Protein AF-A0A1R1CIX4-F1 (afdb_monomer_lite)

Radius of gyration: 42.04 Å; chains: 1; bounding box: 108×51×115 Å

Foldseek 3Di:
DPLVVVLVVLLPPDLVVVQVVCCVPQVDSCQRVHDRSSLSSLVVNLVVLPPLALVVQPPVVCVVDPDPDPVVVLSNVLNVQWDDWDCPDPDNLEIETEGHDQFLVSLVVVVVSQVVSLVSLVSSQVVQCVRQVVPPVRVVSGRSHRHYHYPSPPPVSCVPHQFHNDFAAQPDQLVVLVVPQCVLQVLALLLLLLLVVQVQQQQAQLQVLCVVPDPDDDDDAWEKEWEWDDDPPFIKTKIWTLGQWDDPCCRRQQVSYFQRDCCVDPVNCVSQPDPNFGNTFHDDDRSSSNSSNCSFHFKKWKWADGPPDQWIWIWMDGNPDPGTIIGIDRPDHHTMMMMHTGDPVNVVQLLCCLLDPLQDDDLDDRSVGFFAAPPNPYHYDYDPVSDDDPPVVLRPRWPQVPWAWFDDPQFHTKTWDFDGPDCNRAPFAWEAESRGTQRVAADDPDQVAAFFAGQPGDIHMYTRHRPPPFQADPSSNAHPDPRHGPCSVSVLLLLLLLVLLCVLPDADDPPAPLVSVPDPPDSRHPPFDDDDPPDDDTDDPDDLRFWKDFPFATQRDGPVLVVLLVDQKAKEFEFCDSDRDDVVVRVLDGIYGYHDDAPVPDLVVVQQVLPQPSNPLWWDWPKKKKKAFPVVVVCLLVCVRDDDPVSNVQWDWDDDQVRITIIMGHDDDDDSDDSVSSVDPPPPGTRMMMMIGTDPDDHDDDDDPCVVVVVVSVVSSVVLCCQFQNSNSHRGNDSVVNCVRGVRSCVVSVSSD

pLDDT: mean 77.02, std 15.99, range [27.84, 97.38]

Sequence (753 aa):
MDIIGFISRSHGMDLRSTFSYLLEKHHDCRTPYNIKVIYLMVVIRISDYLHITPDRAPARILQISSFSSPVSILEWKLHQTIKDMNQNHEDPETLFVNARPSNSVEFLKLKSLFNNIQNEFDLSWAILGEVYGRYKELNKLKISIRRVRSNLENKSYIDSLAYLPKKAIFDSDSEVIKLLVSPLYGGQPSYGVRELIQNSVDACRELEYLYKTGAEIGEYKSEIKIGVYQAESDYFFQIEDNGIGMSAEVIVHYFFIAGASYRNNMDWKMKFTVDGDTQITRSGRFGVGILAAFLLGDQLEVTTKSINSERGYSFTASLDDVQIEVRNTIDRSVGTTIRIKLNEKSLLELKNQVESDYQSNRSEPAWFAWYVLNKPDIQYNFPDDWGRDGFNKYHTAADINDWKVIKVQRFGEVLWKYEDSISKQFYNPTLLCNGIIIPNGYRCRYPFYWSYPSMNQMPSVAVYDYKGAMPLELKRDKLDGNGELPFEKELSQSLILDMLAKLITRKTNSSKLVSDTTHFKHPLLMANKIVDEDGQRVDNLIGEGSLVLSKAGYCLPYTRNIKKLKTNKFVQIWTKTSQELSFNIWSYLEYVMICNHPLSHSNELLKSALYELSFIHDFRINSKRIYLPKQLGVALLNGEIKMSKDIWNKLKMEKEFGNMISITMNNPPSATIDDSFFESDDGLKVDTLIEIYIASKKFRKHNKHDKEKIEKLNKYVEEVLDKCFADGGFIPYDLKERREKFPQAFKYLSEYM

Secondary structure (DSSP, 8-state):
--HHHHHHHGGGS-TTHHHHHHHHHHS-SS-GGG--HHHHHHHHHHHHHH--STTTS-HHHHTT---S-HHHHHHHHHHHHEEEEE--SSSTTEEEEEE--SSHHHHHHHHHHHHHHHHHHHHHHHHHHHHHTTSTTTTT---S--EEEEGGG-HHHHHH-SB--S----SS-HHHHHHHHHHHHTT-HHHHHHHHHHHHHHHHHHHHHHHHHSTT------EEEEEEEEETTEEEEEEEE-SS---HHHIIIIISSTT--GGGSHHHHHHHEETTEESS-----SS-TTGGGGGT-SEEEEEEE-TT-SSEEEEEEETT-SS---EEE-S--SEEEEEEEPPHHHHHHHHHHHHS-TTS--SS--TT-SB-SSSSEEEEE--GGG--TTGGGT------TTSEEE--TTSS-EEEESS-HHHHHS-SS-EEETTEEETT--B-S---TTTS---SSPPEEEE--SS--S-B-TTSSSBSTT-B-TTHHHHHHHHHHHHHHHHHH----TT-TTGGGS----TTS--PPPP-TT---------TTPPEEETTEEE---HHHHHHTT-SEEEEEEESS-----HHHHHH-SSEEEE-S-GGG-HHHHHHHHSSPGGGTTS-EEEEEEEEEHHHHHHHHTT-S---HHHHTTEEEEEEETTEEEEEES---S-SS-THHHH--S---EEEEEEEEEPS--PPPPPTTTHHHHHHHHHHHHHHHHHHHTT--SB-SSHHHHHHH-HHHHHHSTTT-

Structure (mmCIF, N/CA/C/O backbone):
data_AF-A0A1R1CIX4-F1
#
_entry.id   AF-A0A1R1CIX4-F1
#
loop_
_atom_site.group_PDB
_atom_site.id
_atom_site.type_symbol
_atom_site.label_atom_id
_atom_site.label_alt_id
_atom_site.label_comp_id
_atom_site.label_asym_id
_atom_site.label_entity_id
_atom_site.label_seq_id
_atom_site.pdbx_PDB_ins_code
_atom_site.Cartn_x
_atom_site.Cartn_y
_atom_site.Cartn_z
_atom_site.occupancy
_atom_site.B_iso_or_equiv
_atom_site.auth_seq_id
_atom_site.auth_comp_id
_atom_site.auth_asym_id
_atom_site.auth_atom_id
_atom_site.pdbx_PDB_model_num
ATOM 1 N N . MET A 1 1 ? -58.784 -4.291 28.649 1.00 56.69 1 MET A N 1
ATOM 2 C CA . MET A 1 1 ? -57.820 -4.254 29.769 1.00 56.69 1 MET A CA 1
ATOM 3 C C . MET A 1 1 ? -58.380 -3.438 30.912 1.00 56.69 1 MET A C 1
ATOM 5 O O . MET A 1 1 ? -58.878 -2.340 30.669 1.00 56.69 1 MET A O 1
ATOM 9 N N . ASP A 1 2 ? -58.326 -4.008 32.110 1.00 81.50 2 ASP A N 1
ATOM 10 C CA . ASP A 1 2 ? -58.487 -3.285 33.369 1.00 81.50 2 ASP A CA 1
ATOM 11 C C . ASP A 1 2 ? -57.413 -2.181 33.477 1.00 81.50 2 ASP A C 1
ATOM 13 O O . ASP A 1 2 ? -56.331 -2.324 32.893 1.00 81.50 2 ASP A O 1
ATOM 17 N N . ILE A 1 3 ? -57.703 -1.066 34.152 1.00 84.62 3 ILE A N 1
ATOM 18 C CA . ILE A 1 3 ? -56.833 0.128 34.159 1.00 84.62 3 ILE A CA 1
ATOM 19 C C . ILE A 1 3 ? -55.459 -0.175 34.770 1.00 84.62 3 ILE A C 1
ATOM 21 O O . ILE A 1 3 ? -54.444 0.325 34.292 1.00 84.62 3 ILE A O 1
ATOM 25 N N . ILE A 1 4 ? -55.423 -1.083 35.749 1.00 86.06 4 ILE A N 1
ATOM 26 C CA . ILE A 1 4 ? -54.201 -1.599 36.378 1.00 86.06 4 ILE A CA 1
ATOM 27 C C . ILE A 1 4 ? -53.338 -2.327 35.344 1.00 86.06 4 ILE A C 1
ATOM 29 O O . ILE A 1 4 ? -52.165 -2.008 35.181 1.00 86.06 4 ILE A O 1
ATOM 33 N N . GLY A 1 5 ? -53.929 -3.251 34.579 1.00 87.81 5 GLY A N 1
ATOM 34 C CA . GLY A 1 5 ? -53.209 -3.978 33.531 1.00 87.81 5 GLY A CA 1
ATOM 35 C C . GLY A 1 5 ? -52.699 -3.060 32.417 1.00 87.81 5 GLY A C 1
ATOM 36 O O . GLY A 1 5 ? -51.647 -3.318 31.836 1.00 87.81 5 GLY A O 1
ATOM 37 N N . PHE A 1 6 ? -53.410 -1.962 32.140 1.00 88.31 6 PHE A N 1
ATOM 38 C CA . PHE A 1 6 ? -52.958 -0.951 31.186 1.00 88.31 6 PHE A CA 1
ATOM 39 C C . PHE A 1 6 ? -51.761 -0.142 31.712 1.00 88.31 6 PHE A C 1
ATOM 41 O O . PHE A 1 6 ? -50.797 0.044 30.973 1.00 88.31 6 PHE A O 1
ATOM 48 N N . ILE A 1 7 ? -51.782 0.264 32.988 1.00 88.69 7 ILE A N 1
ATOM 49 C CA . ILE A 1 7 ? -50.641 0.911 33.659 1.00 88.69 7 ILE A CA 1
ATOM 50 C C . ILE A 1 7 ? -49.414 -0.008 33.659 1.00 88.69 7 ILE A C 1
ATOM 52 O O . ILE A 1 7 ? -48.320 0.434 33.338 1.00 88.69 7 ILE A O 1
ATOM 56 N N . SER A 1 8 ? -49.571 -1.298 33.962 1.00 87.12 8 SER A N 1
ATOM 57 C CA . SER A 1 8 ? -48.442 -2.237 33.919 1.00 87.12 8 SER A CA 1
ATOM 58 C C . SER A 1 8 ? -47.886 -2.409 32.501 1.00 87.12 8 SER A C 1
ATOM 60 O O . SER A 1 8 ? -46.674 -2.466 32.310 1.00 87.12 8 SER A O 1
ATOM 62 N N . ARG A 1 9 ? -48.757 -2.458 31.484 1.00 88.06 9 ARG A N 1
ATOM 63 C CA . ARG A 1 9 ? -48.345 -2.617 30.080 1.00 88.06 9 ARG A CA 1
ATOM 64 C C . ARG A 1 9 ? -47.652 -1.376 29.512 1.00 88.06 9 ARG A C 1
ATOM 66 O O . ARG A 1 9 ? -46.821 -1.521 28.614 1.00 88.06 9 ARG A O 1
ATOM 73 N N . SER A 1 10 ? -47.952 -0.180 30.023 1.00 86.88 10 SER A N 1
ATOM 74 C CA . SER A 1 10 ? -47.379 1.072 29.509 1.00 86.88 10 SER A CA 1
ATOM 75 C C . SER A 1 10 ? -45.856 1.136 29.629 1.00 86.88 10 SER A C 1
ATOM 77 O O . SER A 1 10 ? -45.230 1.942 28.949 1.00 86.88 10 SER A O 1
ATOM 79 N N . HIS A 1 11 ? -45.250 0.284 30.462 1.00 80.06 11 HIS A N 1
ATOM 80 C CA . HIS A 1 11 ? -43.803 0.159 30.593 1.00 80.06 11 HIS A CA 1
ATOM 81 C C . HIS A 1 11 ? -43.101 0.017 29.230 1.00 80.06 11 HIS A C 1
ATOM 83 O O . HIS A 1 11 ? -42.143 0.732 28.946 1.00 80.06 11 HIS A O 1
ATOM 89 N N . GLY A 1 12 ? -43.642 -0.825 28.342 1.00 81.25 12 GLY A N 1
ATOM 90 C CA . GLY A 1 12 ? -43.100 -1.072 27.000 1.00 81.25 12 GLY A CA 1
ATOM 91 C C . GLY A 1 12 ? -43.750 -0.262 25.872 1.00 81.25 12 GLY A C 1
ATOM 92 O O . GLY A 1 12 ? -43.573 -0.617 24.710 1.00 81.25 12 GLY A O 1
ATOM 93 N N . MET A 1 13 ? -44.547 0.766 26.178 1.00 87.12 13 MET A N 1
ATOM 94 C CA . MET A 1 13 ? -45.283 1.554 25.181 1.00 87.12 13 MET A CA 1
ATOM 95 C C . MET A 1 13 ? -44.793 3.000 25.145 1.00 87.12 13 MET A C 1
ATOM 97 O O . MET A 1 13 ? -44.328 3.522 26.154 1.00 87.12 13 MET A O 1
ATOM 101 N N . ASP A 1 14 ? -44.960 3.673 24.007 1.00 87.81 14 ASP A N 1
ATOM 102 C CA . ASP A 1 14 ? -44.857 5.131 23.975 1.00 87.81 14 ASP A CA 1
ATOM 103 C C . ASP A 1 14 ? -45.954 5.744 24.862 1.00 87.81 14 ASP A C 1
ATOM 105 O O . ASP A 1 14 ? -47.148 5.488 24.674 1.00 87.81 14 ASP A O 1
ATOM 109 N N . LEU A 1 15 ? -45.543 6.556 25.839 1.00 88.88 15 LEU A N 1
ATOM 110 C CA . LEU A 1 15 ? -46.451 7.140 26.822 1.00 88.88 15 LEU A CA 1
ATOM 111 C C . LEU A 1 15 ? -47.484 8.064 26.165 1.00 88.88 15 LEU A C 1
ATOM 113 O O . LEU A 1 15 ? -48.642 8.055 26.579 1.00 88.88 15 LEU A O 1
ATOM 117 N N . ARG A 1 16 ? -47.123 8.816 25.117 1.00 89.56 16 ARG A N 1
ATOM 118 C CA . ARG A 1 16 ? -48.073 9.715 24.430 1.00 89.56 16 ARG A CA 1
ATOM 119 C C . ARG A 1 16 ? -49.171 8.935 23.717 1.00 89.56 16 ARG A C 1
ATOM 121 O O . ARG A 1 16 ? -50.339 9.308 23.788 1.00 89.56 16 ARG A O 1
ATOM 128 N N . SER A 1 17 ? -48.818 7.803 23.120 1.00 88.19 17 SER A N 1
ATOM 129 C CA . SER A 1 17 ? -49.770 6.887 22.488 1.00 88.19 17 SER A CA 1
ATOM 130 C C . SER A 1 17 ? -50.817 6.341 23.469 1.00 88.19 17 SER A C 1
ATOM 132 O O . SER A 1 17 ? -51.919 5.978 23.058 1.00 88.19 17 SER A O 1
ATOM 134 N N . THR A 1 18 ? -50.528 6.324 24.778 1.00 88.38 18 THR A N 1
ATOM 135 C CA . THR A 1 18 ? -51.512 5.899 25.789 1.00 88.38 18 THR A CA 1
ATOM 136 C C . THR A 1 18 ? -52.655 6.898 25.979 1.00 88.38 18 THR A C 1
ATOM 138 O O . THR A 1 18 ? -53.733 6.509 26.433 1.00 88.38 18 THR A O 1
ATOM 141 N N . PHE A 1 19 ? -52.469 8.167 25.597 1.00 89.75 19 PHE A N 1
ATOM 142 C CA . PHE A 1 19 ? -53.438 9.229 25.875 1.00 89.75 19 PHE A CA 1
ATOM 143 C C . PHE A 1 19 ? -54.727 9.036 25.086 1.00 89.75 19 PHE A C 1
ATOM 145 O O . PHE A 1 19 ? -55.805 9.186 25.654 1.00 89.75 19 PHE A O 1
ATOM 152 N N . SER A 1 20 ? -54.624 8.658 23.809 1.00 86.38 20 SER A N 1
ATOM 153 C CA . SER A 1 20 ? -55.781 8.414 22.943 1.00 86.38 20 SER A CA 1
ATOM 154 C C . SER A 1 20 ? -56.680 7.324 23.518 1.00 86.38 20 SER A C 1
ATOM 156 O O . SER A 1 20 ? -57.885 7.514 23.617 1.00 86.38 20 SER A O 1
ATOM 158 N N . TYR A 1 21 ? -56.086 6.227 24.001 1.00 87.56 21 TYR A N 1
ATOM 159 C CA . TYR A 1 21 ? -56.834 5.141 24.636 1.00 87.56 21 TYR A CA 1
ATOM 160 C C . TYR A 1 21 ? -57.518 5.591 25.935 1.00 87.56 21 TYR A C 1
ATOM 162 O O . TYR A 1 21 ? -58.672 5.237 26.180 1.00 87.56 21 TYR A O 1
ATOM 170 N N . LEU A 1 22 ? -56.833 6.382 26.771 1.00 87.62 22 LEU A N 1
ATOM 171 C CA . LEU A 1 22 ? -57.428 6.909 28.003 1.00 87.62 22 LEU A CA 1
ATOM 172 C C . LEU A 1 22 ? -58.585 7.877 27.705 1.00 87.62 22 LEU A C 1
ATOM 174 O O . LEU A 1 22 ? -59.627 7.796 28.352 1.00 87.62 22 LEU A O 1
ATOM 178 N N . LEU A 1 23 ? -58.432 8.743 26.701 1.00 87.25 23 LEU A N 1
ATOM 179 C CA . LEU A 1 23 ? -59.477 9.671 26.262 1.00 87.25 23 LEU A CA 1
ATOM 180 C C . LEU A 1 23 ? -60.681 8.945 25.653 1.00 87.25 23 LEU A C 1
ATOM 182 O O . LEU A 1 23 ? -61.816 9.281 25.976 1.00 87.25 23 LEU A O 1
ATOM 186 N N . GLU A 1 24 ? -60.456 7.945 24.805 1.00 87.38 24 GLU A N 1
ATOM 187 C CA . GLU A 1 24 ? -61.529 7.201 24.141 1.00 87.38 24 GLU A CA 1
ATOM 188 C C . GLU A 1 24 ? -62.330 6.358 25.138 1.00 87.38 24 GLU A C 1
ATOM 190 O O . GLU A 1 24 ? -63.559 6.359 25.117 1.00 87.38 24 GLU A O 1
ATOM 195 N N . LYS A 1 25 ? -61.639 5.663 26.046 1.00 86.50 25 LYS A N 1
ATOM 196 C CA . LYS A 1 25 ? -62.272 4.698 26.949 1.00 86.50 25 LYS A CA 1
ATOM 197 C C . LYS A 1 25 ? -62.800 5.306 28.246 1.00 86.50 25 LYS A C 1
ATOM 199 O O . LYS A 1 25 ? -63.752 4.781 28.821 1.00 86.50 25 LYS A O 1
ATOM 204 N N . HIS A 1 26 ? -62.149 6.352 28.749 1.00 84.56 26 HIS A N 1
ATOM 205 C CA . HIS A 1 26 ? -62.444 6.926 30.064 1.00 84.56 26 HIS A CA 1
ATOM 206 C C . HIS A 1 26 ? -62.798 8.415 30.016 1.00 84.56 26 HIS A C 1
ATOM 208 O O . HIS A 1 26 ? -63.074 8.987 31.067 1.00 84.56 26 HIS A O 1
ATOM 214 N N . HIS A 1 27 ? -62.789 9.045 28.832 1.00 84.12 27 HIS A N 1
ATOM 215 C CA . HIS A 1 27 ? -63.059 10.477 28.620 1.00 84.12 27 HIS A CA 1
ATOM 216 C C . HIS A 1 27 ? -62.149 11.438 29.411 1.00 84.12 27 HIS A C 1
ATOM 218 O O . HIS A 1 27 ? -62.344 12.651 29.377 1.00 84.12 27 HIS A O 1
ATOM 224 N N . ASP A 1 28 ? -61.123 10.913 30.086 1.00 83.69 28 ASP A N 1
ATOM 225 C CA . ASP A 1 28 ? -60.126 11.654 30.850 1.00 83.69 28 ASP A CA 1
ATOM 226 C C . ASP A 1 28 ? -58.786 10.907 30.803 1.00 83.69 28 ASP A C 1
ATOM 228 O O . ASP A 1 28 ? -58.688 9.736 31.174 1.00 83.69 28 ASP A O 1
ATOM 232 N N . CYS A 1 29 ? -57.734 11.595 30.364 1.00 83.19 29 CYS A N 1
ATOM 233 C CA . CYS A 1 29 ? -56.367 11.078 30.389 1.00 83.19 29 CYS A CA 1
ATOM 234 C C . CYS A 1 29 ? -55.587 11.462 31.651 1.00 83.19 29 CYS A C 1
ATOM 236 O O . CYS A 1 29 ? -54.579 10.826 31.954 1.00 83.19 29 CYS A O 1
ATOM 238 N N . ARG A 1 30 ? -56.029 12.479 32.402 1.00 83.50 30 ARG A N 1
ATOM 239 C CA . ARG A 1 30 ? -55.304 13.017 33.563 1.00 83.50 30 ARG A CA 1
ATOM 240 C C . ARG A 1 30 ? -55.614 12.234 34.829 1.00 83.50 30 ARG A C 1
ATOM 242 O O . ARG A 1 30 ? -54.684 11.858 35.553 1.00 83.50 30 ARG A O 1
ATOM 249 N N . THR A 1 31 ? -56.903 12.025 35.092 1.00 86.00 31 THR A N 1
ATOM 250 C CA . THR A 1 31 ? -57.419 11.467 36.348 1.00 86.00 31 THR A CA 1
ATOM 251 C C . THR A 1 31 ? -58.607 10.508 36.166 1.00 86.00 31 THR A C 1
ATOM 253 O O . THR A 1 31 ? -59.590 10.612 36.909 1.00 86.00 31 THR A O 1
ATOM 256 N N . PRO A 1 32 ? -58.558 9.535 35.235 1.00 85.81 32 PRO A N 1
ATOM 257 C CA . PRO A 1 32 ? -59.641 8.563 35.105 1.00 85.81 32 PRO A CA 1
ATOM 258 C C . PRO A 1 32 ? -59.848 7.825 36.439 1.00 85.81 32 PRO A C 1
ATOM 260 O O . PRO A 1 32 ? -58.892 7.374 37.074 1.00 85.81 32 PRO A O 1
ATOM 263 N N . TYR A 1 33 ? -61.100 7.763 36.902 1.00 85.50 33 TYR A N 1
ATOM 264 C CA . TYR A 1 33 ? -61.480 7.252 38.231 1.00 85.50 33 TYR A CA 1
ATOM 265 C C . TYR A 1 33 ? -60.744 7.911 39.417 1.00 85.50 33 TYR A C 1
ATOM 267 O O . TYR A 1 33 ? -60.560 7.288 40.460 1.00 85.50 33 TYR A O 1
ATOM 275 N N . ASN A 1 34 ? -60.313 9.171 39.277 1.00 85.69 34 ASN A N 1
ATOM 276 C CA . ASN A 1 34 ? -59.524 9.916 40.271 1.00 85.69 34 ASN A CA 1
ATOM 277 C C . ASN A 1 34 ? -58.104 9.343 40.527 1.00 85.69 34 ASN A C 1
ATOM 279 O O . ASN A 1 34 ? -57.426 9.681 41.511 1.00 85.69 34 ASN A O 1
ATOM 283 N N . ILE A 1 35 ? -57.625 8.490 39.613 1.00 88.12 35 ILE A N 1
ATOM 284 C CA . ILE A 1 35 ? -56.298 7.866 39.642 1.00 88.12 35 ILE A CA 1
ATOM 285 C C . ILE A 1 35 ? -55.350 8.657 38.739 1.00 88.12 35 ILE A C 1
ATOM 287 O O . ILE A 1 35 ? -55.671 8.970 37.598 1.00 88.12 35 ILE A O 1
ATOM 291 N N . LYS A 1 36 ? -54.139 8.945 39.223 1.00 91.06 36 LYS A N 1
ATOM 292 C CA . LYS A 1 36 ? -53.105 9.691 38.490 1.00 91.06 36 LYS A CA 1
ATOM 293 C C . LYS A 1 36 ? -52.345 8.734 37.572 1.00 91.06 36 LYS A C 1
ATOM 295 O O . LYS A 1 36 ? -51.185 8.412 37.809 1.00 91.06 36 LYS A O 1
ATOM 300 N N . VAL A 1 37 ? -53.055 8.210 36.576 1.00 90.56 37 VAL A N 1
ATOM 301 C CA . VAL A 1 37 ? -52.616 7.083 35.742 1.00 90.56 37 VAL A CA 1
ATOM 302 C C . VAL A 1 37 ? -51.270 7.356 35.081 1.00 90.56 37 VAL A C 1
ATOM 304 O O . VAL A 1 37 ? -50.351 6.567 35.258 1.00 90.56 37 VAL A O 1
ATOM 307 N N . ILE A 1 38 ? -51.118 8.497 34.404 1.00 91.31 38 ILE A N 1
ATOM 308 C CA . ILE A 1 38 ? -49.874 8.846 33.699 1.00 91.31 38 ILE A CA 1
ATOM 309 C C . ILE A 1 38 ? -48.703 8.987 34.681 1.00 91.31 38 ILE A C 1
ATOM 311 O O . ILE A 1 38 ? -47.601 8.530 34.393 1.00 91.31 38 ILE A O 1
ATOM 315 N N . TYR A 1 39 ? -48.939 9.547 35.870 1.00 92.19 39 TYR A N 1
ATOM 316 C CA . TYR A 1 39 ? -47.912 9.610 36.911 1.00 92.19 39 TYR A CA 1
ATOM 317 C C . TYR A 1 39 ? -47.463 8.213 37.364 1.00 92.19 39 TYR A C 1
ATOM 319 O O . TYR A 1 39 ? -46.267 7.957 37.451 1.00 92.19 39 TYR A O 1
ATOM 327 N N . LEU A 1 40 ? -48.399 7.284 37.588 1.00 91.69 40 LEU A N 1
ATOM 328 C CA . LEU A 1 40 ? -48.070 5.898 37.950 1.00 91.69 40 LEU A CA 1
ATOM 329 C C . LEU A 1 40 ? -47.303 5.171 36.837 1.00 91.69 40 LEU A C 1
ATOM 331 O O . LEU A 1 40 ? -46.358 4.442 37.128 1.00 91.69 40 LEU A O 1
ATOM 335 N N . MET A 1 41 ? -47.669 5.404 35.573 1.00 92.31 41 MET A N 1
ATOM 336 C CA . MET A 1 41 ? -46.951 4.860 34.414 1.00 92.31 41 MET A CA 1
ATOM 337 C C . MET A 1 41 ? -45.493 5.340 34.375 1.00 92.31 41 MET A C 1
ATOM 339 O O . MET A 1 41 ? -44.591 4.536 34.145 1.00 92.31 41 MET A O 1
ATOM 343 N N . VAL A 1 42 ? -45.258 6.630 34.644 1.00 92.38 42 VAL A N 1
ATOM 344 C CA . VAL A 1 42 ? -43.911 7.218 34.729 1.00 92.38 42 VAL A CA 1
ATOM 345 C C . VAL A 1 42 ? -43.121 6.644 35.905 1.00 92.38 42 VAL A C 1
ATOM 347 O O . VAL A 1 42 ? -41.962 6.278 35.730 1.00 92.38 42 VAL A O 1
ATOM 350 N N . VAL A 1 43 ? -43.736 6.517 37.087 1.00 91.06 43 VAL A N 1
ATOM 351 C CA . VAL A 1 43 ? -43.072 5.949 38.273 1.00 91.06 43 VAL A CA 1
ATOM 352 C C . VAL A 1 43 ? -42.572 4.535 37.988 1.00 91.06 43 VAL A C 1
ATOM 354 O O . VAL A 1 43 ? -41.401 4.263 38.221 1.00 91.06 43 VAL A O 1
ATOM 357 N N . ILE A 1 44 ? -43.413 3.660 37.427 1.00 90.00 44 ILE A N 1
ATOM 358 C CA . ILE A 1 44 ? -43.025 2.272 37.123 1.00 90.00 44 ILE A CA 1
ATOM 359 C C . ILE A 1 44 ? -41.868 2.226 36.117 1.00 90.00 44 ILE A C 1
ATOM 361 O O . ILE A 1 44 ? -40.910 1.487 36.332 1.00 90.00 44 ILE A O 1
ATOM 365 N N . ARG A 1 45 ? -41.929 3.034 35.049 1.00 90.06 45 ARG A N 1
ATOM 366 C CA . ARG A 1 45 ? -40.862 3.116 34.036 1.00 90.06 45 ARG A CA 1
ATOM 367 C C . ARG A 1 45 ? -39.539 3.570 34.634 1.00 90.06 45 ARG A C 1
ATOM 369 O O . ARG A 1 45 ? -38.527 2.898 34.471 1.00 90.06 45 ARG A O 1
ATOM 376 N N . ILE A 1 46 ? -39.543 4.687 35.358 1.00 90.19 46 ILE A N 1
ATOM 377 C CA . ILE A 1 46 ? -38.325 5.224 35.970 1.00 90.19 46 ILE A CA 1
ATOM 378 C C . ILE A 1 46 ? -37.766 4.248 37.007 1.00 90.19 46 ILE A C 1
ATOM 380 O O . ILE A 1 46 ? -36.554 4.062 37.063 1.00 90.19 46 ILE A O 1
ATOM 384 N N . SER A 1 47 ? -38.619 3.601 37.804 1.00 88.50 47 SER A N 1
ATOM 385 C CA . SER A 1 47 ? -38.176 2.594 38.769 1.00 88.50 47 SER A CA 1
ATOM 386 C C . SER A 1 47 ? -37.445 1.428 38.100 1.00 88.50 47 SER A C 1
ATOM 388 O O . SER A 1 47 ? -36.399 1.027 38.603 1.00 88.50 47 SER A O 1
ATOM 390 N N . ASP A 1 48 ? -37.930 0.925 36.961 1.00 87.00 48 ASP A N 1
ATOM 391 C CA . ASP A 1 48 ? -37.232 -0.135 36.222 1.00 87.00 48 ASP A CA 1
ATOM 392 C C . ASP A 1 48 ? -35.895 0.349 35.643 1.00 87.00 48 ASP A C 1
ATOM 394 O O . ASP A 1 48 ? -34.879 -0.328 35.788 1.00 87.00 48 ASP A O 1
ATOM 398 N N . TYR A 1 49 ? -35.863 1.549 35.056 1.00 88.12 49 TYR A N 1
ATOM 399 C CA . TYR A 1 49 ? -34.636 2.141 34.512 1.00 88.12 49 TYR A CA 1
ATOM 400 C C . TYR A 1 49 ? -33.579 2.452 35.574 1.00 88.12 49 TYR A C 1
ATOM 402 O O . TYR A 1 49 ? -32.389 2.417 35.271 1.00 88.12 49 TYR A O 1
ATOM 410 N N . LEU A 1 50 ? -33.990 2.786 36.799 1.00 87.62 50 LEU A N 1
ATOM 411 C CA . LEU A 1 50 ? -33.081 3.121 37.898 1.00 87.62 50 LEU A CA 1
ATOM 412 C C . LEU A 1 50 ? -32.610 1.910 38.689 1.00 87.62 50 LEU A C 1
ATOM 414 O O . LEU A 1 50 ? -31.629 2.015 39.428 1.00 87.62 50 LEU A O 1
ATOM 418 N N . HIS A 1 51 ? -33.258 0.759 38.528 1.00 88.00 51 HIS A N 1
ATOM 419 C CA . HIS A 1 51 ? -32.799 -0.476 39.141 1.00 88.00 51 HIS A CA 1
ATOM 420 C C . HIS A 1 51 ? -31.616 -1.032 38.344 1.00 88.00 51 HIS A C 1
ATOM 422 O O . HIS A 1 51 ? -31.744 -1.983 37.590 1.00 88.00 51 HIS A O 1
ATOM 428 N N . ILE A 1 52 ? -30.456 -0.389 38.431 1.00 88.69 52 ILE A N 1
ATOM 429 C CA . ILE A 1 52 ? -29.252 -0.764 37.665 1.00 88.69 52 ILE A CA 1
ATOM 430 C C . ILE A 1 52 ? -28.136 -1.312 38.553 1.00 88.69 52 ILE A C 1
ATOM 432 O O . ILE A 1 52 ? -27.124 -1.795 38.050 1.00 88.69 52 ILE A O 1
ATOM 436 N N . THR A 1 53 ? -28.330 -1.276 39.864 1.00 87.12 53 THR A N 1
ATOM 437 C CA . THR A 1 53 ? -27.378 -1.700 40.886 1.00 87.12 53 THR A CA 1
ATOM 438 C C . THR A 1 53 ? -27.240 -3.229 40.989 1.00 87.12 53 THR A C 1
ATOM 440 O O . THR A 1 53 ? -28.113 -3.976 40.531 1.00 87.12 53 THR A O 1
ATOM 443 N N . PRO A 1 54 ? -26.149 -3.732 41.606 1.00 86.00 54 PRO A N 1
ATOM 444 C CA . PRO A 1 54 ? -25.876 -5.167 41.737 1.00 86.00 54 PRO A CA 1
ATOM 445 C C . PRO A 1 54 ? -26.977 -6.012 42.403 1.00 86.00 54 PRO A C 1
ATOM 447 O O . PRO A 1 54 ? -26.993 -7.228 42.216 1.00 86.00 54 PRO A O 1
ATOM 450 N N . ASP A 1 55 ? -27.880 -5.412 43.183 1.00 86.56 55 ASP A N 1
ATOM 451 C CA . ASP A 1 55 ? -29.008 -6.094 43.833 1.00 86.56 55 ASP A CA 1
ATOM 452 C C . ASP A 1 55 ? -30.097 -6.541 42.848 1.00 86.56 55 ASP A C 1
ATOM 454 O O . ASP A 1 55 ? -30.760 -7.542 43.120 1.00 86.56 55 ASP A O 1
ATOM 458 N N . ARG A 1 56 ? -30.228 -5.893 41.676 1.00 85.25 56 ARG A N 1
ATOM 459 C CA . ARG A 1 56 ? -31.089 -6.395 40.586 1.00 85.25 56 ARG A CA 1
ATOM 460 C C . ARG A 1 56 ? -30.627 -7.752 40.081 1.00 85.25 56 ARG A C 1
ATOM 462 O O . ARG A 1 56 ? -31.435 -8.572 39.652 1.00 85.25 56 ARG A O 1
ATOM 469 N N . ALA A 1 57 ? -29.318 -7.973 40.110 1.00 83.50 57 ALA A N 1
ATOM 470 C CA . ALA A 1 57 ? -28.689 -9.113 39.477 1.00 83.50 57 ALA A CA 1
ATOM 471 C C . ALA A 1 57 ? -27.623 -9.725 40.413 1.00 83.50 57 ALA A C 1
ATOM 473 O O . ALA A 1 57 ? -26.428 -9.625 40.133 1.00 83.50 57 ALA A O 1
ATOM 474 N N . PRO A 1 58 ? -28.007 -10.390 41.524 1.00 83.25 58 PRO A N 1
ATOM 475 C CA . PRO A 1 58 ? -27.058 -10.845 42.541 1.00 83.25 58 PRO A CA 1
ATOM 476 C C . PRO A 1 58 ? -26.013 -11.837 42.008 1.00 83.25 58 PRO A C 1
ATOM 478 O O . PRO A 1 58 ? -26.356 -12.876 41.443 1.00 83.25 58 PRO A O 1
ATOM 481 N N . ALA A 1 59 ? -24.728 -11.573 42.266 1.00 80.50 59 ALA A N 1
ATOM 482 C CA . ALA A 1 59 ? -23.621 -12.397 41.764 1.00 80.50 59 ALA A CA 1
ATOM 483 C C . ALA A 1 59 ? -23.661 -13.866 42.235 1.00 80.50 59 ALA A C 1
ATOM 485 O O . ALA A 1 59 ? -23.206 -14.755 41.520 1.00 80.50 59 ALA A O 1
ATOM 486 N N . ARG A 1 60 ? -24.231 -14.146 43.417 1.00 81.06 60 ARG A N 1
ATOM 487 C CA . ARG A 1 60 ? -24.343 -15.519 43.952 1.00 81.06 60 ARG A CA 1
ATOM 488 C C . ARG A 1 60 ? -25.267 -16.409 43.121 1.00 81.06 60 ARG A C 1
ATOM 490 O O . ARG A 1 60 ? -25.051 -17.612 43.077 1.00 81.06 60 ARG A O 1
ATOM 497 N N . ILE A 1 61 ? -26.266 -15.835 42.446 1.00 80.06 61 ILE A N 1
ATOM 498 C CA . ILE A 1 61 ? -27.200 -16.603 41.611 1.00 80.06 61 ILE A CA 1
ATOM 499 C C . ILE A 1 61 ? -26.460 -17.195 40.405 1.00 80.06 61 ILE A C 1
ATOM 501 O O . ILE A 1 61 ? -26.620 -18.374 40.112 1.00 80.06 61 ILE A O 1
ATOM 505 N N . LEU A 1 62 ? -25.551 -16.435 39.784 1.00 74.19 62 LEU A N 1
ATOM 506 C CA . LEU A 1 62 ? -24.714 -16.905 38.670 1.00 74.19 62 LEU A CA 1
ATOM 507 C C . LEU A 1 62 ? -23.758 -18.052 39.035 1.00 74.19 62 LEU A C 1
ATOM 509 O O . LEU A 1 62 ? -23.299 -18.764 38.148 1.00 74.19 62 LEU A O 1
ATOM 513 N N . GLN A 1 63 ? -23.444 -18.240 40.321 1.00 73.62 63 GLN A N 1
ATOM 514 C CA . GLN A 1 63 ? -22.626 -19.371 40.777 1.00 73.62 63 GLN A CA 1
ATOM 515 C C . GLN A 1 63 ? -23.422 -20.683 40.837 1.00 73.62 63 GLN A C 1
ATOM 517 O O . GLN A 1 63 ? -22.826 -21.755 40.849 1.00 73.62 63 GLN A O 1
ATOM 522 N N . ILE A 1 64 ? -24.755 -20.596 40.891 1.00 77.88 64 ILE A N 1
ATOM 523 C CA . ILE A 1 64 ? -25.666 -21.734 41.086 1.00 77.88 64 ILE A CA 1
ATOM 524 C C . ILE A 1 64 ? -26.452 -22.031 39.799 1.00 77.88 64 ILE A C 1
ATOM 526 O O . ILE A 1 64 ? -26.766 -23.185 39.518 1.00 77.88 64 ILE A O 1
ATOM 530 N N . SER A 1 65 ? -26.750 -21.007 38.997 1.00 72.44 65 SER A N 1
ATOM 531 C CA . SER A 1 65 ? -27.478 -21.113 37.731 1.00 72.44 65 SER A CA 1
ATOM 532 C C . SER A 1 65 ? -26.683 -20.497 36.582 1.00 72.44 65 SER A C 1
ATOM 534 O O . SER A 1 65 ? -26.221 -19.361 36.693 1.00 72.44 65 SER A O 1
ATOM 536 N N . SER A 1 66 ? -26.577 -21.213 35.461 1.00 71.88 66 SER A N 1
ATOM 537 C CA . SER A 1 66 ? -25.974 -20.708 34.228 1.00 71.88 66 SER A CA 1
ATOM 538 C C . SER A 1 66 ? -27.043 -20.212 33.251 1.00 71.88 66 SER A C 1
ATOM 540 O O . SER A 1 66 ? -28.111 -20.805 33.106 1.00 71.88 66 SER A O 1
ATOM 542 N N . PHE A 1 67 ? -26.747 -19.110 32.561 1.00 76.81 67 PHE A N 1
ATOM 543 C CA . PHE A 1 67 ? -27.552 -18.633 31.436 1.00 76.81 67 PHE A CA 1
ATOM 544 C C . PHE A 1 67 ? -26.963 -19.158 30.136 1.00 76.81 67 PHE A C 1
ATOM 546 O O . PHE A 1 67 ? -25.753 -19.107 29.940 1.00 76.81 67 PHE A O 1
ATOM 553 N N . SER A 1 68 ? -27.817 -19.604 29.217 1.00 78.00 68 SER A N 1
ATOM 554 C CA . SER A 1 68 ? -27.381 -19.980 27.866 1.00 78.00 68 SER A CA 1
ATOM 555 C C . SER A 1 68 ? -27.160 -18.760 26.965 1.00 78.00 68 SER A C 1
ATOM 557 O O . SER A 1 68 ? -26.417 -18.845 25.996 1.00 78.00 68 SER A O 1
ATOM 559 N N . SER A 1 69 ? -27.808 -17.626 27.266 1.00 85.88 69 SER A N 1
ATOM 560 C CA . SER A 1 69 ? -27.763 -16.414 26.439 1.00 85.88 69 SER A CA 1
ATOM 561 C C . SER A 1 69 ? -26.547 -15.535 26.773 1.00 85.88 69 SER A C 1
ATOM 563 O O . SER A 1 69 ? -26.472 -15.013 27.892 1.00 85.88 69 SER A O 1
ATOM 565 N N . PRO A 1 70 ? -25.642 -15.270 25.809 1.00 80.7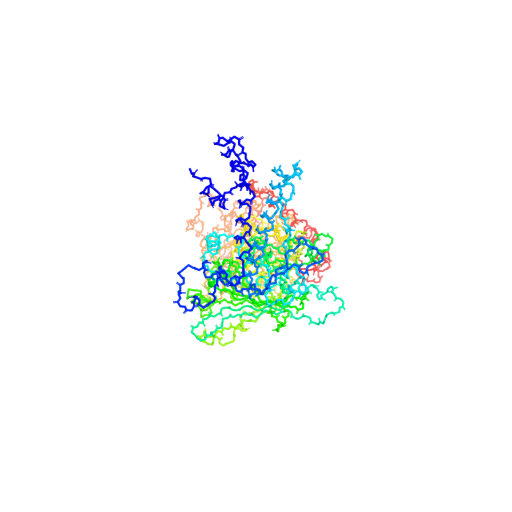5 70 PRO A N 1
ATOM 566 C CA . PRO A 1 70 ? -24.518 -14.350 25.998 1.00 80.75 70 PRO A CA 1
ATOM 567 C C . PRO A 1 70 ? -24.960 -12.924 26.345 1.00 80.75 70 PRO A C 1
ATOM 569 O O . PRO A 1 70 ? -24.312 -12.243 27.140 1.00 80.75 70 PRO A O 1
ATOM 572 N N . VAL A 1 71 ? -26.098 -12.483 25.794 1.00 83.62 71 VAL A N 1
ATOM 573 C CA . VAL A 1 71 ? -26.668 -11.155 26.063 1.00 83.62 71 VAL A CA 1
ATOM 574 C C . VAL A 1 71 ? -27.062 -11.036 27.532 1.00 83.62 71 VAL A C 1
ATOM 576 O O . VAL A 1 71 ? -26.706 -10.056 28.178 1.00 83.62 71 VAL A O 1
ATOM 579 N N . SER A 1 72 ? -27.730 -12.055 28.079 1.00 85.75 72 SER A N 1
ATOM 580 C CA . SER A 1 72 ? -28.151 -12.067 29.484 1.00 85.75 72 SER A CA 1
ATOM 581 C C . SER A 1 72 ? -26.959 -12.086 30.439 1.00 85.75 72 SER A C 1
ATOM 583 O O . SER A 1 72 ? -26.976 -11.371 31.435 1.00 85.75 72 SER A O 1
ATOM 585 N N . ILE A 1 73 ? -25.902 -12.843 30.119 1.00 83.62 73 ILE A N 1
ATOM 586 C CA . ILE A 1 73 ? -24.655 -12.844 30.902 1.00 83.62 73 ILE A CA 1
ATOM 587 C C . ILE A 1 73 ? -24.032 -11.445 30.918 1.00 83.62 73 ILE A C 1
ATOM 589 O O . ILE A 1 73 ? -23.591 -10.975 31.967 1.00 83.62 73 ILE A O 1
ATOM 593 N N . LEU A 1 74 ? -23.991 -10.780 29.762 1.00 83.81 74 LEU A N 1
ATOM 594 C CA . LEU A 1 74 ? -23.428 -9.441 29.644 1.00 83.81 74 LEU A CA 1
ATOM 595 C C . LEU A 1 74 ? -24.249 -8.410 30.428 1.00 83.81 74 LEU A C 1
ATOM 597 O O . LEU A 1 74 ? -23.658 -7.659 31.195 1.00 83.81 74 LEU A O 1
ATOM 601 N N . GLU A 1 75 ? -25.580 -8.405 30.305 1.00 85.44 75 GLU A N 1
ATOM 602 C CA . GLU A 1 75 ? -26.454 -7.529 31.110 1.00 85.44 75 GLU A CA 1
ATOM 603 C C . GLU A 1 75 ? -26.237 -7.731 32.616 1.00 85.44 75 GLU A C 1
ATOM 605 O O . GLU A 1 75 ? -26.078 -6.775 33.373 1.00 85.44 75 GLU A O 1
ATOM 610 N N . TRP A 1 76 ? -26.113 -8.983 33.056 1.00 88.00 76 TRP A N 1
ATOM 611 C CA . TRP A 1 76 ? -25.837 -9.294 34.458 1.00 88.00 76 TRP A CA 1
ATOM 612 C C . TRP A 1 76 ? -24.491 -8.738 34.929 1.00 88.00 76 TRP A C 1
ATOM 614 O O . TRP A 1 76 ? -24.391 -8.177 36.022 1.00 88.00 76 TRP A O 1
ATOM 624 N N . LYS A 1 77 ? -23.448 -8.876 34.099 1.00 85.50 77 LYS A N 1
ATOM 625 C CA . LYS A 1 77 ? -22.118 -8.320 34.377 1.00 85.50 77 LYS A CA 1
ATOM 626 C C . LYS A 1 77 ? -22.152 -6.798 34.465 1.00 85.50 77 LYS A C 1
ATOM 628 O O . LYS A 1 77 ? -21.536 -6.256 35.378 1.00 85.50 77 LYS A O 1
ATOM 633 N N . LEU A 1 78 ? -22.900 -6.115 33.592 1.00 88.38 78 LEU A N 1
ATOM 634 C CA . LEU A 1 78 ? -23.039 -4.653 33.620 1.00 88.38 78 LEU A CA 1
ATOM 635 C C . LEU A 1 78 ? -23.546 -4.158 34.974 1.00 88.38 78 LEU A C 1
ATOM 637 O O . LEU A 1 78 ? -22.945 -3.245 35.536 1.00 88.38 78 LEU A O 1
ATOM 641 N N . HIS A 1 79 ? -24.563 -4.799 35.553 1.00 89.06 79 HIS A N 1
ATOM 642 C CA . HIS A 1 79 ? -25.052 -4.434 36.887 1.00 89.06 79 HIS A CA 1
ATOM 643 C C . HIS A 1 79 ? -23.959 -4.521 37.967 1.00 89.06 79 HIS A C 1
ATOM 645 O O . HIS A 1 79 ? -23.905 -3.681 38.860 1.00 89.06 79 HIS A O 1
ATOM 651 N N . GLN A 1 80 ? -23.030 -5.478 37.859 1.00 88.25 80 GLN A N 1
ATOM 652 C CA . GLN A 1 80 ? -21.898 -5.630 38.789 1.00 88.25 80 GLN A CA 1
ATOM 653 C C . GLN A 1 80 ? -20.793 -4.569 38.604 1.00 88.25 80 GLN A C 1
ATOM 655 O O . GLN A 1 80 ? -19.954 -4.366 39.496 1.00 88.25 80 GLN A O 1
ATOM 660 N N . THR A 1 81 ? -20.763 -3.886 37.454 1.00 91.19 81 THR A N 1
ATOM 661 C CA . THR A 1 81 ? -19.799 -2.802 37.192 1.00 91.19 81 THR A CA 1
ATOM 662 C C . THR A 1 81 ? -20.149 -1.514 37.938 1.00 91.19 81 THR A C 1
ATOM 664 O O . THR A 1 81 ? -19.245 -0.729 38.244 1.00 91.19 81 THR A O 1
ATOM 667 N N . ILE A 1 82 ? -21.429 -1.312 38.272 1.00 92.44 82 ILE A N 1
ATOM 668 C CA . ILE A 1 82 ? -21.912 -0.157 39.033 1.00 92.44 82 ILE A CA 1
ATOM 669 C C . ILE A 1 82 ? -21.508 -0.325 40.499 1.00 92.44 82 ILE A C 1
ATOM 671 O O . ILE A 1 82 ? -21.756 -1.364 41.111 1.00 92.44 82 ILE A O 1
ATOM 675 N N . LYS A 1 83 ? -20.832 0.684 41.055 1.00 91.00 83 LYS A N 1
ATOM 676 C CA . LYS A 1 83 ? -20.311 0.663 42.430 1.00 91.00 83 LYS A CA 1
ATOM 677 C C . LYS A 1 83 ? -21.234 1.368 43.401 1.00 91.00 83 LYS A C 1
ATOM 679 O O . LYS A 1 83 ? -21.532 0.810 44.452 1.00 91.00 83 LYS A O 1
ATOM 684 N N . ASP A 1 84 ? -21.698 2.552 43.033 1.00 89.50 84 ASP A N 1
ATOM 685 C CA . ASP A 1 84 ? -22.620 3.327 43.848 1.00 89.50 84 ASP A CA 1
ATOM 686 C C . ASP A 1 84 ? -23.419 4.322 43.004 1.00 89.50 84 ASP A C 1
ATOM 688 O O . ASP A 1 84 ? -23.043 4.686 41.885 1.00 89.50 84 ASP A O 1
ATOM 692 N N . MET A 1 85 ? -24.553 4.731 43.567 1.00 91.06 85 MET A N 1
ATOM 693 C CA . MET A 1 85 ? -25.435 5.759 43.035 1.00 91.06 85 MET A CA 1
ATOM 694 C C . MET A 1 85 ? -25.760 6.733 44.160 1.00 91.06 85 MET A C 1
ATOM 696 O O . MET A 1 85 ? -26.137 6.311 45.254 1.00 91.06 85 MET A O 1
ATOM 700 N N . ASN A 1 86 ? -25.608 8.028 43.908 1.00 89.31 86 ASN A N 1
ATOM 701 C CA . ASN A 1 86 ? -25.848 9.060 44.911 1.00 89.31 86 ASN A C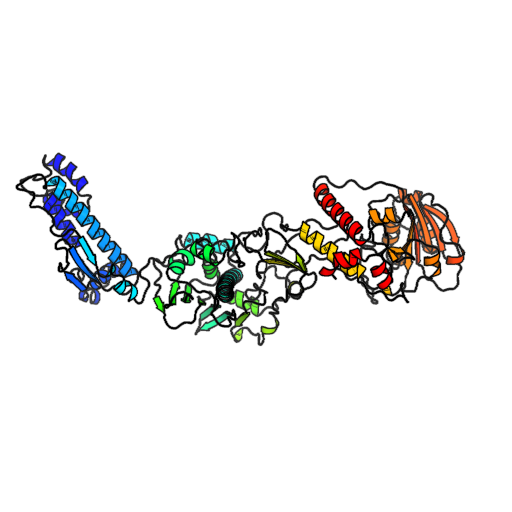A 1
ATOM 702 C C . ASN A 1 86 ? -26.365 10.361 44.268 1.00 89.31 86 ASN A C 1
ATOM 704 O O . ASN A 1 86 ? -26.293 10.542 43.055 1.00 89.31 86 ASN A O 1
ATOM 708 N N . GLN A 1 87 ? -26.916 11.259 45.086 1.00 86.00 87 GLN A N 1
ATOM 709 C CA . GLN A 1 87 ? -27.385 12.593 44.672 1.00 86.00 87 GLN A CA 1
ATOM 710 C C . GLN A 1 87 ? -26.478 13.704 45.226 1.00 86.00 87 GLN A C 1
ATOM 712 O O . GLN A 1 87 ? -26.890 14.852 45.349 1.00 86.00 87 GLN A O 1
ATOM 717 N N . ASN A 1 88 ? -25.230 13.371 45.576 1.00 77.88 88 ASN A N 1
ATOM 718 C CA . ASN A 1 88 ? -24.270 14.313 46.155 1.00 77.88 88 ASN A CA 1
ATOM 719 C C . ASN A 1 88 ? -23.554 15.104 45.047 1.00 77.88 88 ASN A C 1
ATOM 721 O O . ASN A 1 88 ? -22.326 15.163 45.003 1.00 77.88 88 ASN A O 1
ATOM 725 N N . HIS A 1 89 ? -24.327 15.661 44.119 1.00 84.12 89 HIS A N 1
ATOM 726 C CA . HIS A 1 89 ? -23.845 16.502 43.030 1.00 84.12 89 HIS A CA 1
ATOM 727 C C . HIS A 1 89 ? -24.184 17.972 43.327 1.00 84.12 89 HIS A C 1
ATOM 729 O O . HIS A 1 89 ? -25.116 18.250 44.077 1.00 84.12 89 HIS A O 1
ATOM 735 N N . GLU A 1 90 ? -23.452 18.924 42.735 1.00 85.38 90 GLU A N 1
ATOM 736 C CA . GLU A 1 90 ? -23.743 20.366 42.893 1.00 85.38 90 GLU A CA 1
ATOM 737 C C . GLU A 1 90 ? -25.167 20.729 42.441 1.00 85.38 90 GLU A C 1
ATOM 739 O O . GLU A 1 90 ? -25.781 21.664 42.951 1.00 85.38 90 GLU A O 1
ATOM 744 N N . ASP A 1 91 ? -25.695 19.955 41.494 1.00 87.88 91 ASP A N 1
ATOM 745 C CA . ASP A 1 91 ? -27.078 20.030 41.039 1.00 87.88 91 ASP A CA 1
ATOM 746 C C . ASP A 1 91 ? -27.951 19.014 41.805 1.00 87.88 91 ASP A C 1
ATOM 748 O O . ASP A 1 91 ? -27.765 17.807 41.618 1.00 87.88 91 ASP A O 1
ATOM 752 N N . PRO A 1 92 ? -28.930 19.466 42.615 1.00 86.69 92 PRO A N 1
ATOM 753 C CA . PRO A 1 92 ? -29.813 18.585 43.378 1.00 86.69 92 PRO A CA 1
ATOM 754 C C . PRO A 1 92 ? -30.786 17.776 42.504 1.00 86.69 92 PRO A C 1
ATOM 756 O O . PRO A 1 92 ? -31.383 16.819 42.993 1.00 86.69 92 PRO A O 1
ATOM 759 N N . GLU A 1 93 ? -30.965 18.128 41.223 1.00 91.12 93 GLU A N 1
ATOM 760 C CA . GLU A 1 93 ? -31.764 17.345 40.267 1.00 91.12 93 GLU A CA 1
ATOM 761 C C . GLU A 1 93 ? -30.924 16.266 39.540 1.00 91.12 93 GLU A C 1
ATOM 763 O O . GLU A 1 93 ? -31.423 15.606 38.618 1.00 91.12 93 GLU A O 1
ATOM 768 N N . THR A 1 94 ? -29.658 16.061 39.932 1.00 93.31 94 THR A N 1
ATOM 769 C CA . THR A 1 94 ? -28.740 15.093 39.316 1.00 93.31 94 THR A CA 1
ATOM 770 C C . THR A 1 94 ? -28.587 13.812 40.139 1.00 93.31 94 THR A C 1
ATOM 772 O O . THR A 1 94 ? -28.282 13.825 41.330 1.00 93.31 94 THR A O 1
ATOM 775 N N . LEU A 1 95 ? -28.706 12.677 39.454 1.00 93.69 95 LEU A N 1
ATOM 776 C CA . LEU A 1 95 ? -28.296 11.364 39.930 1.00 93.69 95 LEU A CA 1
ATOM 777 C C . LEU A 1 95 ? -26.906 11.036 39.385 1.00 93.69 95 LEU A C 1
ATOM 779 O O . LEU A 1 95 ? -26.719 10.888 38.175 1.00 93.69 95 LEU A O 1
ATOM 783 N N . PHE A 1 96 ? -25.935 10.906 40.279 1.00 93.69 96 PHE A N 1
ATOM 784 C CA . PHE A 1 96 ? -24.581 10.513 39.928 1.00 93.69 96 PHE A CA 1
ATOM 785 C C . PHE A 1 96 ? -24.411 8.996 40.057 1.00 93.69 96 PHE A C 1
ATOM 787 O O . PHE A 1 96 ? -24.732 8.410 41.093 1.00 93.69 96 PHE A O 1
ATOM 794 N N . VAL A 1 97 ? -23.893 8.362 39.004 1.00 94.31 97 VAL A N 1
ATOM 795 C CA . VAL A 1 97 ? -23.644 6.918 38.928 1.00 94.31 97 VAL A CA 1
ATOM 796 C C . VAL A 1 97 ? -22.151 6.666 38.761 1.00 94.31 97 VAL A C 1
ATOM 798 O O . VAL A 1 97 ? -21.550 7.028 37.745 1.00 94.31 97 VAL A O 1
ATOM 801 N N . ASN A 1 98 ? -21.552 6.005 39.746 1.00 93.38 98 ASN A N 1
ATOM 802 C CA . ASN A 1 98 ? -20.156 5.602 39.706 1.00 93.38 98 ASN A CA 1
ATOM 803 C C . ASN A 1 98 ? -20.041 4.160 39.199 1.00 93.38 98 ASN A C 1
ATOM 805 O O . ASN A 1 98 ? -20.558 3.223 39.817 1.00 93.38 98 ASN A O 1
ATOM 809 N N . ALA A 1 99 ? -19.344 3.967 38.085 1.00 94.25 99 ALA A N 1
ATOM 810 C CA . ALA A 1 99 ? -19.148 2.664 37.465 1.00 94.25 99 ALA A CA 1
ATOM 811 C C . ALA A 1 99 ? -17.674 2.408 37.142 1.00 94.25 99 ALA A C 1
ATOM 813 O O . ALA A 1 99 ? -16.903 3.323 36.855 1.00 94.25 99 ALA A O 1
ATOM 814 N N . ARG A 1 100 ? -17.270 1.135 37.182 1.00 93.81 100 ARG A N 1
ATOM 815 C CA . ARG A 1 100 ? -15.907 0.695 36.850 1.00 93.81 100 ARG A CA 1
ATOM 816 C C . ARG A 1 100 ? -15.939 -0.411 35.792 1.00 93.81 100 ARG A C 1
ATOM 818 O O . ARG A 1 100 ? -15.782 -1.578 36.152 1.00 93.81 100 ARG A O 1
ATOM 825 N N . PRO A 1 101 ? -16.177 -0.063 34.515 1.00 94.19 101 PRO A N 1
ATOM 826 C CA . PRO A 1 101 ? -16.123 -1.021 33.417 1.00 94.19 101 PRO A CA 1
ATOM 827 C C . PRO A 1 101 ? -14.704 -1.565 33.229 1.00 94.19 101 PRO A C 1
ATOM 829 O O . PRO A 1 101 ? -13.725 -0.813 33.230 1.00 94.19 101 PRO A O 1
ATOM 832 N N . SER A 1 102 ? -14.602 -2.877 33.044 1.00 91.38 102 SER A N 1
ATOM 833 C CA . SER A 1 102 ? -13.329 -3.589 32.894 1.00 91.38 102 SER A CA 1
ATOM 834 C C . SER A 1 102 ? -12.800 -3.607 31.458 1.00 91.38 102 SER A C 1
ATOM 836 O O . SER A 1 102 ? -11.604 -3.798 31.256 1.00 91.38 102 SER A O 1
ATOM 838 N N . ASN A 1 103 ? -13.683 -3.386 30.483 1.00 92.38 103 ASN A N 1
ATOM 839 C CA . ASN A 1 103 ? -13.402 -3.452 29.053 1.00 92.38 103 ASN A CA 1
ATOM 840 C C . ASN A 1 103 ? -14.230 -2.421 28.265 1.00 92.38 103 ASN A C 1
ATOM 842 O O . ASN A 1 103 ? -15.182 -1.822 28.778 1.00 92.38 103 ASN A O 1
ATOM 846 N N . SER A 1 104 ? -13.882 -2.236 26.989 1.00 93.12 104 SER A N 1
ATOM 847 C CA . SER A 1 104 ? -14.556 -1.266 26.110 1.00 93.12 104 SER A CA 1
ATOM 848 C C . SER A 1 104 ? -16.035 -1.592 25.846 1.00 93.12 104 SER A C 1
ATOM 850 O O . SER A 1 104 ? -16.848 -0.674 25.737 1.00 93.12 104 SER A O 1
ATOM 852 N N . VAL A 1 105 ? -16.414 -2.877 25.805 1.00 91.56 105 VAL A N 1
ATOM 853 C CA . VAL A 1 105 ? -17.805 -3.318 25.589 1.00 91.56 105 VAL A CA 1
ATOM 854 C C . VAL A 1 105 ? -18.700 -2.865 26.741 1.00 91.56 105 VAL A C 1
ATOM 856 O O . VAL A 1 105 ? -19.746 -2.253 26.513 1.00 91.56 105 VAL A O 1
ATOM 859 N N . GLU A 1 106 ? -18.272 -3.117 27.980 1.00 92.50 106 GLU A N 1
ATOM 860 C CA . GLU A 1 106 ? -18.966 -2.675 29.191 1.00 92.50 106 GLU A CA 1
ATOM 861 C C . GLU A 1 106 ? -19.087 -1.150 29.234 1.00 92.50 106 GLU A C 1
ATOM 863 O O . GLU A 1 106 ? -20.175 -0.627 29.477 1.00 92.50 106 GLU A O 1
ATOM 868 N N . PHE A 1 107 ? -18.001 -0.430 28.929 1.00 94.50 107 PHE A N 1
ATOM 869 C CA . PHE A 1 107 ? -17.997 1.034 28.909 1.00 94.50 107 PHE A CA 1
ATOM 870 C C . PHE A 1 107 ? -19.043 1.600 27.937 1.00 94.50 107 PHE A C 1
ATOM 872 O O . PHE A 1 107 ? -19.849 2.458 28.308 1.00 94.50 107 PHE A O 1
ATOM 879 N N . LEU A 1 108 ? -19.052 1.119 26.688 1.00 93.50 108 LEU A N 1
ATOM 880 C CA . LEU A 1 108 ? -19.966 1.607 25.651 1.00 93.50 108 LEU A CA 1
ATOM 881 C C . LEU A 1 108 ? -21.425 1.275 25.978 1.00 93.50 108 LEU A C 1
ATOM 883 O O . LEU A 1 108 ? -22.303 2.121 25.790 1.00 93.50 108 LEU A O 1
ATOM 887 N N . LYS A 1 109 ? -21.683 0.079 26.518 1.00 92.44 109 LYS A N 1
ATOM 888 C CA . LYS A 1 109 ? -23.022 -0.316 26.961 1.00 92.44 109 LYS A CA 1
ATOM 889 C C . LYS A 1 109 ? -23.532 0.531 28.123 1.00 92.44 109 LYS A C 1
ATOM 891 O O . LYS A 1 109 ? -24.670 0.985 28.061 1.00 92.44 109 LYS A O 1
ATOM 896 N N . LEU A 1 110 ? -22.708 0.800 29.138 1.00 94.00 110 LEU A N 1
ATOM 897 C CA . LEU A 1 110 ? -23.084 1.691 30.244 1.00 94.00 110 LEU A CA 1
ATOM 898 C C . LEU A 1 110 ? -23.391 3.102 29.746 1.00 94.00 110 LEU A C 1
ATOM 900 O O . LEU A 1 110 ? -24.398 3.685 30.133 1.00 94.00 110 LEU A O 1
ATOM 904 N N . LYS A 1 111 ? -22.571 3.634 28.833 1.00 94.00 111 LYS A N 1
ATOM 905 C CA . LYS A 1 111 ? -22.828 4.943 28.223 1.00 94.00 111 LYS A CA 1
ATOM 906 C C . LYS A 1 111 ? -24.163 4.963 27.472 1.00 94.00 111 LYS A C 1
ATOM 908 O O . LYS A 1 111 ? -24.923 5.920 27.600 1.00 94.00 111 LYS A O 1
ATOM 913 N N . SER A 1 112 ? -24.480 3.897 26.733 1.00 93.44 112 SER A N 1
ATOM 914 C CA . SER A 1 112 ? -25.788 3.748 26.086 1.00 93.44 112 SER A CA 1
ATOM 915 C C . SER A 1 112 ? -26.930 3.651 27.101 1.00 93.44 112 SER A C 1
ATOM 917 O O . SER A 1 112 ? -27.970 4.270 26.893 1.00 93.44 112 SER A O 1
ATOM 919 N N . LEU A 1 113 ? -26.749 2.904 28.193 1.00 93.25 113 LEU A N 1
ATOM 920 C CA . LEU A 1 113 ? -27.732 2.777 29.268 1.00 93.25 113 LEU A CA 1
ATOM 921 C C . LEU A 1 113 ? -28.016 4.136 29.916 1.00 93.25 113 LEU A C 1
ATOM 923 O O . LEU A 1 113 ? -29.175 4.517 30.040 1.00 93.25 113 LEU A O 1
ATOM 927 N N . PHE A 1 114 ? -26.980 4.900 30.264 1.00 94.50 114 PHE A N 1
ATOM 928 C CA . PHE A 1 114 ? -27.136 6.225 30.867 1.00 94.50 114 PHE A CA 1
ATOM 929 C C . PHE A 1 114 ? -27.807 7.215 29.911 1.00 94.50 114 PHE A C 1
ATOM 931 O O . PHE A 1 114 ? -28.692 7.954 30.333 1.00 94.50 114 PHE A O 1
ATOM 938 N N . ASN A 1 115 ? -27.483 7.175 28.616 1.00 95.00 115 ASN A N 1
ATOM 939 C CA . ASN A 1 115 ? -28.200 7.962 27.610 1.00 95.00 115 ASN A CA 1
ATOM 940 C C . ASN A 1 115 ? -29.685 7.574 27.522 1.00 95.00 115 ASN A C 1
ATOM 942 O O . ASN A 1 115 ? -30.541 8.450 27.428 1.00 95.00 115 ASN A O 1
ATOM 946 N N . ASN A 1 116 ? -30.007 6.279 27.591 1.00 93.06 116 ASN A N 1
ATOM 947 C CA . ASN A 1 116 ? -31.395 5.813 27.587 1.00 93.06 116 ASN A CA 1
ATOM 948 C C . ASN A 1 116 ? -32.156 6.284 28.836 1.00 93.06 116 ASN A C 1
ATOM 950 O O . ASN A 1 116 ? -33.285 6.752 28.712 1.00 93.06 116 ASN A O 1
ATOM 954 N N . ILE A 1 117 ? -31.526 6.230 30.015 1.00 93.81 117 ILE A N 1
ATOM 955 C CA . ILE A 1 117 ? -32.092 6.765 31.264 1.00 93.81 117 ILE A CA 1
ATOM 956 C C . ILE A 1 117 ? -32.327 8.277 31.142 1.00 93.81 117 ILE A C 1
ATOM 958 O O . ILE A 1 117 ? -33.396 8.760 31.509 1.00 93.81 117 ILE A O 1
ATOM 962 N N . GLN A 1 118 ? -31.365 9.026 30.588 1.00 95.75 118 GLN A N 1
ATOM 963 C CA . GLN A 1 118 ? -31.510 10.468 30.371 1.00 95.75 118 GLN A CA 1
ATOM 964 C C . GLN A 1 118 ? -32.688 10.786 29.441 1.00 95.75 118 GLN A C 1
ATOM 966 O O . GLN A 1 118 ? -33.509 11.640 29.774 1.00 95.75 118 GLN A O 1
ATOM 971 N N . ASN A 1 119 ? -32.803 10.077 28.315 1.00 93.62 119 ASN A N 1
ATOM 972 C CA . ASN A 1 119 ? -33.913 10.245 27.376 1.00 93.62 119 ASN A CA 1
ATOM 973 C C . ASN A 1 119 ? -35.265 9.973 28.046 1.00 93.62 119 ASN A C 1
ATOM 975 O O . ASN A 1 119 ? -36.232 10.700 27.814 1.00 93.62 119 ASN A O 1
ATOM 979 N N . GLU A 1 120 ? -35.334 8.948 28.897 1.00 93.06 120 GLU A N 1
ATOM 980 C CA . GLU A 1 120 ? -36.561 8.611 29.613 1.00 93.06 120 GLU A CA 1
ATOM 981 C C . GLU A 1 120 ? -36.919 9.657 30.680 1.00 93.06 120 GLU A C 1
ATOM 983 O O . GLU A 1 120 ? -38.098 9.992 30.832 1.00 93.06 120 GLU A O 1
ATOM 988 N N . PHE A 1 121 ? -35.930 10.237 31.372 1.00 94.25 121 PHE A N 1
ATOM 989 C CA . PHE A 1 121 ? -36.152 11.384 32.258 1.00 94.25 121 PHE A CA 1
ATOM 990 C C . PHE A 1 121 ? -36.700 12.594 31.504 1.00 94.25 121 PHE A C 1
ATOM 992 O O . PHE A 1 121 ? -37.678 13.193 31.956 1.00 94.25 121 PHE A O 1
ATOM 999 N N . ASP A 1 122 ? -36.117 12.934 30.354 1.00 94.00 122 ASP A N 1
ATOM 1000 C CA . ASP A 1 122 ? -36.544 14.080 29.548 1.00 94.00 122 ASP A CA 1
ATOM 1001 C C . ASP A 1 122 ? -37.978 13.888 29.022 1.00 94.00 122 ASP A C 1
ATOM 1003 O O . ASP A 1 122 ? -38.813 14.795 29.130 1.00 94.00 122 ASP A O 1
ATOM 1007 N N . LEU A 1 123 ? -38.301 12.682 28.534 1.00 92.62 123 LEU A N 1
ATOM 1008 C CA . LEU A 1 123 ? -39.645 12.315 28.080 1.00 92.62 123 LEU A CA 1
ATOM 1009 C C . LEU A 1 123 ? -40.665 12.379 29.222 1.00 92.62 123 LEU A C 1
ATOM 1011 O O . LEU A 1 123 ? -41.708 13.027 29.096 1.00 92.62 123 LEU A O 1
ATOM 1015 N N . SER A 1 124 ? -40.354 11.726 30.343 1.00 92.69 124 SER A N 1
ATOM 1016 C CA . SER A 1 124 ? -41.210 11.681 31.530 1.00 92.69 124 SER A CA 1
ATOM 1017 C C . SER A 1 124 ? -41.469 13.076 32.085 1.00 92.69 124 SER A C 1
ATOM 1019 O O . SER A 1 124 ? -42.605 13.423 32.410 1.00 92.69 124 SER A O 1
ATOM 1021 N N . TRP A 1 125 ? -40.431 13.908 32.151 1.00 93.12 125 TRP A N 1
ATOM 1022 C CA . TRP A 1 125 ? -40.550 15.284 32.600 1.00 93.12 125 TRP A CA 1
ATOM 1023 C C . TRP A 1 125 ? -41.470 16.110 31.695 1.00 93.12 125 TRP A C 1
ATOM 1025 O O . TRP A 1 125 ? -42.378 16.778 32.199 1.00 93.12 125 TRP A O 1
ATOM 1035 N N . ALA A 1 126 ? -41.269 16.039 30.375 1.00 93.44 126 ALA A N 1
ATOM 1036 C CA . ALA A 1 126 ? -42.086 16.767 29.408 1.00 93.44 126 ALA A CA 1
ATOM 1037 C C . ALA A 1 126 ? -43.564 16.355 29.495 1.00 93.44 126 ALA A C 1
ATOM 1039 O O . ALA A 1 126 ? -44.450 17.211 29.522 1.00 93.44 126 ALA A O 1
ATOM 1040 N N . ILE A 1 127 ? -43.828 15.050 29.606 1.00 93.00 127 ILE A N 1
ATOM 1041 C CA . ILE A 1 127 ? -45.180 14.495 29.717 1.00 93.00 127 ILE A CA 1
ATOM 1042 C C . ILE A 1 127 ? -45.862 14.934 31.013 1.00 93.00 127 ILE A C 1
ATOM 1044 O O . ILE A 1 127 ? -46.989 15.425 30.972 1.00 93.00 127 ILE A O 1
ATOM 1048 N N . LEU A 1 128 ? -45.195 14.812 32.163 1.00 92.81 128 LEU A N 1
ATOM 1049 C CA . LEU A 1 128 ? -45.776 15.244 33.437 1.00 92.81 128 LEU A CA 1
ATOM 1050 C C . LEU A 1 128 ? -46.039 16.755 33.457 1.00 92.81 128 LEU A C 1
ATOM 1052 O O . LEU A 1 128 ? -47.074 17.195 33.963 1.00 92.81 128 LEU A O 1
ATOM 1056 N N . GLY A 1 129 ? -45.146 17.551 32.862 1.00 90.88 129 GLY A N 1
ATOM 1057 C CA . GLY A 1 129 ? -45.333 18.992 32.705 1.00 90.88 129 GLY A CA 1
ATOM 1058 C C . GLY A 1 129 ? -46.544 19.348 31.839 1.00 90.88 129 GLY A C 1
ATOM 1059 O O . GLY A 1 129 ? -47.326 20.225 32.208 1.00 90.88 129 GLY A O 1
ATOM 1060 N N . GLU A 1 130 ? -46.739 18.645 30.724 1.00 90.75 130 GLU A N 1
ATOM 1061 C CA . GLU A 1 130 ? -47.880 18.834 29.820 1.00 90.75 130 GLU A CA 1
ATOM 1062 C C . GLU A 1 130 ? -49.212 18.446 30.477 1.00 90.75 130 GLU A C 1
ATOM 1064 O O . GLU A 1 130 ? -50.188 19.197 30.412 1.00 90.75 130 GLU A O 1
ATOM 1069 N N . VAL A 1 131 ? -49.238 17.288 31.139 1.00 90.56 131 VAL A N 1
ATOM 1070 C CA . VAL A 1 131 ? -50.453 16.676 31.691 1.00 90.56 131 VAL A CA 1
ATOM 1071 C C . VAL A 1 131 ? -50.869 17.342 33.004 1.00 90.56 131 VAL A C 1
ATOM 1073 O O . VAL A 1 131 ? -52.050 17.633 33.200 1.00 90.56 131 VAL A O 1
ATOM 1076 N N . TYR A 1 132 ? -49.920 17.600 33.906 1.00 92.06 132 TYR A N 1
ATOM 1077 C CA . TYR A 1 132 ? -50.204 18.043 35.275 1.00 92.06 132 TYR A CA 1
ATOM 1078 C C . TYR A 1 132 ? -49.717 19.464 35.584 1.00 92.06 132 TYR A C 1
ATOM 1080 O O . TYR A 1 132 ? -50.259 20.111 36.481 1.00 92.06 132 TYR A O 1
ATOM 1088 N N . GLY A 1 133 ? -48.745 19.997 34.836 1.00 88.25 133 GLY A N 1
ATOM 1089 C CA . GLY A 1 133 ? -48.056 21.250 35.176 1.00 88.25 133 GLY A CA 1
ATOM 1090 C C . GLY A 1 133 ? -48.934 22.507 35.180 1.00 88.25 133 GLY A C 1
ATOM 1091 O O . GLY A 1 133 ? -48.658 23.439 35.933 1.00 88.25 133 GLY A O 1
ATOM 1092 N N . ARG A 1 134 ? -50.022 22.533 34.397 1.00 86.88 134 ARG A N 1
ATOM 1093 C CA . ARG A 1 134 ? -50.958 23.676 34.329 1.00 86.88 134 ARG A CA 1
ATOM 1094 C C . ARG A 1 134 ? -51.937 23.747 35.508 1.00 86.88 134 ARG A C 1
ATOM 1096 O O . ARG A 1 134 ? -52.617 24.756 35.671 1.00 86.88 134 ARG A O 1
ATOM 1103 N N . TYR A 1 135 ? -52.020 22.698 36.326 1.00 86.69 135 TYR A N 1
ATOM 1104 C CA . TYR A 1 135 ? -53.016 22.572 37.389 1.00 86.69 135 TYR A CA 1
ATOM 1105 C C . TYR A 1 135 ? -52.368 22.758 38.761 1.00 86.69 135 TYR A C 1
ATOM 1107 O O . TYR A 1 135 ? -51.503 21.983 39.160 1.00 86.69 135 TYR A O 1
ATOM 1115 N N . LYS A 1 136 ? -52.811 23.769 39.517 1.00 84.44 136 LYS A N 1
ATOM 1116 C CA . LYS A 1 136 ? -52.190 24.175 40.794 1.00 84.44 136 LYS A CA 1
ATOM 1117 C C . LYS A 1 136 ? -52.146 23.058 41.848 1.00 84.44 136 LYS A C 1
ATOM 1119 O O . LYS A 1 136 ? -51.224 23.028 42.654 1.00 84.44 136 LYS A O 1
ATOM 1124 N N . GLU A 1 137 ? -53.113 22.143 41.828 1.00 85.56 137 GLU A N 1
ATOM 1125 C CA . GLU A 1 137 ? -53.184 21.003 42.754 1.00 85.56 137 GLU A CA 1
ATOM 1126 C C . GLU A 1 137 ? -52.330 19.804 42.309 1.00 85.56 137 GLU A C 1
ATOM 1128 O O . GLU A 1 137 ? -51.881 19.023 43.146 1.00 85.56 137 GLU A O 1
ATOM 1133 N N . LEU A 1 138 ? -52.070 19.669 41.003 1.00 86.06 138 LEU A N 1
ATOM 1134 C CA . LEU A 1 138 ? -51.376 18.519 40.410 1.00 86.06 138 LEU A CA 1
ATOM 1135 C C . LEU A 1 138 ? -49.937 18.838 39.982 1.00 86.06 138 LEU A C 1
ATOM 1137 O O . LEU A 1 138 ? -49.171 17.918 39.718 1.00 86.06 138 LEU A O 1
ATOM 1141 N N . ASN A 1 139 ? -49.523 20.108 39.980 1.00 85.81 139 ASN A N 1
ATOM 1142 C CA . ASN A 1 139 ? -48.173 20.538 39.590 1.00 85.81 139 ASN A CA 1
ATOM 1143 C C . ASN A 1 139 ? -47.041 19.961 40.467 1.00 85.81 139 ASN A C 1
ATOM 1145 O O . ASN A 1 139 ? -45.868 20.038 40.098 1.00 85.81 139 ASN A O 1
ATOM 1149 N N . LYS A 1 140 ? -47.384 19.376 41.623 1.00 86.88 140 LYS A N 1
ATOM 1150 C CA . LYS A 1 140 ? -46.462 18.649 42.502 1.00 86.88 140 LYS A CA 1
ATOM 1151 C C . LYS A 1 140 ? -46.090 17.266 41.956 1.00 86.88 140 LYS A C 1
ATOM 1153 O O . LYS A 1 140 ? -45.088 16.712 42.394 1.00 86.88 140 LYS A O 1
ATOM 1158 N N . LEU A 1 141 ? -46.863 16.718 41.012 1.00 88.88 141 LEU A N 1
ATOM 1159 C CA . LEU A 1 141 ? -46.623 15.427 40.356 1.00 88.88 141 LEU A CA 1
ATOM 1160 C C . LEU A 1 141 ? -45.531 15.563 39.289 1.00 88.88 141 LEU A C 1
ATOM 1162 O O . LEU A 1 141 ? -45.791 15.530 38.088 1.00 88.88 141 LEU A O 1
ATOM 1166 N N . LYS A 1 142 ? -44.299 15.752 39.751 1.00 88.69 142 LYS A N 1
ATOM 1167 C CA . LYS A 1 142 ? -43.100 15.897 38.926 1.00 88.69 142 LYS A CA 1
ATOM 1168 C C . LYS A 1 142 ? -42.011 14.948 39.409 1.00 88.69 142 LYS A C 1
ATOM 1170 O O . LYS A 1 142 ? -41.997 14.559 40.574 1.00 88.69 142 LYS A O 1
ATOM 1175 N N . ILE A 1 143 ? -41.079 14.622 38.523 1.00 90.38 143 ILE A N 1
ATOM 1176 C CA . ILE A 1 143 ? -39.837 13.949 38.910 1.00 90.38 143 ILE A CA 1
ATOM 1177 C C . ILE A 1 143 ? -38.894 14.959 39.576 1.00 90.38 143 ILE A C 1
ATOM 1179 O O . ILE A 1 143 ? -38.826 16.116 39.155 1.00 90.38 143 ILE A O 1
ATOM 1183 N N . SER A 1 144 ? -38.215 14.538 40.644 1.00 87.62 144 SER A N 1
ATOM 1184 C CA . SER A 1 144 ? -37.212 15.348 41.351 1.00 87.62 144 SER A CA 1
ATOM 1185 C C . SER A 1 144 ? -35.833 15.264 40.701 1.00 87.62 144 SER A C 1
ATOM 1187 O O . SER A 1 144 ? -35.100 16.243 40.692 1.00 87.62 144 SER A O 1
ATOM 1189 N N . ILE A 1 145 ? -35.505 14.106 40.131 1.00 90.06 145 ILE A N 1
ATOM 1190 C CA . ILE A 1 145 ? -34.275 13.857 39.382 1.00 90.06 145 ILE A CA 1
ATOM 1191 C C . ILE A 1 145 ? -34.575 14.042 37.899 1.00 90.06 145 ILE A C 1
ATOM 1193 O O . ILE A 1 145 ? -35.573 13.522 37.400 1.00 90.06 145 ILE A O 1
ATOM 1197 N N . ARG A 1 146 ? -33.709 14.765 37.195 1.00 91.38 146 ARG A N 1
ATOM 1198 C CA . ARG A 1 146 ? -33.829 15.042 35.753 1.00 91.38 146 ARG A CA 1
ATOM 1199 C C . ARG A 1 146 ? -32.562 14.758 34.970 1.00 91.38 146 ARG A C 1
ATOM 1201 O O . ARG A 1 146 ? -32.600 14.704 33.742 1.00 91.38 146 ARG A O 1
ATOM 1208 N N . ARG A 1 147 ? -31.436 14.618 35.662 1.00 93.94 147 ARG A N 1
ATOM 1209 C CA . ARG A 1 147 ? -30.136 14.396 35.044 1.00 93.94 147 ARG A CA 1
ATOM 1210 C C . ARG A 1 147 ? -29.509 13.129 35.584 1.00 93.94 147 ARG A C 1
ATOM 1212 O O . ARG A 1 147 ? -29.566 12.872 36.783 1.00 93.94 147 ARG A O 1
ATOM 1219 N N . VAL A 1 148 ? -28.878 12.370 34.699 1.00 94.75 148 VAL A N 1
ATOM 1220 C CA . VAL A 1 148 ? -27.935 11.316 35.072 1.00 94.75 148 VAL A CA 1
ATOM 1221 C C . VAL A 1 148 ? -26.529 11.742 34.654 1.00 94.75 148 VAL A C 1
ATOM 1223 O O . VAL A 1 148 ? -26.315 12.239 33.546 1.00 94.75 148 VAL A O 1
ATOM 1226 N N . ARG A 1 149 ? -25.577 11.610 35.577 1.00 94.12 149 ARG A N 1
ATOM 1227 C CA . ARG A 1 149 ? -24.152 11.915 35.379 1.00 94.12 149 ARG A CA 1
ATOM 1228 C C . ARG A 1 149 ? -23.308 10.746 35.846 1.00 94.12 149 ARG A C 1
ATOM 1230 O O . ARG A 1 149 ? -23.751 9.950 36.672 1.00 94.12 149 ARG A O 1
ATOM 1237 N N . SER A 1 150 ? -22.089 10.635 35.328 1.00 94.25 150 SER A N 1
ATOM 1238 C CA . SER A 1 150 ? -21.207 9.525 35.681 1.00 94.25 150 SER A CA 1
ATOM 1239 C C . SER A 1 150 ? -19.730 9.897 35.629 1.00 94.25 150 SER A C 1
ATOM 1241 O O . SER A 1 150 ? -19.311 10.763 34.862 1.00 94.25 150 SER A O 1
ATOM 1243 N N . ASN A 1 151 ? -18.908 9.165 36.384 1.00 93.19 151 ASN A N 1
ATOM 1244 C CA . ASN A 1 151 ? -17.452 9.204 36.247 1.00 93.19 151 ASN A CA 1
ATOM 1245 C C . ASN A 1 151 ? -16.981 8.820 34.830 1.00 93.19 151 ASN A C 1
ATOM 1247 O O . ASN A 1 151 ? -15.884 9.209 34.441 1.00 93.19 151 ASN A O 1
ATOM 1251 N N . LEU A 1 152 ? -17.809 8.123 34.039 1.00 93.19 152 LEU A N 1
ATOM 1252 C CA . LEU A 1 152 ? -17.524 7.801 32.634 1.00 93.19 152 LEU A CA 1
ATOM 1253 C C . LEU A 1 152 ? -17.483 9.033 31.707 1.00 93.19 152 LEU A C 1
ATOM 1255 O O . LEU A 1 152 ? -17.065 8.909 30.559 1.00 93.19 152 LEU A O 1
ATOM 1259 N N . GLU A 1 153 ? -17.912 10.207 32.178 1.00 91.06 153 GLU A N 1
ATOM 1260 C CA . GLU A 1 153 ? -17.814 11.489 31.460 1.00 91.06 153 GLU A CA 1
ATOM 1261 C C . GLU A 1 153 ? -16.542 12.272 31.838 1.00 91.06 153 GLU A C 1
ATOM 1263 O O . GLU A 1 153 ? -16.179 13.243 31.174 1.00 91.06 153 GLU A O 1
ATOM 1268 N N . ASN A 1 154 ? -15.844 11.855 32.901 1.00 91.56 154 ASN A N 1
ATOM 1269 C CA . ASN A 1 154 ? -14.665 12.541 33.409 1.00 91.56 154 ASN A CA 1
ATOM 1270 C C . ASN A 1 154 ? -13.426 12.201 32.566 1.00 91.56 154 ASN A C 1
ATOM 1272 O O . ASN A 1 154 ? -13.029 11.040 32.459 1.00 91.56 154 ASN A O 1
ATOM 1276 N N . LYS A 1 155 ? -12.773 13.232 32.016 1.00 90.62 155 LYS A N 1
ATOM 1277 C CA . LYS A 1 155 ? -11.592 13.069 31.159 1.00 90.62 155 LYS A CA 1
ATOM 1278 C C . LYS A 1 155 ? -10.422 12.391 31.879 1.00 90.62 155 LYS A C 1
ATOM 1280 O O . LYS A 1 155 ? -9.859 11.452 31.338 1.00 90.62 155 LYS A O 1
ATOM 1285 N N . SER A 1 156 ? -10.109 12.787 33.112 1.00 91.44 156 SER A N 1
ATOM 1286 C CA . SER A 1 156 ? -9.027 12.171 33.894 1.00 91.44 156 SER A CA 1
ATOM 1287 C C . SER A 1 156 ? -9.287 10.689 34.180 1.00 91.44 156 SER A C 1
ATOM 1289 O O . SER A 1 156 ? -8.355 9.889 34.185 1.00 91.44 156 SER A O 1
ATOM 1291 N N . TYR A 1 157 ? -10.553 10.306 34.389 1.00 91.81 157 TYR A N 1
ATOM 1292 C CA . TYR A 1 157 ? -10.933 8.900 34.532 1.00 91.81 157 TYR A CA 1
ATOM 1293 C C . TYR A 1 157 ? -10.754 8.137 33.215 1.00 91.81 157 TYR A C 1
ATOM 1295 O O . TYR A 1 157 ? -10.099 7.097 33.208 1.00 91.81 157 TYR A O 1
ATOM 1303 N N . ILE A 1 158 ? -11.270 8.677 32.106 1.00 90.81 158 ILE A N 1
ATOM 1304 C CA . ILE A 1 158 ? -11.116 8.106 30.758 1.00 90.81 158 ILE A CA 1
ATOM 1305 C C . ILE A 1 158 ? -9.636 7.900 30.415 1.00 90.81 158 ILE A C 1
ATOM 1307 O O . ILE A 1 158 ? -9.246 6.816 29.985 1.00 90.81 158 ILE A O 1
ATOM 1311 N N . ASP A 1 159 ? -8.806 8.908 30.677 1.00 87.75 159 ASP A N 1
ATOM 1312 C CA . ASP A 1 159 ? -7.371 8.878 30.408 1.00 87.75 159 ASP A CA 1
ATOM 1313 C C . ASP A 1 159 ? -6.625 7.893 31.330 1.00 87.75 159 ASP A C 1
ATOM 1315 O O . ASP A 1 159 ? -5.489 7.530 31.034 1.00 87.75 159 ASP A O 1
ATOM 1319 N N . SER A 1 160 ? -7.226 7.423 32.429 1.00 90.31 160 SER A N 1
ATOM 1320 C CA . SER A 1 160 ? -6.633 6.418 33.327 1.00 90.31 160 SER A CA 1
ATOM 1321 C C . SER A 1 160 ? -6.956 4.966 32.951 1.00 90.31 160 SER A C 1
ATOM 1323 O O . SER A 1 160 ? -6.347 4.044 33.497 1.00 90.31 160 SER A O 1
ATOM 1325 N N . LEU A 1 161 ? -7.901 4.737 32.032 1.00 92.56 161 LEU A N 1
ATOM 1326 C CA . LEU A 1 161 ? -8.308 3.389 31.633 1.00 92.56 161 LEU A CA 1
ATOM 1327 C C . LEU A 1 161 ? -7.167 2.651 30.920 1.00 92.56 161 LEU A C 1
ATOM 1329 O O . LEU A 1 161 ? -6.391 3.237 30.170 1.00 92.56 161 LEU A O 1
ATOM 1333 N N . ALA A 1 162 ? -7.093 1.334 31.117 1.00 92.44 162 ALA A N 1
ATOM 1334 C CA . ALA A 1 162 ? -6.117 0.469 30.446 1.00 92.44 162 ALA A CA 1
ATOM 1335 C C . ALA A 1 162 ? -6.487 0.147 28.983 1.00 92.44 162 ALA A C 1
ATOM 1337 O O . ALA A 1 162 ? -5.730 -0.524 28.284 1.00 92.44 162 ALA A O 1
ATOM 1338 N N . TYR A 1 163 ? -7.648 0.608 28.523 1.00 93.50 163 TYR A N 1
ATOM 1339 C CA . TYR A 1 163 ? -8.184 0.389 27.185 1.00 93.50 163 TYR A CA 1
ATOM 1340 C C . TYR A 1 163 ? -8.739 1.691 26.615 1.00 93.50 163 TYR A C 1
ATOM 1342 O O . TYR A 1 163 ? -9.033 2.634 27.350 1.00 93.50 163 TYR A O 1
ATOM 1350 N N . LEU A 1 164 ? -8.915 1.728 25.299 1.00 92.50 164 LEU A N 1
ATOM 1351 C CA . LEU A 1 164 ? -9.522 2.837 24.585 1.00 92.50 164 LEU A CA 1
ATOM 1352 C C . LEU A 1 164 ? -11.057 2.735 24.675 1.00 92.50 164 LEU A C 1
ATOM 1354 O O . LEU A 1 164 ? -11.640 1.800 24.121 1.00 92.50 164 LEU A O 1
ATOM 1358 N N . PRO A 1 165 ? -11.757 3.687 25.319 1.00 92.31 165 PRO A N 1
ATOM 1359 C CA . PRO A 1 165 ? -13.211 3.637 25.485 1.00 92.31 165 PRO A CA 1
ATOM 1360 C C . PRO A 1 165 ? -13.945 4.203 24.258 1.00 92.31 165 PRO A C 1
ATOM 1362 O O . PRO A 1 165 ? -14.816 5.071 24.362 1.00 92.31 165 PRO A O 1
ATOM 1365 N N . LYS A 1 166 ? -13.563 3.743 23.064 1.00 91.56 166 LYS A N 1
ATOM 1366 C CA . LYS A 1 166 ? -14.171 4.130 21.785 1.00 91.56 166 LYS A CA 1
ATOM 1367 C C . LYS A 1 166 ? -14.669 2.885 21.054 1.00 91.56 166 LYS A C 1
ATOM 1369 O O . LYS A 1 166 ? -14.141 1.788 21.229 1.00 91.56 166 LYS A O 1
ATOM 1374 N N . LYS A 1 167 ? -15.701 3.064 20.229 1.00 90.38 167 LYS A N 1
ATOM 1375 C CA . LYS A 1 167 ? -16.178 2.013 19.327 1.00 90.38 167 LYS A CA 1
ATOM 1376 C C . LYS A 1 167 ? -15.074 1.714 18.310 1.00 90.38 167 LYS A C 1
ATOM 1378 O O . LYS A 1 167 ? -14.589 2.643 17.672 1.00 90.38 167 LYS A O 1
ATOM 1383 N N . ALA A 1 168 ? -14.682 0.454 18.193 1.00 89.94 168 ALA A N 1
ATOM 1384 C CA . ALA A 1 168 ? -13.643 -0.007 17.282 1.00 89.94 168 ALA A CA 1
ATOM 1385 C C . ALA A 1 168 ? -14.166 -1.274 16.607 1.00 89.94 168 ALA A C 1
ATOM 1387 O O . ALA A 1 168 ? -14.199 -2.340 17.215 1.00 89.94 168 ALA A O 1
ATOM 1388 N N . ILE A 1 169 ? -14.663 -1.115 15.385 1.00 87.00 169 ILE A N 1
ATOM 1389 C CA . ILE A 1 169 ? -15.255 -2.183 14.580 1.00 87.00 169 ILE A CA 1
ATOM 1390 C C . ILE A 1 169 ? -14.835 -1.993 13.132 1.00 87.00 169 ILE A C 1
ATOM 1392 O O . ILE A 1 169 ? -14.624 -0.853 12.710 1.00 87.00 169 ILE A O 1
ATOM 1396 N N . PHE A 1 170 ? -14.778 -3.079 12.367 1.00 83.25 170 PHE A N 1
ATOM 1397 C CA . PHE A 1 170 ? -14.735 -2.962 10.916 1.00 83.25 170 PHE A CA 1
ATOM 1398 C C . PHE A 1 170 ? -16.080 -2.406 10.427 1.00 83.25 170 PHE A C 1
ATOM 1400 O O . PHE A 1 170 ? -17.127 -3.000 10.672 1.00 83.25 170 PHE A O 1
ATOM 1407 N N . ASP A 1 171 ? -16.070 -1.232 9.790 1.00 70.50 171 ASP A N 1
ATOM 1408 C CA . ASP A 1 171 ? -17.282 -0.447 9.462 1.00 70.50 171 ASP A CA 1
ATOM 1409 C C . ASP A 1 171 ? -18.058 -0.970 8.231 1.00 70.50 171 ASP A C 1
ATOM 1411 O O . ASP A 1 171 ? -18.688 -0.224 7.485 1.00 70.50 171 ASP A O 1
ATOM 1415 N N . SER A 1 172 ? -17.993 -2.273 7.975 1.00 62.50 172 SER A N 1
ATOM 1416 C CA . SER A 1 172 ? -18.695 -2.928 6.872 1.00 62.50 172 SER A CA 1
ATOM 1417 C C . SER A 1 172 ? -18.949 -4.392 7.203 1.00 62.50 172 SER A C 1
ATOM 1419 O O . SER A 1 172 ? -18.159 -5.005 7.918 1.00 62.50 172 SER A O 1
ATOM 1421 N N . ASP A 1 173 ? -20.033 -4.944 6.660 1.00 65.56 173 ASP A N 1
ATOM 1422 C CA . ASP A 1 173 ? -20.396 -6.354 6.817 1.00 65.56 173 ASP A CA 1
ATOM 1423 C C . ASP A 1 173 ? -19.208 -7.266 6.458 1.00 65.56 173 ASP A C 1
ATOM 1425 O O . ASP A 1 173 ? -18.574 -7.095 5.407 1.00 65.56 173 ASP A O 1
ATOM 1429 N N . SER A 1 174 ? -18.883 -8.213 7.343 1.00 65.75 174 SER A N 1
ATOM 1430 C CA . SER A 1 174 ? -17.734 -9.100 7.177 1.00 65.75 174 SER A CA 1
ATOM 1431 C C . SER A 1 174 ? -17.857 -9.956 5.915 1.00 65.75 174 SER A C 1
ATOM 1433 O O . SER A 1 174 ? -16.843 -10.223 5.262 1.00 65.75 174 SER A O 1
ATOM 1435 N N . GLU A 1 175 ? -19.080 -10.303 5.495 1.00 64.62 175 GLU A N 1
ATOM 1436 C CA . GLU A 1 175 ? -19.325 -10.999 4.230 1.00 64.62 175 GLU A CA 1
ATOM 1437 C C . GLU A 1 175 ? -19.003 -10.106 3.029 1.00 64.62 175 GLU A C 1
ATOM 1439 O O . GLU A 1 175 ? -18.357 -10.552 2.080 1.00 64.62 175 GLU A O 1
ATOM 1444 N N . VAL A 1 176 ? -19.356 -8.819 3.086 1.00 64.12 176 VAL A N 1
ATOM 1445 C CA . VAL A 1 176 ? -19.048 -7.854 2.019 1.00 64.12 176 VAL A CA 1
ATOM 1446 C C . VAL A 1 176 ? -17.540 -7.644 1.900 1.00 64.12 176 VAL A C 1
ATOM 1448 O O . VAL A 1 176 ? -17.009 -7.646 0.789 1.00 64.12 176 VAL A O 1
ATOM 1451 N N . ILE A 1 177 ? -16.819 -7.537 3.020 1.00 67.12 177 ILE A N 1
ATOM 1452 C CA . ILE A 1 177 ? -15.350 -7.457 3.011 1.00 67.12 177 ILE A CA 1
ATOM 1453 C C . ILE A 1 177 ? -14.745 -8.709 2.360 1.00 67.12 177 ILE A C 1
ATOM 1455 O O . ILE A 1 177 ? -13.911 -8.588 1.458 1.00 67.12 177 ILE A O 1
ATOM 1459 N N . LYS A 1 178 ? -15.175 -9.906 2.784 1.00 65.81 178 LYS A N 1
ATOM 1460 C CA . LYS A 1 178 ? -14.684 -11.191 2.252 1.00 65.81 178 LYS A CA 1
ATOM 1461 C C . LYS A 1 178 ? -14.955 -11.310 0.741 1.00 65.81 178 LYS A C 1
ATOM 1463 O O . LYS A 1 178 ? -14.073 -11.748 -0.004 1.00 65.81 178 LYS A O 1
ATOM 1468 N N . LEU A 1 179 ? -16.119 -10.843 0.277 1.00 61.47 179 LEU A N 1
ATOM 1469 C CA . LEU A 1 179 ? -16.527 -10.815 -1.135 1.00 61.47 179 LEU A CA 1
ATOM 1470 C C . LEU A 1 179 ? -15.807 -9.754 -1.978 1.00 61.47 179 LEU A C 1
ATOM 1472 O O . LEU A 1 179 ? -15.729 -9.902 -3.196 1.00 61.47 179 LEU A O 1
ATOM 1476 N N . LEU A 1 180 ? -15.267 -8.699 -1.370 1.00 64.81 180 LEU A N 1
ATOM 1477 C CA . LEU A 1 180 ? -14.480 -7.695 -2.084 1.00 64.81 180 LEU A CA 1
ATOM 1478 C C . LEU A 1 180 ? -13.005 -8.099 -2.144 1.00 64.81 180 LEU A C 1
ATOM 1480 O O . LEU A 1 180 ? -12.411 -8.104 -3.216 1.00 64.81 180 LEU A O 1
ATOM 1484 N N . VAL A 1 181 ? -12.398 -8.487 -1.025 1.00 66.81 181 VAL A N 1
ATOM 1485 C CA . VAL A 1 181 ? -10.940 -8.674 -0.939 1.00 66.81 181 VAL A CA 1
ATOM 1486 C C . VAL A 1 181 ? -10.468 -9.945 -1.646 1.00 66.81 181 VAL A C 1
ATOM 1488 O O . VAL A 1 181 ? -9.511 -9.893 -2.422 1.00 66.81 181 VAL A O 1
ATOM 1491 N N . SER A 1 182 ? -11.131 -11.083 -1.414 1.00 65.00 182 SER A N 1
ATOM 1492 C CA . SER A 1 182 ? -10.678 -12.366 -1.967 1.00 65.00 182 SER A CA 1
ATOM 1493 C C . SER A 1 182 ? -10.757 -12.403 -3.504 1.00 65.00 182 SER A C 1
ATOM 1495 O O . SER A 1 182 ? -9.743 -12.713 -4.137 1.00 65.00 182 SER A O 1
ATOM 1497 N N . PRO A 1 183 ? -11.857 -11.976 -4.161 1.00 63.00 183 PRO A N 1
ATOM 1498 C CA . PRO A 1 183 ? -11.915 -11.911 -5.626 1.00 63.00 183 PRO A CA 1
ATOM 1499 C C . PRO A 1 183 ? -10.988 -10.850 -6.236 1.00 63.00 183 PRO A C 1
ATOM 1501 O O . PRO A 1 183 ? -10.419 -11.069 -7.314 1.00 63.00 183 PRO A O 1
ATOM 1504 N N . LEU A 1 184 ? -10.781 -9.718 -5.547 1.00 63.50 184 LEU A N 1
ATOM 1505 C CA . LEU A 1 184 ? -9.838 -8.694 -5.999 1.00 63.50 184 LEU A CA 1
ATOM 1506 C C . LEU A 1 184 ? -8.414 -9.241 -6.066 1.00 63.50 184 LEU A C 1
ATOM 1508 O O . LEU A 1 184 ? -7.740 -9.004 -7.055 1.00 63.50 184 LEU A O 1
ATOM 1512 N N . TYR A 1 185 ? -7.968 -10.051 -5.113 1.00 68.12 185 TYR A N 1
ATOM 1513 C CA . TYR A 1 185 ? -6.602 -10.591 -5.134 1.00 68.12 185 TYR A CA 1
ATOM 1514 C C . TYR A 1 185 ? -6.508 -12.050 -5.590 1.00 68.12 185 TYR A C 1
ATOM 1516 O O . TYR A 1 185 ? -5.458 -12.668 -5.469 1.00 68.12 185 TYR A O 1
ATOM 1524 N N . GLY A 1 186 ? -7.601 -12.624 -6.107 1.00 68.50 186 GLY A N 1
ATOM 1525 C CA . GLY A 1 186 ? -7.640 -14.031 -6.521 1.00 68.50 186 GLY A CA 1
ATOM 1526 C C . GLY A 1 186 ? -7.363 -15.016 -5.378 1.00 68.50 186 GLY A C 1
ATOM 1527 O O . GLY A 1 186 ? -6.947 -16.143 -5.630 1.00 68.50 186 GLY A O 1
ATOM 1528 N N . GLY A 1 187 ? -7.552 -14.592 -4.124 1.00 74.25 187 GLY A N 1
ATOM 1529 C CA . GLY A 1 187 ? -7.239 -15.385 -2.937 1.00 74.25 187 GLY A CA 1
ATOM 1530 C C . GLY A 1 187 ? -5.748 -15.697 -2.753 1.00 74.25 187 GLY A C 1
ATOM 1531 O O . GLY A 1 187 ? -5.446 -16.713 -2.120 1.00 74.25 187 GLY A O 1
ATOM 1532 N N . GLN A 1 188 ? -4.850 -14.883 -3.327 1.00 84.75 188 GLN A N 1
ATOM 1533 C CA . GLN A 1 188 ? -3.400 -15.049 -3.219 1.00 84.75 188 GLN A CA 1
ATOM 1534 C C . GLN A 1 188 ? -2.807 -14.295 -2.007 1.00 84.75 188 GLN A C 1
ATOM 1536 O O . GLN A 1 188 ? -2.857 -13.061 -1.965 1.00 84.75 188 GLN A O 1
ATOM 1541 N N . PRO A 1 189 ? -2.172 -14.993 -1.050 1.00 89.19 189 PRO A N 1
ATOM 1542 C CA . PRO A 1 189 ? -1.536 -14.402 0.129 1.00 89.19 189 PRO A CA 1
ATOM 1543 C C . PRO A 1 189 ? -0.387 -13.430 -0.184 1.00 89.19 189 PRO A C 1
ATOM 1545 O O . PRO A 1 189 ? -0.155 -12.492 0.581 1.00 89.19 189 PRO A O 1
ATOM 1548 N N . SER A 1 190 ? 0.312 -13.602 -1.315 1.00 88.75 190 SER A N 1
ATOM 1549 C CA . SER A 1 190 ? 1.424 -12.731 -1.744 1.00 88.75 190 SER A CA 1
ATOM 1550 C C . SER A 1 190 ? 1.008 -11.256 -1.856 1.00 88.75 190 SER A C 1
ATOM 1552 O O . SER A 1 190 ? 1.772 -10.365 -1.480 1.00 88.75 190 SER A O 1
ATOM 1554 N N . TYR A 1 191 ? -0.222 -10.991 -2.305 1.00 87.81 191 TYR A N 1
ATOM 1555 C CA . TYR A 1 191 ? -0.790 -9.648 -2.388 1.00 87.81 191 TYR A CA 1
ATOM 1556 C C . TYR A 1 191 ? -1.089 -9.063 -1.006 1.00 87.81 191 TYR A C 1
ATOM 1558 O O . TYR A 1 191 ? -0.880 -7.869 -0.803 1.00 87.81 191 TYR A O 1
ATOM 1566 N N . GLY A 1 192 ? -1.506 -9.887 -0.038 1.00 90.31 192 GLY A N 1
ATOM 1567 C CA . GLY A 1 192 ? -1.654 -9.464 1.358 1.00 90.31 192 GLY A CA 1
ATOM 1568 C C . GLY A 1 192 ? -0.332 -8.958 1.936 1.00 90.31 192 GLY A C 1
ATOM 1569 O O . GLY A 1 192 ? -0.277 -7.874 2.515 1.00 90.31 192 GLY A O 1
ATOM 1570 N N . VAL A 1 193 ? 0.763 -9.681 1.673 1.00 92.75 193 VAL A N 1
ATOM 1571 C CA . VAL A 1 193 ? 2.118 -9.251 2.054 1.00 92.75 193 VAL A CA 1
ATOM 1572 C C . VAL A 1 193 ? 2.506 -7.935 1.376 1.00 92.75 193 VAL A C 1
ATOM 1574 O O . VAL A 1 193 ? 3.011 -7.029 2.039 1.00 92.75 193 VAL A O 1
ATOM 1577 N N . ARG A 1 194 ? 2.224 -7.782 0.076 1.00 91.56 194 ARG A N 1
ATOM 1578 C CA . ARG A 1 194 ? 2.484 -6.535 -0.661 1.00 91.56 194 ARG A CA 1
ATOM 1579 C C . ARG A 1 194 ? 1.798 -5.328 -0.018 1.00 91.56 194 ARG A C 1
ATOM 1581 O O . ARG A 1 194 ? 2.433 -4.285 0.122 1.00 91.56 194 ARG A O 1
ATOM 1588 N N . GLU A 1 195 ? 0.524 -5.447 0.360 1.00 91.50 195 GLU A N 1
ATOM 1589 C CA . GLU A 1 195 ? -0.222 -4.354 1.002 1.00 91.50 195 GLU A CA 1
ATOM 1590 C C . GLU A 1 195 ? 0.382 -3.951 2.349 1.00 91.50 195 GLU A C 1
ATOM 1592 O O . GLU A 1 195 ? 0.498 -2.762 2.655 1.00 91.50 195 GLU A O 1
ATOM 1597 N N . LEU A 1 196 ? 0.811 -4.935 3.140 1.00 93.75 196 LEU A N 1
ATOM 1598 C CA . LEU A 1 196 ? 1.481 -4.692 4.412 1.00 93.75 196 LEU A CA 1
ATOM 1599 C C . LEU A 1 196 ? 2.834 -3.994 4.212 1.00 93.75 196 LEU A C 1
ATOM 1601 O O . LEU A 1 196 ? 3.080 -2.973 4.851 1.00 93.75 196 LEU A O 1
ATOM 1605 N N . ILE A 1 197 ? 3.655 -4.462 3.263 1.00 93.06 197 ILE A N 1
ATOM 1606 C CA . ILE A 1 197 ? 4.921 -3.806 2.895 1.00 93.06 197 ILE A CA 1
ATOM 1607 C C . ILE A 1 197 ? 4.669 -2.358 2.465 1.00 93.06 197 ILE A C 1
ATOM 1609 O O . ILE A 1 197 ? 5.366 -1.454 2.914 1.00 93.06 197 ILE A O 1
ATOM 1613 N N . GLN A 1 198 ? 3.657 -2.107 1.631 1.00 91.69 198 GLN A N 1
ATOM 1614 C CA . GLN A 1 198 ? 3.312 -0.753 1.193 1.00 91.69 198 GLN A CA 1
ATOM 1615 C C . GLN A 1 198 ? 2.939 0.164 2.361 1.00 91.69 198 GLN A C 1
ATOM 1617 O O . GLN A 1 198 ? 3.403 1.303 2.404 1.00 91.69 198 GLN A O 1
ATOM 1622 N N . ASN A 1 199 ? 2.137 -0.325 3.310 1.00 92.56 199 ASN A N 1
ATOM 1623 C CA . ASN A 1 199 ? 1.749 0.448 4.489 1.00 92.56 199 ASN A CA 1
ATOM 1624 C C . ASN A 1 199 ? 2.957 0.780 5.375 1.00 92.56 199 ASN A C 1
ATOM 1626 O O . ASN A 1 199 ? 3.093 1.930 5.796 1.00 92.56 199 ASN A O 1
ATOM 1630 N N . SER A 1 200 ? 3.844 -0.190 5.605 1.00 94.19 200 SER A N 1
ATOM 1631 C CA . SER A 1 200 ? 5.075 0.001 6.378 1.00 94.19 200 SER A CA 1
ATOM 1632 C C . SER A 1 200 ? 6.057 0.949 5.678 1.00 94.19 200 SER A C 1
ATOM 1634 O O . SER A 1 200 ? 6.582 1.866 6.306 1.00 94.19 200 SER A O 1
ATOM 1636 N N . VAL A 1 201 ? 6.245 0.819 4.358 1.00 93.62 201 VAL A N 1
ATOM 1637 C CA . VAL A 1 201 ? 7.078 1.738 3.559 1.00 93.62 201 VAL A CA 1
ATOM 1638 C C . VAL A 1 201 ? 6.535 3.165 3.616 1.00 93.62 201 VAL A C 1
ATOM 1640 O O . VAL A 1 201 ? 7.303 4.106 3.821 1.00 93.62 201 VAL A O 1
ATOM 1643 N N . ASP A 1 202 ? 5.223 3.343 3.454 1.00 92.31 202 ASP A N 1
ATOM 1644 C CA . ASP A 1 202 ? 4.596 4.663 3.524 1.00 92.31 202 ASP A CA 1
ATOM 1645 C C . ASP A 1 202 ? 4.733 5.264 4.944 1.00 92.31 202 ASP A C 1
ATOM 1647 O O . ASP A 1 202 ? 5.012 6.456 5.077 1.00 92.31 202 ASP A O 1
ATOM 1651 N N . ALA A 1 203 ? 4.627 4.453 6.008 1.00 93.38 203 ALA A N 1
ATOM 1652 C CA . ALA A 1 203 ? 4.838 4.894 7.392 1.00 93.38 203 ALA A CA 1
ATOM 1653 C C . ALA A 1 203 ? 6.291 5.322 7.674 1.00 93.38 203 ALA A C 1
ATOM 1655 O O . ALA A 1 203 ? 6.515 6.330 8.352 1.00 93.38 203 ALA A O 1
ATOM 1656 N N . CYS A 1 204 ? 7.277 4.593 7.143 1.00 94.75 204 CYS A N 1
ATOM 1657 C CA . CYS A 1 204 ? 8.692 4.959 7.223 1.00 94.75 204 CYS A CA 1
ATOM 1658 C C . CYS A 1 204 ? 8.996 6.254 6.459 1.00 94.75 204 CYS A C 1
ATOM 1660 O O . CYS A 1 204 ? 9.709 7.111 6.972 1.00 94.75 204 CYS A O 1
ATOM 1662 N N . ARG A 1 205 ? 8.435 6.434 5.255 1.00 91.81 205 ARG A N 1
ATOM 1663 C CA . ARG A 1 205 ? 8.621 7.656 4.448 1.00 91.81 205 ARG A CA 1
ATOM 1664 C C . ARG A 1 205 ? 8.042 8.896 5.120 1.00 91.81 205 ARG A C 1
ATOM 1666 O O . ARG A 1 205 ? 8.651 9.962 5.064 1.00 91.81 205 ARG A O 1
ATOM 1673 N N . GLU A 1 206 ? 6.881 8.761 5.758 1.00 91.81 206 GLU A N 1
ATOM 1674 C CA . GLU A 1 206 ? 6.274 9.840 6.543 1.00 91.81 206 GLU A CA 1
ATOM 1675 C C . GLU A 1 206 ? 7.178 10.259 7.701 1.00 91.81 206 GLU A C 1
ATOM 1677 O O . GLU A 1 206 ? 7.427 11.451 7.884 1.00 91.81 206 GLU A O 1
ATOM 1682 N N . LEU A 1 207 ? 7.723 9.294 8.446 1.00 91.56 207 LEU A N 1
ATOM 1683 C CA . LEU A 1 207 ? 8.644 9.605 9.533 1.00 91.56 207 LEU A CA 1
ATOM 1684 C C . LEU A 1 207 ? 9.958 10.204 9.011 1.00 91.56 207 LEU A C 1
ATOM 1686 O O . LEU A 1 207 ? 10.402 11.226 9.526 1.00 91.56 207 LEU A O 1
ATOM 1690 N N . GLU A 1 208 ? 10.530 9.649 7.940 1.00 90.94 208 GLU A N 1
ATOM 1691 C CA . GLU A 1 208 ? 11.752 10.169 7.314 1.00 90.94 208 GLU A CA 1
ATOM 1692 C C . GLU A 1 208 ? 11.599 11.634 6.883 1.00 90.94 208 GLU A C 1
ATOM 1694 O O . GLU A 1 208 ? 12.507 12.441 7.077 1.00 90.94 208 GLU A O 1
ATOM 1699 N N . TYR A 1 209 ? 10.442 12.006 6.331 1.00 89.31 209 TYR A N 1
ATOM 1700 C CA . TYR A 1 209 ? 10.152 13.392 5.969 1.00 89.31 209 TYR A CA 1
ATOM 1701 C C . TYR A 1 209 ? 10.086 14.320 7.190 1.00 89.31 209 TYR A C 1
ATOM 1703 O O . TYR A 1 209 ? 10.633 15.424 7.149 1.00 89.31 209 TYR A O 1
ATOM 1711 N N . LEU A 1 210 ? 9.460 13.884 8.289 1.00 88.75 210 LEU A N 1
ATOM 1712 C CA . LEU A 1 210 ? 9.419 14.667 9.530 1.00 88.75 210 LEU A CA 1
ATOM 1713 C C . LEU A 1 210 ? 10.819 14.883 10.116 1.00 88.75 210 LEU A C 1
ATOM 1715 O O . LEU A 1 210 ? 11.126 15.987 10.551 1.00 88.75 210 LEU A O 1
ATOM 1719 N N . TYR A 1 211 ? 11.688 13.873 10.059 1.00 87.31 211 TYR A N 1
ATOM 1720 C CA . TYR A 1 211 ? 13.091 14.009 10.464 1.00 87.31 211 TYR A CA 1
ATOM 1721 C C . TYR A 1 211 ? 13.883 14.963 9.560 1.00 87.31 211 TYR A C 1
ATOM 1723 O O . TYR A 1 211 ? 14.708 15.723 10.050 1.00 87.31 211 TYR A O 1
ATOM 1731 N N . LYS A 1 212 ? 13.630 14.966 8.244 1.00 84.75 212 LYS A N 1
ATOM 1732 C CA . LYS A 1 212 ? 14.303 15.885 7.305 1.00 84.75 212 LYS A CA 1
ATOM 1733 C C . LYS A 1 212 ? 13.875 17.343 7.472 1.00 84.75 212 LYS A C 1
ATOM 1735 O O . LYS A 1 212 ? 14.659 18.239 7.176 1.00 84.75 212 LYS A O 1
ATOM 1740 N N . THR A 1 213 ? 12.629 17.577 7.878 1.00 82.69 213 THR A N 1
ATOM 1741 C CA . THR A 1 213 ? 12.041 18.922 8.001 1.00 82.69 213 THR A CA 1
ATOM 1742 C C . THR A 1 213 ? 12.091 19.485 9.423 1.00 82.69 213 THR A C 1
ATOM 1744 O O . THR A 1 213 ? 12.018 20.701 9.595 1.00 82.69 213 THR A O 1
ATOM 1747 N N . GLY A 1 214 ? 12.236 18.632 10.441 1.00 74.06 214 GLY A N 1
ATOM 1748 C CA . GLY A 1 214 ? 12.376 19.014 11.844 1.00 74.06 214 GLY A CA 1
ATOM 1749 C C . GLY A 1 214 ? 13.840 19.207 12.249 1.00 74.06 214 GLY A C 1
ATOM 1750 O O . GLY A 1 214 ? 14.663 18.323 12.058 1.00 74.06 214 GLY A O 1
ATOM 1751 N N . ALA A 1 215 ? 14.169 20.355 12.844 1.00 45.16 215 ALA A N 1
ATOM 1752 C CA . ALA A 1 215 ? 15.546 20.778 13.121 1.00 45.16 215 ALA A CA 1
ATOM 1753 C C . ALA A 1 215 ? 16.267 20.055 14.289 1.00 45.16 215 ALA A C 1
ATOM 1755 O O . ALA A 1 215 ? 17.413 20.393 14.567 1.00 45.16 215 ALA A O 1
ATOM 1756 N N . GLU A 1 216 ? 15.648 19.088 14.984 1.00 50.91 216 GLU A N 1
ATOM 1757 C CA . GLU A 1 216 ? 16.187 18.543 16.251 1.00 50.91 216 GLU A CA 1
ATOM 1758 C C . GLU A 1 216 ? 15.884 17.054 16.507 1.00 50.91 216 GLU A C 1
ATOM 1760 O O . GLU A 1 216 ? 15.636 16.645 17.641 1.00 50.91 216 GLU A O 1
ATOM 1765 N N . ILE A 1 217 ? 15.897 16.198 15.484 1.00 55.25 217 ILE A N 1
ATOM 1766 C CA . ILE A 1 217 ? 15.783 14.749 15.712 1.00 55.25 217 ILE A CA 1
ATOM 1767 C C . ILE A 1 217 ? 16.960 14.056 15.026 1.00 55.25 217 ILE A C 1
ATOM 1769 O O . ILE A 1 217 ? 17.291 14.389 13.894 1.00 55.25 217 ILE A O 1
ATOM 1773 N N . GLY A 1 218 ? 17.651 13.174 15.760 1.00 64.06 218 GLY A N 1
ATOM 1774 C CA . GLY A 1 218 ? 18.905 12.531 15.342 1.00 64.06 218 GLY A CA 1
ATOM 1775 C C . GLY A 1 218 ? 18.805 11.703 14.055 1.00 64.06 218 GLY A C 1
ATOM 1776 O O . GLY A 1 218 ? 17.819 11.745 13.331 1.00 64.06 218 GLY A O 1
ATOM 1777 N N . GLU A 1 219 ? 19.828 10.913 13.745 1.00 76.88 219 GLU A N 1
ATOM 1778 C CA . GLU A 1 219 ? 19.829 10.120 12.512 1.00 76.88 219 GLU A CA 1
ATOM 1779 C C . GLU A 1 219 ? 18.712 9.051 12.526 1.00 76.88 219 GLU A C 1
ATOM 1781 O O . GLU A 1 219 ? 18.734 8.121 13.332 1.00 76.88 219 GLU A O 1
ATOM 1786 N N . TYR A 1 220 ? 17.714 9.188 11.643 1.00 88.31 220 TYR A N 1
ATOM 1787 C CA . TYR A 1 220 ? 16.675 8.175 11.424 1.00 88.31 220 TYR A CA 1
ATOM 1788 C C . TYR A 1 220 ? 17.086 7.220 10.306 1.00 88.31 220 TYR A C 1
ATOM 1790 O O . TYR A 1 220 ? 17.200 7.613 9.141 1.00 88.31 220 TYR A O 1
ATOM 1798 N N . LYS A 1 221 ? 17.254 5.944 10.656 1.00 90.81 221 LYS A N 1
ATOM 1799 C CA . LYS A 1 221 ? 17.414 4.850 9.698 1.00 90.81 221 LYS A CA 1
ATOM 1800 C C . LYS A 1 221 ? 16.089 4.105 9.578 1.00 90.81 221 LYS A C 1
ATOM 1802 O O . LYS A 1 221 ? 15.645 3.477 10.535 1.00 90.81 221 LYS A O 1
ATOM 1807 N N . SER A 1 222 ? 15.446 4.201 8.419 1.00 92.44 222 SER A N 1
ATOM 1808 C CA . SER A 1 222 ? 14.179 3.524 8.161 1.00 92.44 222 SER A CA 1
ATOM 1809 C C . SER A 1 222 ? 14.396 2.024 7.944 1.00 92.44 222 SER A C 1
ATOM 1811 O O . SER A 1 222 ? 15.172 1.623 7.076 1.00 92.44 222 SER A O 1
ATOM 1813 N N . GLU A 1 223 ? 13.721 1.202 8.748 1.00 94.00 223 GLU A N 1
ATOM 1814 C CA . GLU A 1 223 ? 13.890 -0.252 8.791 1.00 94.00 223 GLU A CA 1
ATOM 1815 C C . GLU A 1 223 ? 12.532 -0.961 8.862 1.00 94.00 223 GLU A C 1
ATOM 1817 O O . GLU A 1 223 ? 11.632 -0.550 9.602 1.00 94.00 223 GLU A O 1
ATOM 1822 N N . ILE A 1 224 ? 12.404 -2.051 8.106 1.00 95.38 224 ILE A N 1
ATOM 1823 C CA . ILE A 1 224 ? 11.256 -2.960 8.137 1.00 95.38 224 ILE A CA 1
ATOM 1824 C C . ILE A 1 224 ? 11.778 -4.381 8.335 1.00 95.38 224 ILE A C 1
ATOM 1826 O O . ILE A 1 224 ? 12.625 -4.849 7.581 1.00 95.38 224 ILE A O 1
ATOM 1830 N N . LYS A 1 225 ? 11.248 -5.098 9.320 1.00 94.94 225 LYS A N 1
ATOM 1831 C CA . LYS A 1 225 ? 11.496 -6.525 9.536 1.00 94.94 225 LYS A CA 1
ATOM 1832 C C . LYS A 1 225 ? 10.255 -7.297 9.141 1.00 94.94 225 LYS A C 1
ATOM 1834 O O . LYS A 1 225 ? 9.161 -6.980 9.590 1.00 94.94 225 LYS A O 1
ATOM 1839 N N . ILE A 1 226 ? 10.411 -8.313 8.315 1.00 94.12 226 ILE A N 1
ATOM 1840 C CA . ILE A 1 226 ? 9.311 -9.125 7.805 1.00 94.12 226 ILE A CA 1
ATOM 1841 C C . ILE A 1 226 ? 9.721 -10.589 7.866 1.00 94.12 226 ILE A C 1
ATOM 1843 O O . ILE A 1 226 ? 10.862 -10.931 7.579 1.00 94.12 226 ILE A O 1
ATOM 1847 N N . GLY A 1 227 ? 8.807 -11.475 8.233 1.00 92.50 227 GLY A N 1
ATOM 1848 C CA . GLY A 1 227 ? 9.125 -12.889 8.230 1.00 92.50 227 GLY A CA 1
ATOM 1849 C C . GLY A 1 227 ? 7.999 -13.799 8.654 1.00 92.50 227 GLY A C 1
ATOM 1850 O O . GLY A 1 227 ? 6.916 -13.352 9.033 1.00 92.50 227 GLY A O 1
ATOM 1851 N N . VAL A 1 228 ? 8.287 -15.094 8.593 1.00 93.75 228 VAL A N 1
ATOM 1852 C CA . VAL A 1 228 ? 7.432 -16.134 9.158 1.00 93.75 228 VAL A CA 1
ATOM 1853 C C . VAL A 1 228 ? 8.149 -16.747 10.351 1.00 93.75 228 VAL A C 1
ATOM 1855 O O . VAL A 1 228 ? 9.329 -17.076 10.277 1.00 93.75 228 VAL A O 1
ATOM 1858 N N . TYR A 1 229 ? 7.426 -16.872 11.456 1.00 91.75 229 TYR A N 1
ATOM 1859 C CA . TYR A 1 229 ? 7.934 -17.351 12.731 1.00 91.75 229 TYR A CA 1
ATOM 1860 C C . TYR A 1 229 ? 7.073 -18.511 13.201 1.00 91.75 229 TYR A C 1
ATOM 1862 O O . TYR A 1 229 ? 5.844 -18.427 13.177 1.00 91.75 229 TYR A O 1
ATOM 1870 N N . GLN A 1 230 ? 7.715 -19.582 13.646 1.00 90.75 230 GLN A N 1
ATOM 1871 C CA . GLN A 1 230 ? 7.021 -20.685 14.287 1.00 90.75 230 GLN A CA 1
ATOM 1872 C C . GLN A 1 230 ? 6.885 -20.396 15.784 1.00 90.75 230 GLN A C 1
ATOM 1874 O O . GLN A 1 230 ? 7.863 -20.046 16.446 1.00 90.75 230 GLN A O 1
ATOM 1879 N N . ALA A 1 231 ? 5.675 -20.546 16.315 1.00 89.19 231 ALA A N 1
ATOM 1880 C CA . ALA A 1 231 ? 5.407 -20.516 17.744 1.00 89.19 231 ALA A CA 1
ATOM 1881 C C . ALA A 1 231 ? 4.596 -21.763 18.103 1.00 89.19 231 ALA A C 1
ATOM 1883 O O . ALA A 1 231 ? 3.449 -21.918 17.689 1.00 89.19 231 ALA A O 1
ATOM 1884 N N . GLU A 1 232 ? 5.220 -22.668 18.859 1.00 87.44 232 GLU A N 1
ATOM 1885 C CA . GLU A 1 232 ? 4.664 -23.988 19.165 1.00 87.44 232 GLU A CA 1
ATOM 1886 C C . GLU A 1 232 ? 4.308 -24.771 17.881 1.00 87.44 232 GLU A C 1
ATOM 1888 O O . GLU A 1 232 ? 5.193 -25.102 17.088 1.00 87.44 232 GLU A O 1
ATOM 1893 N N . SER A 1 233 ? 3.023 -25.073 17.677 1.00 86.12 233 SER A N 1
ATOM 1894 C CA . SER A 1 233 ? 2.502 -25.781 16.497 1.00 86.12 233 SER A CA 1
ATOM 1895 C C . SER A 1 233 ? 1.981 -24.854 15.393 1.00 86.12 233 SER A C 1
ATOM 1897 O O . SER A 1 233 ? 1.654 -25.327 14.307 1.00 86.12 233 SER A O 1
ATOM 1899 N N . ASP A 1 234 ? 1.931 -23.547 15.651 1.00 91.88 234 ASP A N 1
ATOM 1900 C CA . ASP A 1 234 ? 1.377 -22.551 14.741 1.00 91.88 234 ASP A CA 1
ATOM 1901 C C . ASP A 1 234 ? 2.482 -21.736 14.052 1.00 91.88 234 ASP A C 1
ATOM 1903 O O . ASP A 1 234 ? 3.567 -21.508 14.595 1.00 91.88 234 ASP A O 1
ATOM 1907 N N . TYR A 1 235 ? 2.180 -21.240 12.852 1.00 94.12 235 TYR A N 1
ATOM 1908 C CA . TYR A 1 235 ? 3.045 -20.320 12.117 1.00 94.12 235 TYR A CA 1
ATOM 1909 C C . TYR A 1 235 ? 2.408 -18.939 12.038 1.00 94.12 235 TYR A C 1
ATOM 1911 O O . TYR A 1 235 ? 1.220 -18.789 11.744 1.00 94.12 235 TYR A O 1
ATOM 1919 N N . PHE A 1 236 ? 3.226 -17.916 12.249 1.00 95.81 236 PHE A N 1
ATOM 1920 C CA . PHE A 1 236 ? 2.810 -16.526 12.234 1.00 95.81 236 PHE A CA 1
ATOM 1921 C C . PHE A 1 236 ? 3.609 -15.751 11.199 1.00 95.81 236 PHE A C 1
ATOM 1923 O O . PHE A 1 236 ? 4.838 -15.727 11.240 1.00 95.81 236 PHE A O 1
ATOM 1930 N N . PHE A 1 237 ? 2.912 -15.068 10.300 1.00 96.81 237 PHE A N 1
ATOM 1931 C CA . PHE A 1 237 ? 3.521 -14.010 9.510 1.00 96.81 237 PHE A CA 1
ATOM 1932 C C . PHE A 1 237 ? 3.616 -12.754 10.373 1.00 96.81 237 PHE A C 1
ATOM 1934 O O . PHE A 1 237 ? 2.645 -12.377 11.028 1.00 96.81 237 PHE A O 1
ATOM 1941 N N . GLN A 1 238 ? 4.765 -12.092 10.370 1.00 97.00 238 GLN A N 1
ATOM 1942 C CA . GLN A 1 238 ? 4.977 -10.853 11.102 1.00 97.00 238 GLN A CA 1
ATOM 1943 C C . GLN A 1 238 ? 5.681 -9.826 10.223 1.00 97.00 238 GLN A C 1
ATOM 1945 O O . GLN A 1 238 ? 6.647 -10.138 9.531 1.00 97.00 238 GLN A O 1
ATOM 1950 N N . ILE A 1 239 ? 5.218 -8.584 10.308 1.00 96.81 239 ILE A N 1
ATOM 1951 C CA . ILE A 1 239 ? 5.878 -7.403 9.761 1.00 96.81 239 ILE A CA 1
ATOM 1952 C C . ILE A 1 239 ? 5.982 -6.344 10.857 1.00 96.81 239 ILE A C 1
ATOM 1954 O O . ILE A 1 239 ? 5.040 -6.122 11.617 1.00 96.81 239 ILE A O 1
ATOM 1958 N N . GLU A 1 240 ? 7.139 -5.713 10.963 1.00 97.00 240 GLU A N 1
ATOM 1959 C CA . GLU A 1 240 ? 7.452 -4.679 11.935 1.00 97.00 240 GLU A CA 1
ATOM 1960 C C . GLU A 1 240 ? 8.178 -3.535 11.239 1.00 97.00 240 GLU A C 1
ATOM 1962 O O . GLU A 1 240 ? 9.220 -3.743 10.628 1.00 97.00 240 GLU A O 1
ATOM 1967 N N . ASP A 1 241 ? 7.642 -2.326 11.354 1.00 97.38 241 ASP A N 1
ATOM 1968 C CA . ASP A 1 241 ? 8.286 -1.103 10.892 1.00 97.38 241 ASP A CA 1
ATOM 1969 C C . ASP A 1 241 ? 8.606 -0.170 12.055 1.00 97.38 241 ASP A C 1
ATOM 1971 O O . ASP A 1 241 ? 7.902 -0.139 13.070 1.00 97.38 241 ASP A O 1
ATOM 1975 N N . ASN A 1 242 ? 9.656 0.631 11.874 1.00 96.44 242 ASN A N 1
ATOM 1976 C CA . ASN A 1 242 ? 9.972 1.769 12.732 1.00 96.44 242 ASN A CA 1
ATOM 1977 C C . ASN A 1 242 ? 9.432 3.089 12.145 1.00 96.44 242 ASN A C 1
ATOM 1979 O O . ASN A 1 242 ? 10.099 4.122 12.213 1.00 96.44 242 ASN A O 1
ATOM 1983 N N . GLY A 1 243 ? 8.266 3.050 11.489 1.00 95.38 243 GLY A N 1
ATOM 1984 C CA . GLY A 1 243 ? 7.632 4.209 10.862 1.00 95.38 243 GLY A CA 1
ATOM 1985 C C . GLY A 1 243 ? 6.874 5.102 11.847 1.00 95.38 243 GLY A C 1
ATOM 1986 O O . GLY A 1 243 ? 6.993 4.977 13.060 1.00 95.38 243 GLY A O 1
ATOM 1987 N N . ILE A 1 244 ? 6.048 6.016 11.331 1.00 93.69 244 ILE A N 1
ATOM 1988 C CA . ILE A 1 244 ? 5.365 7.054 12.132 1.00 93.69 244 ILE A CA 1
ATOM 1989 C C . ILE A 1 244 ? 4.396 6.522 13.213 1.00 93.69 244 ILE A C 1
ATOM 1991 O O . ILE A 1 244 ? 4.074 7.249 14.159 1.00 93.69 244 ILE A O 1
ATOM 1995 N N . GLY A 1 245 ? 3.933 5.272 13.077 1.00 94.50 245 GLY A N 1
ATOM 1996 C CA . GLY A 1 245 ? 2.974 4.614 13.972 1.00 94.50 245 GLY A CA 1
ATOM 1997 C C . GLY A 1 245 ? 1.571 5.240 13.985 1.00 94.50 245 GLY A C 1
ATOM 1998 O O . GLY A 1 245 ? 1.297 6.229 13.305 1.00 94.50 245 GLY A O 1
ATOM 1999 N N . MET A 1 246 ? 0.655 4.665 14.771 1.00 93.94 246 MET A N 1
ATOM 2000 C CA . MET A 1 246 ? -0.757 5.080 14.813 1.00 93.94 246 MET A CA 1
ATOM 2001 C C . MET A 1 246 ? -1.174 5.621 16.187 1.00 93.94 246 MET A C 1
ATOM 2003 O O . MET A 1 246 ? -0.768 5.101 17.227 1.00 93.94 246 MET A O 1
ATOM 2007 N N . SER A 1 247 ? -1.989 6.683 16.194 1.00 92.88 247 SER A N 1
ATOM 2008 C CA . SER A 1 247 ? -2.687 7.173 17.394 1.00 92.88 247 SER A CA 1
ATOM 2009 C C . SER A 1 247 ? -4.053 6.493 17.549 1.00 92.88 247 SER A C 1
ATOM 2011 O O . SER A 1 247 ? -4.528 5.824 16.628 1.00 92.88 247 SER A O 1
ATOM 2013 N N . ALA A 1 248 ? -4.731 6.717 18.679 1.00 91.69 248 ALA A N 1
ATOM 2014 C CA . ALA A 1 248 ? -6.099 6.236 18.893 1.00 91.69 248 ALA A CA 1
ATOM 2015 C C . ALA A 1 248 ? -7.070 6.704 17.793 1.00 91.69 248 ALA A C 1
ATOM 2017 O O . ALA A 1 248 ? -7.931 5.944 17.353 1.00 91.69 248 ALA A O 1
ATOM 2018 N N . GLU A 1 249 ? -6.935 7.948 17.331 1.00 90.25 249 GLU A N 1
ATOM 2019 C CA . GLU A 1 249 ? -7.750 8.520 16.256 1.00 90.25 249 GLU A CA 1
ATOM 2020 C C . GLU A 1 249 ? -7.484 7.826 14.921 1.00 90.25 249 GLU A C 1
ATOM 2022 O O . GLU A 1 249 ? -8.432 7.568 14.181 1.00 90.25 249 GLU A O 1
ATOM 2027 N N . VAL A 1 250 ? -6.217 7.511 14.623 1.00 91.31 250 VAL A N 1
ATOM 2028 C CA . VAL A 1 250 ? -5.845 6.794 13.395 1.00 91.31 250 VAL A CA 1
ATOM 2029 C C . VAL A 1 250 ? -6.439 5.386 13.399 1.00 91.31 250 VAL A C 1
ATOM 2031 O O . VAL A 1 250 ? -7.038 4.967 12.409 1.00 91.31 250 VAL A O 1
ATOM 2034 N N . ILE A 1 251 ? -6.339 4.688 14.533 1.00 91.88 251 ILE A N 1
ATOM 2035 C CA . ILE A 1 251 ? -6.882 3.337 14.705 1.00 91.88 251 ILE A CA 1
ATOM 2036 C C . ILE A 1 251 ? -8.404 3.335 14.487 1.00 91.88 251 ILE A C 1
ATOM 2038 O O . ILE A 1 251 ? -8.917 2.598 13.649 1.00 91.88 251 ILE A O 1
ATOM 2042 N N . VAL A 1 252 ? -9.133 4.197 15.200 1.00 88.88 252 VAL A N 1
ATOM 2043 C CA . VAL A 1 252 ? -10.605 4.172 15.198 1.00 88.88 252 VAL A CA 1
ATOM 2044 C C . VAL A 1 252 ? -11.209 4.679 13.887 1.00 88.88 252 VAL A C 1
ATOM 2046 O O . VAL A 1 252 ? -12.211 4.132 13.439 1.00 88.88 252 VAL A O 1
ATOM 2049 N N . HIS A 1 253 ? -10.630 5.709 13.263 1.00 86.75 253 HIS A N 1
ATOM 2050 C CA . HIS A 1 253 ? -11.256 6.369 12.109 1.00 86.75 253 HIS A CA 1
ATOM 2051 C C . HIS A 1 253 ? -10.668 5.981 10.747 1.00 86.75 253 HIS A C 1
ATOM 2053 O O . HIS A 1 253 ? -11.221 6.379 9.725 1.00 86.75 253 HIS A O 1
ATOM 2059 N N . TYR A 1 254 ? -9.545 5.257 10.702 1.00 87.19 254 TYR A N 1
ATOM 2060 C CA . TYR A 1 254 ? -8.885 4.931 9.431 1.00 87.19 254 TYR A CA 1
ATOM 2061 C C . TYR A 1 254 ? -8.405 3.489 9.344 1.00 87.19 254 TYR A C 1
ATOM 2063 O O . TYR A 1 254 ? -8.509 2.898 8.278 1.00 87.19 254 TYR A O 1
ATOM 2071 N N . PHE A 1 255 ? -7.895 2.908 10.433 1.00 88.12 255 PHE A N 1
ATOM 2072 C CA . PHE A 1 255 ? -7.406 1.529 10.394 1.00 88.12 255 PHE A CA 1
ATOM 2073 C C . PHE A 1 255 ? -8.548 0.524 10.213 1.00 88.12 255 PHE A C 1
ATOM 2075 O O . PHE A 1 255 ? -8.455 -0.354 9.365 1.00 88.12 255 PHE A O 1
ATOM 2082 N N . PHE A 1 256 ? -9.645 0.668 10.961 1.00 85.50 256 PHE A N 1
ATOM 2083 C CA . PHE A 1 256 ? -10.781 -0.256 10.861 1.00 85.50 256 PHE A CA 1
ATOM 2084 C C . PHE A 1 256 ? -11.812 0.106 9.778 1.00 85.50 256 PHE A C 1
ATOM 2086 O O . PHE A 1 256 ? -12.713 -0.682 9.500 1.00 85.50 256 PHE A O 1
ATOM 2093 N N . ILE A 1 257 ? -11.705 1.275 9.144 1.00 81.62 257 ILE A N 1
ATOM 2094 C CA . ILE A 1 257 ? -12.717 1.755 8.194 1.00 81.62 257 ILE A CA 1
ATOM 2095 C C . ILE A 1 257 ? -12.241 1.514 6.760 1.00 81.62 257 ILE A C 1
ATOM 2097 O O . ILE A 1 257 ? -11.306 2.156 6.281 1.00 81.62 257 ILE A O 1
ATOM 2101 N N . ALA A 1 258 ? -12.909 0.602 6.053 1.00 76.06 258 ALA A N 1
ATOM 2102 C CA . ALA A 1 258 ? -12.607 0.295 4.659 1.00 76.06 258 ALA A CA 1
ATOM 2103 C C . ALA A 1 258 ? -12.769 1.539 3.768 1.00 76.06 258 ALA A C 1
ATOM 2105 O O . ALA A 1 258 ? -13.784 2.230 3.814 1.00 76.06 258 ALA A O 1
ATOM 2106 N N . GLY A 1 259 ? -11.766 1.836 2.942 1.00 73.31 259 GLY A N 1
ATOM 2107 C CA . GLY A 1 259 ? -11.779 3.010 2.063 1.00 73.31 259 GLY A CA 1
ATOM 2108 C C . GLY A 1 259 ? -11.403 4.324 2.755 1.00 73.31 259 GLY A C 1
ATOM 2109 O O . GLY A 1 259 ? -11.177 5.328 2.073 1.00 73.31 259 GLY A O 1
ATOM 2110 N N . ALA A 1 260 ? -11.261 4.336 4.084 1.00 79.50 260 ALA A N 1
ATOM 2111 C CA . ALA A 1 260 ? -10.738 5.488 4.797 1.00 79.50 260 ALA A CA 1
ATOM 2112 C C . ALA A 1 260 ? -9.210 5.544 4.671 1.00 79.50 260 ALA A C 1
ATOM 2114 O O . ALA A 1 260 ? -8.498 4.545 4.746 1.00 79.50 260 ALA A O 1
ATOM 2115 N N . SER A 1 261 ? -8.680 6.749 4.478 1.00 80.69 261 SER A N 1
ATOM 2116 C CA . SER A 1 261 ? -7.238 6.979 4.429 1.00 80.69 261 SER A CA 1
ATOM 2117 C C . SER A 1 261 ? -6.897 8.233 5.211 1.00 80.69 261 SER A C 1
ATOM 2119 O O . SER A 1 261 ? -7.344 9.327 4.857 1.00 80.69 261 SER A O 1
ATOM 2121 N N . TYR A 1 262 ? -6.064 8.086 6.246 1.00 80.00 262 TYR A N 1
ATOM 2122 C CA . TYR A 1 262 ? -5.586 9.218 7.051 1.00 80.00 262 TYR A CA 1
ATOM 2123 C C . TYR A 1 262 ? -4.869 10.261 6.186 1.00 80.00 262 TYR A C 1
ATOM 2125 O O . TYR A 1 262 ? -4.917 11.455 6.451 1.00 80.00 262 TYR A O 1
ATOM 2133 N N . ARG A 1 263 ? -4.311 9.826 5.057 1.00 76.81 263 ARG A N 1
ATOM 2134 C CA . ARG A 1 263 ? -3.592 10.666 4.094 1.00 76.81 263 ARG A CA 1
ATOM 2135 C C . ARG A 1 263 ? -4.500 11.636 3.328 1.00 76.81 263 ARG A C 1
ATOM 2137 O O . ARG A 1 263 ? -4.008 12.532 2.648 1.00 76.81 263 ARG A O 1
ATOM 2144 N N . ASN A 1 264 ? -5.821 11.472 3.424 1.00 79.69 264 ASN A N 1
ATOM 2145 C CA . ASN A 1 264 ? -6.797 12.423 2.889 1.00 79.69 264 ASN A CA 1
ATOM 2146 C C . ASN A 1 264 ? -7.197 13.505 3.906 1.00 79.69 264 ASN A C 1
ATOM 2148 O O . ASN A 1 264 ? -7.789 14.512 3.498 1.00 79.69 264 ASN A O 1
ATOM 2152 N N . ASN A 1 265 ? -6.862 13.316 5.188 1.00 85.12 265 ASN A N 1
ATOM 2153 C CA . ASN A 1 265 ? -7.151 14.247 6.275 1.00 85.12 265 ASN A CA 1
ATOM 2154 C C . ASN A 1 265 ? -6.395 15.580 6.097 1.00 85.12 265 ASN A C 1
ATOM 2156 O O . ASN A 1 265 ? -5.293 15.619 5.545 1.00 85.12 265 ASN A O 1
ATOM 2160 N N . MET A 1 266 ? -6.997 16.680 6.561 1.00 84.75 266 MET A N 1
ATOM 2161 C CA . MET A 1 266 ? -6.403 18.017 6.476 1.00 84.75 266 MET A CA 1
ATOM 2162 C C . MET A 1 266 ? -5.102 18.142 7.278 1.00 84.75 266 MET A C 1
ATOM 2164 O O . MET A 1 266 ? -4.142 18.695 6.751 1.00 84.75 266 MET A O 1
ATOM 2168 N N . ASP A 1 267 ? -5.027 17.577 8.483 1.00 85.38 267 ASP A N 1
ATOM 2169 C CA . ASP A 1 267 ? -3.841 17.638 9.349 1.00 85.38 267 ASP A CA 1
ATOM 2170 C C . ASP A 1 267 ? -2.646 16.939 8.703 1.00 85.38 267 ASP A C 1
ATOM 2172 O O . ASP A 1 267 ? -1.515 17.423 8.755 1.00 85.38 267 ASP A O 1
ATOM 2176 N N . TRP A 1 268 ? -2.900 15.808 8.039 1.00 87.19 268 TRP A N 1
ATOM 2177 C CA . TRP A 1 268 ? -1.880 15.124 7.253 1.00 87.19 268 TRP A CA 1
ATOM 2178 C C . TRP A 1 268 ? -1.430 16.000 6.078 1.00 87.19 268 TRP A C 1
ATOM 2180 O O . TRP A 1 268 ? -0.235 16.224 5.892 1.00 87.19 268 TRP A O 1
ATOM 2190 N N . LYS A 1 269 ? -2.376 16.559 5.309 1.00 85.81 269 LYS A N 1
ATOM 2191 C CA . LYS A 1 269 ? -2.055 17.416 4.155 1.00 85.81 269 LYS A CA 1
ATOM 2192 C C . LYS A 1 269 ? -1.225 18.629 4.559 1.00 85.81 269 LYS A C 1
ATOM 2194 O O . LYS A 1 269 ? -0.249 18.905 3.877 1.00 85.81 269 LYS A O 1
ATOM 2199 N N . MET A 1 270 ? -1.549 19.293 5.667 1.00 85.69 270 MET A N 1
ATOM 2200 C CA . MET A 1 270 ? -0.776 20.437 6.166 1.00 85.69 270 MET A CA 1
ATOM 2201 C C . MET A 1 270 ? 0.679 20.079 6.493 1.00 85.69 270 MET A C 1
ATOM 2203 O O . MET A 1 270 ? 1.557 20.915 6.316 1.00 85.69 270 MET A O 1
ATOM 2207 N N . LYS A 1 271 ? 0.952 18.848 6.946 1.00 85.06 271 LYS A N 1
ATOM 2208 C CA . LYS A 1 271 ? 2.313 18.403 7.292 1.00 85.06 271 LYS A CA 1
ATOM 2209 C C . LYS A 1 271 ? 3.139 17.989 6.076 1.00 85.06 271 LYS A C 1
ATOM 2211 O O . LYS A 1 271 ? 4.333 18.257 6.033 1.00 85.06 271 LYS A O 1
ATOM 2216 N N . PHE A 1 272 ? 2.517 17.323 5.106 1.00 86.56 272 PHE A N 1
ATOM 2217 C CA . PHE A 1 272 ? 3.225 16.649 4.009 1.00 86.56 272 PHE A CA 1
ATOM 2218 C C . PHE A 1 272 ? 3.027 17.304 2.635 1.00 86.56 272 PHE A C 1
ATOM 2220 O O . PHE A 1 272 ? 3.435 16.739 1.618 1.00 86.56 272 PHE A O 1
ATOM 2227 N N . THR A 1 273 ? 2.387 18.473 2.582 1.00 84.44 273 THR A N 1
ATOM 2228 C CA . THR A 1 273 ? 2.124 19.222 1.346 1.00 84.44 273 THR A CA 1
ATOM 2229 C C . THR A 1 273 ? 2.730 20.614 1.452 1.00 84.44 273 THR A C 1
ATOM 2231 O O . THR A 1 273 ? 2.516 21.304 2.444 1.00 84.44 273 THR A O 1
ATOM 2234 N N . VAL A 1 274 ? 3.441 21.040 0.411 1.00 82.00 274 VAL A N 1
ATOM 2235 C CA . VAL A 1 274 ? 3.983 22.399 0.260 1.00 82.00 274 VAL A CA 1
ATOM 2236 C C . VAL A 1 274 ? 3.483 22.936 -1.077 1.00 82.00 274 VAL A C 1
ATOM 2238 O O . VAL A 1 274 ? 3.493 22.205 -2.065 1.00 82.00 274 VAL A O 1
ATOM 2241 N N . ASP A 1 275 ? 2.954 24.161 -1.092 1.00 80.75 275 ASP A N 1
ATOM 2242 C CA . ASP A 1 275 ? 2.373 24.813 -2.282 1.00 80.75 275 ASP A CA 1
ATOM 2243 C C . ASP A 1 275 ? 1.311 23.977 -3.028 1.00 80.75 275 ASP A C 1
ATOM 2245 O O . ASP A 1 275 ? 1.136 24.071 -4.240 1.00 80.75 275 ASP A O 1
ATOM 2249 N N . GLY A 1 276 ? 0.566 23.146 -2.290 1.00 74.19 276 GLY A N 1
ATOM 2250 C CA . GLY A 1 276 ? -0.471 22.267 -2.844 1.00 74.19 276 GLY A CA 1
ATOM 2251 C C . GLY A 1 276 ? 0.038 20.926 -3.387 1.00 74.19 276 GLY A C 1
ATOM 2252 O O . GLY A 1 276 ? -0.783 20.072 -3.728 1.00 74.19 276 GLY A O 1
ATOM 2253 N N . ASP A 1 277 ? 1.353 20.693 -3.387 1.00 76.94 277 ASP A N 1
ATOM 2254 C CA . ASP A 1 277 ? 1.975 19.451 -3.843 1.00 76.94 277 ASP A CA 1
ATOM 2255 C C . ASP A 1 277 ? 2.481 18.584 -2.683 1.00 76.94 277 ASP A C 1
ATOM 2257 O O . ASP A 1 277 ? 3.169 19.044 -1.768 1.00 76.94 277 ASP A O 1
ATOM 2261 N N . THR A 1 278 ? 2.124 17.296 -2.712 1.00 81.69 278 THR A N 1
ATOM 2262 C CA . THR A 1 278 ? 2.577 16.308 -1.724 1.00 81.69 278 THR A CA 1
ATOM 2263 C C . THR A 1 278 ? 4.071 16.042 -1.891 1.00 81.69 278 THR A C 1
ATOM 2265 O O . THR A 1 278 ? 4.521 15.712 -2.984 1.00 81.69 278 THR A O 1
ATOM 2268 N N . GLN A 1 279 ? 4.820 16.125 -0.794 1.00 82.81 279 GLN A N 1
ATOM 2269 C CA . GLN A 1 279 ? 6.284 16.027 -0.775 1.00 82.81 279 GLN A CA 1
ATOM 2270 C C . GLN A 1 279 ? 6.808 14.598 -0.557 1.00 82.81 279 GLN A C 1
ATOM 2272 O O . GLN A 1 279 ? 8.010 14.351 -0.610 1.00 82.81 279 GLN A O 1
ATOM 2277 N N . ILE A 1 280 ? 5.909 13.639 -0.326 1.00 82.06 280 ILE A N 1
ATOM 2278 C CA . ILE A 1 280 ? 6.232 12.224 -0.117 1.00 82.06 280 ILE A CA 1
ATOM 2279 C C . ILE A 1 280 ? 5.489 11.324 -1.103 1.00 82.06 280 ILE A C 1
ATOM 2281 O O . ILE A 1 280 ? 4.332 11.568 -1.458 1.00 82.06 280 ILE A O 1
ATOM 2285 N N . THR A 1 281 ? 6.154 10.263 -1.554 1.00 81.50 281 THR A N 1
ATOM 2286 C CA . THR A 1 281 ? 5.529 9.251 -2.408 1.00 81.50 281 THR A CA 1
ATOM 2287 C C . THR A 1 281 ? 4.662 8.304 -1.592 1.00 81.50 281 THR A C 1
ATOM 2289 O O . THR A 1 281 ? 4.998 7.951 -0.463 1.00 81.50 281 THR A O 1
ATOM 2292 N N . ARG A 1 282 ? 3.534 7.886 -2.179 1.00 77.44 282 ARG A N 1
ATOM 2293 C CA . ARG A 1 282 ? 2.542 7.023 -1.523 1.00 77.44 282 ARG A CA 1
ATOM 2294 C C . ARG A 1 282 ? 2.248 5.799 -2.366 1.00 77.44 282 ARG A C 1
ATOM 2296 O O . ARG A 1 282 ? 1.930 5.909 -3.553 1.00 77.44 282 ARG A O 1
ATOM 2303 N N . SER A 1 283 ? 2.333 4.635 -1.753 1.00 76.81 283 SER A N 1
ATOM 2304 C CA . SER A 1 283 ? 2.111 3.361 -2.429 1.00 76.81 283 SER A CA 1
ATOM 2305 C C . SER A 1 283 ? 0.658 2.912 -2.259 1.00 76.81 283 SER A C 1
ATOM 2307 O O . SER A 1 283 ? 0.049 2.436 -3.222 1.00 76.81 283 SER A O 1
ATOM 2309 N N . GLY A 1 284 ? 0.074 3.131 -1.073 1.00 70.06 284 GLY A N 1
ATOM 2310 C CA . GLY A 1 284 ? -1.338 2.871 -0.773 1.00 70.06 284 GLY A CA 1
ATOM 2311 C C . GLY A 1 284 ? -2.286 3.952 -1.315 1.00 70.06 284 GLY A C 1
ATOM 2312 O O . GLY A 1 284 ? -2.058 5.146 -1.122 1.00 70.06 284 GLY A O 1
ATOM 2313 N N . ARG A 1 285 ? -3.379 3.544 -1.984 1.00 65.06 285 ARG A N 1
ATOM 2314 C CA . ARG A 1 285 ? -4.350 4.473 -2.617 1.00 65.06 285 ARG A CA 1
ATOM 2315 C C . ARG A 1 285 ? -5.800 4.309 -2.167 1.00 65.06 285 ARG A C 1
ATOM 2317 O O . ARG A 1 285 ? -6.503 5.302 -2.035 1.00 65.06 285 ARG A O 1
ATOM 2324 N N . PHE A 1 286 ? -6.239 3.074 -1.933 1.00 64.56 286 PHE A N 1
ATOM 2325 C CA . PHE A 1 286 ? -7.668 2.742 -1.864 1.00 64.56 286 PHE A CA 1
ATOM 2326 C C . PHE A 1 286 ? -8.202 2.474 -0.450 1.00 64.56 286 PHE A C 1
ATOM 2328 O O . PHE A 1 286 ? -9.375 2.162 -0.309 1.00 64.56 286 PHE A O 1
ATOM 2335 N N . GLY A 1 287 ? -7.369 2.560 0.596 1.00 65.31 287 GLY A N 1
ATOM 2336 C CA . GLY A 1 287 ? -7.828 2.403 1.987 1.00 65.31 287 GLY A CA 1
ATOM 2337 C C . GLY A 1 287 ? -8.350 1.003 2.347 1.00 65.31 287 GLY A C 1
ATOM 2338 O O . GLY A 1 287 ? -9.073 0.852 3.320 1.00 65.31 287 GLY A O 1
ATOM 2339 N N . VAL A 1 288 ? -8.012 -0.026 1.563 1.00 68.94 288 VAL A N 1
ATOM 2340 C CA . VAL A 1 288 ? -8.401 -1.434 1.806 1.00 68.94 288 VAL A CA 1
ATOM 2341 C C . VAL A 1 288 ? -7.209 -2.325 2.176 1.00 68.94 288 VAL A C 1
ATOM 2343 O O . VAL A 1 288 ? -7.344 -3.541 2.273 1.00 68.94 288 VAL A O 1
ATOM 2346 N N . GLY A 1 289 ? -6.026 -1.730 2.372 1.00 73.00 289 GLY A N 1
ATOM 2347 C CA . GLY A 1 289 ? -4.759 -2.461 2.490 1.00 73.00 289 GLY A CA 1
ATOM 2348 C C . GLY A 1 289 ? -4.704 -3.411 3.686 1.00 73.00 289 GLY A C 1
ATOM 2349 O O . GLY A 1 289 ? -4.206 -4.522 3.554 1.00 73.00 289 GLY A O 1
ATOM 2350 N N . ILE A 1 290 ? -5.275 -3.027 4.834 1.00 81.75 290 ILE A N 1
ATOM 2351 C CA . ILE A 1 290 ? -5.305 -3.919 6.002 1.00 81.75 290 ILE A CA 1
ATOM 2352 C C . ILE A 1 290 ? -6.241 -5.111 5.803 1.00 81.75 290 ILE A C 1
ATOM 2354 O O . ILE A 1 290 ? -5.975 -6.190 6.314 1.00 81.75 290 ILE A O 1
ATOM 2358 N N . LEU A 1 291 ? -7.306 -4.960 5.014 1.00 83.69 291 LEU A N 1
ATOM 2359 C CA . LEU A 1 291 ? -8.243 -6.054 4.775 1.00 83.69 291 LEU A CA 1
ATOM 2360 C C . LEU A 1 291 ? -7.594 -7.172 3.948 1.00 83.69 291 LEU A C 1
ATOM 2362 O O . LEU A 1 291 ? -7.924 -8.339 4.128 1.00 83.69 291 LEU A O 1
ATOM 2366 N N . ALA A 1 292 ? -6.616 -6.835 3.100 1.00 84.25 292 ALA A N 1
ATOM 2367 C CA . ALA A 1 292 ? -5.809 -7.819 2.379 1.00 84.25 292 ALA A CA 1
ATOM 2368 C C . ALA A 1 292 ? -4.920 -8.666 3.307 1.00 84.25 292 ALA A C 1
ATOM 2370 O O . ALA A 1 292 ? -4.506 -9.753 2.912 1.00 84.25 292 ALA A O 1
ATOM 2371 N N . ALA A 1 293 ? -4.668 -8.226 4.546 1.00 88.56 293 ALA A N 1
ATOM 2372 C CA . ALA A 1 293 ? -3.970 -9.030 5.545 1.00 88.56 293 ALA A CA 1
ATOM 2373 C C . ALA A 1 293 ? -4.751 -10.310 5.895 1.00 88.56 293 ALA A C 1
ATOM 2375 O O . ALA A 1 293 ? -4.137 -11.342 6.148 1.00 88.56 293 ALA A O 1
ATOM 2376 N N . PHE A 1 294 ? -6.088 -10.288 5.802 1.00 89.31 294 PHE A N 1
ATOM 2377 C CA . PHE A 1 294 ? -6.925 -11.472 6.023 1.00 89.31 294 PHE A CA 1
ATOM 2378 C C . PHE A 1 294 ? -6.815 -12.530 4.907 1.00 89.31 294 PHE A C 1
ATOM 2380 O O . PHE A 1 294 ? -7.359 -13.622 5.037 1.00 89.31 294 PHE A O 1
ATOM 2387 N N . LEU A 1 295 ? -6.072 -12.261 3.822 1.00 89.38 295 LEU A N 1
ATOM 2388 C CA . LEU A 1 295 ? -5.658 -13.308 2.875 1.00 89.38 295 LEU A CA 1
ATOM 2389 C C . LEU A 1 295 ? -4.632 -14.267 3.498 1.00 89.38 295 LEU A C 1
ATOM 2391 O O . LEU A 1 295 ? -4.518 -15.404 3.050 1.00 89.38 295 LEU A O 1
ATOM 2395 N N . LEU A 1 296 ? -3.883 -13.813 4.510 1.00 92.69 296 LEU A N 1
ATOM 2396 C CA . LEU A 1 296 ? -2.860 -14.601 5.201 1.00 92.69 296 LEU A CA 1
ATOM 2397 C C . LEU A 1 296 ? -3.477 -15.492 6.291 1.00 92.69 296 LEU A C 1
ATOM 2399 O O . LEU A 1 296 ? -3.077 -16.651 6.420 1.00 92.69 296 LEU A O 1
ATOM 2403 N N . GLY A 1 297 ? -4.478 -14.986 7.014 1.00 92.62 297 GLY A N 1
ATOM 2404 C CA . GLY A 1 297 ? -5.234 -15.734 8.017 1.00 92.62 297 GLY A CA 1
ATOM 2405 C C . GLY A 1 297 ? -6.325 -14.908 8.698 1.00 92.62 297 GLY A C 1
ATOM 2406 O O . GLY A 1 297 ? -6.462 -13.716 8.441 1.00 92.62 297 GLY A O 1
ATOM 2407 N N . ASP A 1 298 ? -7.109 -15.552 9.562 1.00 90.25 298 ASP A N 1
ATOM 2408 C CA . ASP A 1 298 ? -8.385 -15.004 10.055 1.00 90.25 298 ASP A CA 1
ATOM 2409 C C . ASP A 1 298 ? -8.248 -14.028 11.233 1.00 90.25 298 ASP A C 1
ATOM 2411 O O . ASP A 1 298 ? -9.194 -13.305 11.550 1.00 90.25 298 ASP A O 1
ATOM 2415 N N . GLN A 1 299 ? -7.080 -13.999 11.879 1.00 91.69 299 GLN A N 1
ATOM 2416 C CA . GLN A 1 299 ? -6.832 -13.212 13.082 1.00 91.69 299 GLN A CA 1
ATOM 2417 C C . GLN A 1 299 ? -5.546 -12.393 12.963 1.00 91.69 299 GLN A C 1
ATOM 2419 O O . GLN A 1 299 ? -4.472 -12.910 12.645 1.00 91.69 299 GLN A O 1
ATOM 2424 N N . LEU A 1 300 ? -5.681 -11.106 13.267 1.00 93.31 300 LEU A N 1
ATOM 2425 C CA . LEU A 1 300 ? -4.639 -10.093 13.218 1.00 93.31 300 LEU A CA 1
ATOM 2426 C C . LEU A 1 300 ? -4.310 -9.615 14.635 1.00 93.31 300 LEU A C 1
ATOM 2428 O O . LEU A 1 300 ? -5.194 -9.167 15.358 1.00 93.31 300 LEU A O 1
ATOM 2432 N N . GLU A 1 301 ? -3.036 -9.612 14.998 1.00 95.69 301 GLU A N 1
ATOM 2433 C CA . GLU A 1 301 ? -2.497 -8.967 16.192 1.00 95.69 301 GLU A CA 1
ATOM 2434 C C . GLU A 1 301 ? -1.727 -7.712 15.782 1.00 95.69 301 GLU A C 1
ATOM 2436 O O . GLU A 1 301 ? -0.825 -7.760 14.942 1.00 95.69 301 GLU A O 1
ATOM 2441 N N . VAL A 1 302 ? -2.063 -6.572 16.380 1.00 96.12 302 VAL A N 1
ATOM 2442 C CA . VAL A 1 302 ? -1.421 -5.289 16.085 1.00 96.12 302 VAL A CA 1
ATOM 2443 C C . VAL A 1 302 ? -0.878 -4.694 17.363 1.00 96.12 302 VAL A C 1
ATOM 2445 O O . VAL A 1 302 ? -1.563 -4.646 18.382 1.00 96.12 302 VAL A O 1
ATOM 2448 N N . THR A 1 303 ? 0.345 -4.183 17.298 1.00 96.44 303 THR A N 1
ATOM 2449 C CA . THR A 1 303 ? 0.914 -3.313 18.326 1.00 96.44 303 THR A CA 1
ATOM 2450 C C . THR A 1 303 ? 1.535 -2.098 17.651 1.00 96.44 303 THR A C 1
ATOM 2452 O O . THR A 1 303 ? 2.318 -2.245 16.718 1.00 96.44 303 THR A O 1
ATOM 2455 N N . THR A 1 304 ? 1.205 -0.889 18.093 1.00 96.62 304 THR A N 1
ATOM 2456 C CA . THR A 1 304 ? 1.642 0.350 17.435 1.00 96.62 304 THR A CA 1
ATOM 2457 C C . THR A 1 304 ? 1.876 1.475 18.437 1.00 96.62 304 THR A C 1
ATOM 2459 O O . THR A 1 304 ? 1.207 1.544 19.467 1.00 96.62 304 THR A O 1
ATOM 2462 N N . LYS A 1 305 ? 2.812 2.377 18.141 1.00 95.31 305 LYS A N 1
ATOM 2463 C CA . LYS A 1 305 ? 3.023 3.618 18.896 1.00 95.31 305 LYS A CA 1
ATOM 2464 C C . LYS A 1 305 ? 3.331 4.757 17.937 1.00 95.31 305 LYS A C 1
ATOM 2466 O O . LYS A 1 305 ? 4.310 4.692 17.198 1.00 95.31 305 LYS A O 1
ATOM 2471 N N . SER A 1 306 ? 2.502 5.799 17.958 1.00 93.81 306 SER A N 1
ATOM 2472 C CA . SER A 1 306 ? 2.750 7.004 17.165 1.00 93.81 306 SER A CA 1
ATOM 2473 C C . SER A 1 306 ? 3.902 7.830 17.731 1.00 93.81 306 SER A C 1
ATOM 2475 O O . SER A 1 306 ? 4.002 7.988 18.945 1.00 93.81 306 SER A O 1
ATOM 2477 N N . ILE A 1 307 ? 4.689 8.459 16.854 1.00 90.62 307 ILE A N 1
ATOM 2478 C CA . ILE A 1 307 ? 5.700 9.461 17.241 1.00 90.62 307 ILE A CA 1
ATOM 2479 C C . ILE A 1 307 ? 5.103 10.632 18.041 1.00 90.62 307 ILE A C 1
ATOM 2481 O O . ILE A 1 307 ? 5.786 11.236 18.857 1.00 90.62 307 ILE A O 1
ATOM 2485 N N . ASN A 1 308 ? 3.815 10.936 17.835 1.00 87.88 308 ASN A N 1
ATOM 2486 C CA . ASN A 1 308 ? 3.114 12.039 18.500 1.00 87.88 308 ASN A CA 1
ATOM 2487 C C . ASN A 1 308 ? 2.337 11.590 19.753 1.00 87.88 308 ASN A C 1
ATOM 2489 O O . ASN A 1 308 ? 1.499 12.341 20.248 1.00 87.88 308 ASN A O 1
ATOM 2493 N N . SER A 1 309 ? 2.539 10.355 20.226 1.00 86.88 309 SER A N 1
ATOM 2494 C CA . SER A 1 309 ? 1.803 9.784 21.356 1.00 86.88 309 SER A CA 1
ATOM 2495 C C . SER A 1 309 ? 2.757 9.213 22.400 1.00 86.88 309 SER A C 1
ATOM 2497 O O . SER A 1 309 ? 3.626 8.399 22.093 1.00 86.88 309 SER A O 1
ATOM 2499 N N . GLU A 1 310 ? 2.544 9.570 23.666 1.00 83.81 310 GLU A N 1
ATOM 2500 C CA . GLU A 1 310 ? 3.280 8.971 24.787 1.00 83.81 310 GLU A CA 1
ATOM 2501 C C . GLU A 1 310 ? 2.934 7.485 24.969 1.00 83.81 310 GLU A C 1
ATOM 2503 O O . GLU A 1 310 ? 3.777 6.681 25.373 1.00 83.81 310 GLU A O 1
ATOM 2508 N N . ARG A 1 311 ? 1.697 7.107 24.620 1.00 88.81 311 ARG A N 1
ATOM 2509 C CA . ARG A 1 311 ? 1.153 5.752 24.768 1.00 88.81 311 ARG A CA 1
ATOM 2510 C C . ARG A 1 311 ? 1.098 5.029 23.426 1.00 88.81 311 ARG A C 1
ATOM 2512 O O . ARG A 1 311 ? 0.761 5.634 22.406 1.00 88.81 311 ARG A O 1
ATOM 2519 N N . GLY A 1 312 ? 1.396 3.738 23.444 1.00 93.75 312 GLY A N 1
ATOM 2520 C CA . GLY A 1 312 ? 1.105 2.810 22.359 1.00 93.75 312 GLY A CA 1
ATOM 2521 C C . GLY A 1 312 ? -0.213 2.070 22.584 1.00 93.75 312 GLY A C 1
ATOM 2522 O O . GLY A 1 312 ? -0.828 2.152 23.650 1.00 93.75 312 GLY A O 1
ATOM 2523 N N . TYR A 1 313 ? -0.623 1.319 21.570 1.00 95.44 313 TYR A N 1
ATOM 2524 C CA . TYR A 1 313 ? -1.844 0.527 21.565 1.00 95.44 313 TYR A CA 1
ATOM 2525 C C . TYR A 1 313 ? -1.570 -0.895 21.078 1.00 95.44 313 TYR A C 1
ATOM 2527 O O . TYR A 1 313 ? -0.743 -1.093 20.185 1.00 95.44 313 TYR A O 1
ATOM 2535 N N . SER A 1 314 ? -2.278 -1.872 21.642 1.00 96.00 314 SER A N 1
ATOM 2536 C CA . SER A 1 314 ? -2.291 -3.257 21.177 1.00 96.00 314 SER A CA 1
ATOM 2537 C C . SER A 1 314 ? -3.709 -3.812 21.107 1.00 96.00 314 SER A C 1
ATOM 2539 O O . SER A 1 314 ? -4.571 -3.454 21.913 1.00 96.00 314 SER A O 1
ATOM 2541 N N . PHE A 1 315 ? -3.969 -4.661 20.118 1.00 95.25 315 PHE A N 1
ATOM 2542 C CA . PHE A 1 315 ? -5.256 -5.329 19.952 1.00 95.25 315 PHE A CA 1
ATOM 2543 C C . PHE A 1 315 ? -5.140 -6.565 19.067 1.00 95.25 315 PHE A C 1
ATOM 2545 O O . PHE A 1 315 ? -4.245 -6.666 18.228 1.00 95.25 315 PHE A O 1
ATOM 2552 N N . THR A 1 316 ? -6.105 -7.462 19.232 1.00 95.06 316 THR A N 1
ATOM 2553 C CA . THR A 1 316 ? -6.350 -8.590 18.336 1.00 95.06 316 THR A CA 1
ATOM 2554 C C . THR A 1 316 ? -7.688 -8.363 17.646 1.00 95.06 316 THR A C 1
ATOM 2556 O O . THR A 1 316 ? -8.634 -7.916 18.293 1.00 95.06 316 THR A O 1
ATOM 2559 N N . ALA A 1 317 ? -7.757 -8.625 16.345 1.00 92.44 317 ALA A N 1
ATOM 2560 C CA . ALA A 1 317 ? -8.928 -8.356 15.528 1.00 92.44 317 ALA A CA 1
ATOM 2561 C C . ALA A 1 317 ? -9.190 -9.483 14.525 1.00 92.44 317 ALA A C 1
ATOM 2563 O O . ALA A 1 317 ? -8.279 -9.952 13.839 1.00 92.44 317 ALA A O 1
ATOM 2564 N N . SER A 1 318 ? -10.461 -9.842 14.404 1.00 90.94 318 SER A N 1
ATOM 2565 C CA . SER A 1 318 ? -11.026 -10.728 13.388 1.00 90.94 318 SER A CA 1
ATOM 2566 C C . SER A 1 318 ? -12.150 -9.985 12.661 1.00 90.94 318 SER A C 1
ATOM 2568 O O . SER A 1 318 ? -12.754 -9.064 13.214 1.00 90.94 318 SER A O 1
ATOM 2570 N N . LEU A 1 319 ? -12.462 -10.370 11.421 1.00 84.75 319 LEU A N 1
ATOM 2571 C CA . LEU A 1 319 ? -13.514 -9.695 10.643 1.00 84.75 319 LEU A CA 1
ATOM 2572 C C . LEU A 1 319 ? -14.911 -9.806 11.274 1.00 84.75 319 LEU A C 1
ATOM 2574 O O . LEU A 1 319 ? -15.751 -8.947 11.029 1.00 84.75 319 LEU A O 1
ATOM 2578 N N . ASP A 1 320 ? -15.150 -10.842 12.077 1.00 84.44 320 ASP A N 1
ATOM 2579 C CA . ASP A 1 320 ? -16.449 -11.131 12.690 1.00 84.44 320 ASP A CA 1
ATOM 2580 C C . ASP A 1 320 ? -16.591 -10.531 14.115 1.00 84.44 320 ASP A C 1
ATOM 2582 O O . ASP A 1 320 ? -17.598 -10.749 14.794 1.00 84.44 320 ASP A O 1
ATOM 2586 N N . ASP A 1 321 ? -15.603 -9.751 14.581 1.00 86.44 321 ASP A N 1
ATOM 2587 C CA . ASP A 1 321 ? -15.626 -9.128 15.909 1.00 86.44 321 ASP A CA 1
ATOM 2588 C C . ASP A 1 321 ? -16.633 -7.967 15.991 1.00 86.44 321 ASP A C 1
ATOM 2590 O O . ASP A 1 321 ? -16.536 -6.958 15.293 1.00 86.44 321 ASP A O 1
ATOM 2594 N N . VAL A 1 322 ? -17.574 -8.067 16.937 1.00 82.81 322 VAL A N 1
ATOM 2595 C CA . VAL A 1 322 ? -18.615 -7.046 17.186 1.00 82.81 322 VAL A CA 1
ATOM 2596 C C . VAL A 1 322 ? -18.052 -5.782 17.856 1.00 82.81 322 VAL A C 1
ATOM 2598 O O . VAL A 1 322 ? -18.651 -4.710 17.767 1.00 82.81 322 VAL A O 1
ATOM 2601 N N . GLN A 1 323 ? -16.922 -5.902 18.556 1.00 90.06 323 GLN A N 1
ATOM 2602 C CA . GLN A 1 323 ? -16.159 -4.798 19.144 1.00 90.06 323 GLN A CA 1
ATOM 2603 C C . GLN A 1 323 ? -14.737 -5.278 19.437 1.00 90.06 323 GLN A C 1
ATOM 2605 O O . GLN A 1 323 ? -14.544 -6.263 20.148 1.00 90.06 323 GLN A O 1
ATOM 2610 N N . ILE A 1 324 ? -13.753 -4.531 18.949 1.00 92.94 324 ILE A N 1
ATOM 2611 C CA . ILE A 1 324 ? -12.331 -4.815 19.131 1.00 92.94 324 ILE A CA 1
ATOM 2612 C C . ILE A 1 324 ? -11.834 -4.068 20.368 1.00 92.94 324 ILE A C 1
ATOM 2614 O O . ILE A 1 324 ? -11.986 -2.849 20.495 1.00 92.94 324 ILE A O 1
ATOM 2618 N N . GLU A 1 325 ? -11.238 -4.796 21.310 1.00 94.12 325 GLU A N 1
ATOM 2619 C CA . GLU A 1 325 ? -10.679 -4.191 22.512 1.00 94.12 325 GLU A CA 1
ATOM 2620 C C . GLU A 1 325 ? -9.260 -3.673 22.258 1.00 94.12 325 GLU A C 1
ATOM 2622 O O . GLU A 1 325 ? -8.289 -4.426 22.249 1.00 94.12 325 GLU A O 1
ATOM 2627 N N . VAL A 1 326 ? -9.144 -2.356 22.099 1.00 95.31 326 VAL A N 1
ATOM 2628 C CA . VAL A 1 326 ? -7.854 -1.675 21.973 1.00 95.31 326 VAL A CA 1
ATOM 2629 C C . VAL A 1 326 ? -7.305 -1.356 23.357 1.00 95.31 326 VAL A C 1
ATOM 2631 O O . VAL A 1 326 ? -7.890 -0.562 24.092 1.00 95.31 326 VAL A O 1
ATOM 2634 N N . ARG A 1 327 ? -6.182 -1.974 23.720 1.00 94.69 327 ARG A N 1
ATOM 2635 C CA . ARG A 1 327 ? -5.517 -1.820 25.019 1.00 94.69 327 ARG A CA 1
ATOM 2636 C C . ARG A 1 327 ? -4.330 -0.876 24.919 1.00 94.69 327 ARG A C 1
ATOM 2638 O O . ARG A 1 327 ? -3.680 -0.790 23.882 1.00 94.69 327 ARG A O 1
ATOM 2645 N N . ASN A 1 328 ? -4.043 -0.171 26.005 1.00 91.75 328 ASN A N 1
ATOM 2646 C CA . ASN A 1 328 ? -2.856 0.667 26.106 1.00 91.75 328 ASN A CA 1
ATOM 2647 C C . ASN A 1 328 ? -1.619 -0.214 26.321 1.00 91.75 328 ASN A C 1
ATOM 2649 O O . ASN A 1 328 ? -1.644 -1.146 27.123 1.00 91.75 328 ASN A O 1
ATOM 2653 N N . THR A 1 329 ? -0.519 0.128 25.658 1.00 86.69 329 THR A N 1
ATOM 2654 C CA . THR A 1 329 ? 0.813 -0.427 25.924 1.00 86.69 329 THR A CA 1
ATOM 2655 C C . THR A 1 329 ? 1.827 0.708 26.013 1.00 86.69 329 THR A C 1
ATOM 2657 O O . THR A 1 329 ? 1.729 1.700 25.293 1.00 86.69 329 THR A O 1
ATOM 2660 N N . ILE A 1 330 ? 2.776 0.616 26.939 1.00 68.12 330 ILE A N 1
ATOM 2661 C CA . ILE A 1 330 ? 3.753 1.688 27.197 1.00 68.12 330 ILE A CA 1
ATOM 2662 C C . ILE A 1 330 ? 5.144 1.287 26.685 1.00 68.12 330 ILE A C 1
ATOM 2664 O O . ILE A 1 330 ? 5.931 2.148 26.290 1.00 68.12 330 ILE A O 1
ATOM 2668 N N . ASP A 1 331 ? 5.413 -0.016 26.613 1.00 71.75 331 ASP A N 1
ATOM 2669 C CA . ASP A 1 331 ? 6.745 -0.571 26.390 1.00 71.75 331 ASP A CA 1
ATOM 2670 C C . ASP A 1 331 ? 6.975 -0.945 24.920 1.00 71.75 331 ASP A C 1
ATOM 2672 O O . ASP A 1 331 ? 7.008 -2.112 24.531 1.00 71.75 331 ASP A O 1
ATOM 2676 N N . ARG A 1 332 ? 7.038 0.077 24.061 1.00 85.12 332 ARG A N 1
ATOM 2677 C CA . ARG A 1 332 ? 7.408 -0.090 22.652 1.00 85.12 332 ARG A CA 1
ATOM 2678 C C . ARG A 1 332 ? 8.060 1.171 22.092 1.00 85.12 332 ARG A C 1
ATOM 2680 O O . ARG A 1 332 ? 7.663 2.293 22.423 1.00 85.12 332 ARG A O 1
ATOM 2687 N N . SER A 1 333 ? 9.016 0.978 21.190 1.00 89.12 333 SER A N 1
ATOM 2688 C CA . SER A 1 333 ? 9.484 2.005 20.261 1.00 89.12 333 SER A CA 1
ATOM 2689 C C . SER A 1 333 ? 8.373 2.471 19.307 1.00 89.12 333 SER A C 1
ATOM 2691 O O . SER A 1 333 ? 7.345 1.814 19.117 1.00 89.12 333 SER A O 1
ATOM 2693 N N . VAL A 1 334 ? 8.578 3.646 18.716 1.00 93.19 334 VAL A N 1
ATOM 2694 C CA . VAL A 1 334 ? 7.702 4.202 17.677 1.00 93.19 334 VAL A CA 1
ATOM 2695 C C . VAL A 1 334 ? 7.692 3.280 16.453 1.00 93.19 334 VAL A C 1
ATOM 2697 O O . VAL A 1 334 ? 8.737 2.758 16.068 1.00 93.19 334 VAL A O 1
ATOM 2700 N N . GLY A 1 335 ? 6.510 3.069 15.871 1.00 95.44 335 GLY A N 1
ATOM 2701 C CA . GLY A 1 335 ? 6.309 2.165 14.737 1.00 95.44 335 GLY A CA 1
ATOM 2702 C C . GLY A 1 335 ? 5.126 1.221 14.925 1.00 95.44 335 GLY A C 1
ATOM 2703 O O . GLY A 1 335 ? 4.298 1.416 15.822 1.00 95.44 335 GLY A O 1
ATOM 2704 N N . THR A 1 336 ? 5.038 0.194 14.081 1.00 97.12 336 THR A N 1
ATOM 2705 C CA . THR A 1 336 ? 3.929 -0.775 14.073 1.00 97.12 336 THR A CA 1
ATOM 2706 C C . THR A 1 336 ? 4.439 -2.199 13.865 1.00 97.12 336 THR A C 1
ATOM 2708 O O . THR A 1 336 ? 5.276 -2.434 13.006 1.00 97.12 336 THR A O 1
ATOM 2711 N N . THR A 1 337 ? 3.930 -3.161 14.639 1.00 97.25 337 THR A N 1
ATOM 2712 C CA . THR A 1 337 ? 4.049 -4.599 14.364 1.00 97.25 337 THR A CA 1
ATOM 2713 C C . THR A 1 337 ? 2.666 -5.134 14.077 1.00 97.25 337 THR A C 1
ATOM 2715 O O . THR A 1 337 ? 1.733 -4.907 14.850 1.00 97.25 337 THR A O 1
ATOM 2718 N N . ILE A 1 338 ? 2.572 -5.883 12.992 1.00 96.94 338 ILE A N 1
ATOM 2719 C CA . ILE A 1 338 ? 1.427 -6.694 12.626 1.00 96.94 338 ILE A CA 1
ATOM 2720 C C . ILE A 1 338 ? 1.886 -8.149 12.638 1.00 96.94 338 ILE A C 1
ATOM 2722 O O . ILE A 1 338 ? 2.869 -8.492 11.982 1.00 96.94 338 ILE A O 1
ATOM 2726 N N . ARG A 1 339 ? 1.174 -8.996 13.376 1.00 96.75 339 ARG A N 1
ATOM 2727 C CA . ARG A 1 339 ? 1.372 -10.443 13.424 1.00 96.75 339 ARG A CA 1
ATOM 2728 C C . ARG A 1 339 ? 0.060 -11.134 13.058 1.00 96.75 339 ARG A C 1
ATOM 2730 O O . ARG A 1 339 ? -1.003 -10.721 13.501 1.00 96.75 339 ARG A O 1
ATOM 2737 N N . ILE A 1 340 ? 0.120 -12.145 12.204 1.00 96.69 340 ILE A N 1
ATOM 2738 C CA . ILE A 1 340 ? -1.053 -12.828 11.650 1.00 96.69 340 ILE A CA 1
ATOM 2739 C C . ILE A 1 340 ? -0.810 -14.324 11.756 1.00 96.69 340 ILE A C 1
ATOM 2741 O O . ILE A 1 340 ? 0.203 -14.816 11.252 1.00 96.69 340 ILE A O 1
ATOM 2745 N N . LYS A 1 341 ? -1.739 -15.046 12.384 1.00 95.19 341 LYS A N 1
ATOM 2746 C CA . LYS A 1 341 ? -1.714 -16.511 12.380 1.00 95.19 341 LYS A CA 1
ATOM 2747 C C . LYS A 1 341 ? -2.001 -16.997 10.962 1.00 95.19 341 LYS A C 1
ATOM 2749 O O . LYS A 1 341 ? -3.065 -16.704 10.424 1.00 95.19 341 LYS A O 1
ATOM 2754 N N . LEU A 1 342 ? -1.060 -17.709 10.350 1.00 95.00 342 LEU A N 1
ATOM 2755 C CA . LEU A 1 342 ? -1.215 -18.214 8.988 1.00 95.00 342 LEU A CA 1
ATOM 2756 C C . LEU A 1 342 ? -2.197 -19.386 8.959 1.00 95.00 342 LEU A C 1
ATOM 2758 O O . LEU A 1 342 ? -2.117 -20.291 9.788 1.00 95.00 342 LEU A O 1
ATOM 2762 N N . ASN A 1 343 ? -3.089 -19.398 7.968 1.00 91.88 343 ASN A N 1
ATOM 2763 C CA . ASN A 1 343 ? -3.834 -20.611 7.636 1.00 91.88 343 ASN A CA 1
ATOM 2764 C C . ASN A 1 343 ? -2.949 -21.586 6.830 1.00 91.88 343 ASN A C 1
ATOM 2766 O O . ASN A 1 343 ? -1.926 -21.195 6.260 1.00 91.88 343 ASN A O 1
ATOM 2770 N N . GLU A 1 344 ? -3.346 -22.859 6.761 1.00 91.75 344 GLU A N 1
ATOM 2771 C CA . GLU A 1 344 ? -2.556 -23.912 6.102 1.00 91.75 344 GLU A CA 1
ATOM 2772 C C . GLU A 1 344 ? -2.258 -23.603 4.627 1.00 91.75 344 GLU A C 1
ATOM 2774 O O . GLU A 1 344 ? -1.139 -23.815 4.156 1.00 91.75 344 GLU A O 1
ATOM 2779 N N . LYS A 1 345 ? -3.240 -23.050 3.901 1.00 91.06 345 LYS A N 1
ATOM 2780 C CA . LYS A 1 345 ? -3.094 -22.683 2.486 1.00 91.06 345 LYS A CA 1
ATOM 2781 C C . LYS A 1 345 ? -2.019 -21.609 2.311 1.00 91.06 345 LYS A C 1
ATOM 2783 O O . LYS A 1 345 ? -1.133 -21.759 1.471 1.00 91.06 345 LYS A O 1
ATOM 2788 N N . SER A 1 346 ? -2.094 -20.543 3.102 1.00 92.62 346 SER A N 1
ATOM 2789 C CA . SER A 1 346 ? -1.153 -19.427 3.069 1.00 92.62 346 SER A CA 1
ATOM 2790 C C . SER A 1 346 ? 0.246 -19.867 3.456 1.00 92.62 346 SER A C 1
ATOM 2792 O O . SER A 1 346 ? 1.203 -19.517 2.771 1.00 92.62 346 SER A O 1
ATOM 2794 N N . LEU A 1 347 ? 0.369 -20.679 4.507 1.00 93.19 347 LEU A N 1
ATOM 2795 C CA . LEU A 1 347 ? 1.643 -21.250 4.930 1.00 93.19 347 LEU A CA 1
ATOM 2796 C C . LEU A 1 347 ? 2.309 -22.032 3.792 1.00 93.19 347 LEU A C 1
ATOM 2798 O O . LEU A 1 347 ? 3.465 -21.768 3.462 1.00 93.19 347 LEU A O 1
ATOM 2802 N N . LEU A 1 348 ? 1.566 -22.947 3.164 1.00 91.00 348 LEU A N 1
ATOM 2803 C CA . LEU A 1 348 ? 2.071 -23.763 2.064 1.00 91.00 348 LEU A CA 1
ATOM 2804 C C . LEU A 1 348 ? 2.489 -22.903 0.863 1.00 91.00 348 LEU A C 1
ATOM 2806 O O . LEU A 1 348 ? 3.537 -23.140 0.269 1.00 91.00 348 LEU A O 1
ATOM 2810 N N . GLU A 1 349 ? 1.704 -21.885 0.508 1.00 89.69 349 GLU A N 1
ATOM 2811 C CA . GLU A 1 349 ? 2.021 -21.005 -0.618 1.00 89.69 349 GLU A CA 1
ATOM 2812 C C . GLU A 1 349 ? 3.273 -20.153 -0.364 1.00 89.69 349 GLU A C 1
ATOM 2814 O O . GLU A 1 349 ? 4.155 -20.089 -1.226 1.00 89.69 349 GLU A O 1
ATOM 2819 N N . LEU A 1 350 ? 3.390 -19.543 0.822 1.00 90.12 350 LEU A N 1
ATOM 2820 C CA . LEU A 1 350 ? 4.564 -18.753 1.200 1.00 90.12 350 LEU A CA 1
ATOM 2821 C C . LEU A 1 350 ? 5.824 -19.625 1.287 1.00 90.12 350 LEU A C 1
ATOM 2823 O O . LEU A 1 350 ? 6.874 -19.197 0.803 1.00 90.12 350 LEU A O 1
ATOM 2827 N N . LYS A 1 351 ? 5.712 -20.843 1.839 1.00 89.31 351 LYS A N 1
ATOM 2828 C CA . LYS A 1 351 ? 6.806 -21.825 1.915 1.00 89.31 351 LYS A CA 1
ATOM 2829 C C . LYS A 1 351 ? 7.257 -22.264 0.521 1.00 89.31 351 LYS A C 1
ATOM 2831 O O . LYS A 1 351 ? 8.434 -22.142 0.196 1.00 89.31 351 LYS A O 1
ATOM 2836 N N . ASN A 1 352 ? 6.321 -22.630 -0.357 1.00 87.25 352 ASN A N 1
ATOM 2837 C CA . ASN A 1 352 ? 6.618 -23.015 -1.742 1.00 87.25 352 ASN A CA 1
ATOM 2838 C C . ASN A 1 352 ? 7.344 -21.907 -2.526 1.00 87.25 352 ASN A C 1
ATOM 2840 O O . ASN A 1 352 ? 8.197 -22.197 -3.366 1.00 87.25 352 ASN A O 1
ATOM 2844 N N . GLN A 1 353 ? 7.013 -20.633 -2.286 1.00 83.31 353 GLN A N 1
ATOM 2845 C CA . GLN A 1 353 ? 7.702 -19.500 -2.921 1.00 83.31 353 GLN A CA 1
ATOM 2846 C C . GLN A 1 353 ? 9.151 -19.334 -2.436 1.00 83.31 353 GLN A C 1
ATOM 2848 O O . GLN A 1 353 ? 9.981 -18.838 -3.195 1.00 83.31 353 GLN A O 1
ATOM 2853 N N . VAL A 1 354 ? 9.457 -19.745 -1.202 1.00 81.19 354 VAL A N 1
ATOM 2854 C CA . VAL A 1 354 ? 10.816 -19.709 -0.637 1.00 81.19 354 VAL A CA 1
ATOM 2855 C C . VAL A 1 354 ? 11.629 -20.923 -1.082 1.00 81.19 354 VAL A C 1
ATOM 2857 O O . VAL A 1 354 ? 12.785 -20.762 -1.465 1.00 81.19 354 VAL A O 1
ATOM 2860 N N . GLU A 1 355 ? 11.035 -22.116 -1.088 1.00 77.19 355 GLU A N 1
ATOM 2861 C CA . GLU A 1 355 ? 11.721 -23.362 -1.455 1.00 77.19 355 GLU A CA 1
ATOM 2862 C C . GLU A 1 355 ? 11.991 -23.471 -2.963 1.00 77.19 355 GLU A C 1
ATOM 2864 O O . GLU A 1 355 ? 13.052 -23.943 -3.370 1.00 77.19 355 GLU A O 1
ATOM 2869 N N . SER A 1 356 ? 11.073 -22.999 -3.816 1.00 70.44 356 SER A N 1
ATOM 2870 C CA . SER A 1 356 ? 11.269 -23.063 -5.271 1.00 70.44 356 SER A CA 1
ATOM 2871 C C . SER A 1 356 ? 12.352 -22.093 -5.762 1.00 70.44 356 SER A C 1
ATOM 2873 O O . SER A 1 356 ? 12.437 -20.947 -5.311 1.00 70.44 356 SER A O 1
ATOM 2875 N N . ASP A 1 357 ? 13.188 -22.537 -6.712 1.00 58.44 357 ASP A N 1
ATOM 2876 C CA . ASP A 1 357 ? 14.146 -21.676 -7.416 1.00 58.44 357 ASP A CA 1
ATOM 2877 C C . ASP A 1 357 ? 13.381 -20.582 -8.174 1.00 58.44 357 ASP A C 1
ATOM 2879 O O . ASP A 1 357 ? 12.883 -20.765 -9.285 1.00 58.44 357 ASP A O 1
ATOM 2883 N N . TYR A 1 358 ? 13.285 -19.423 -7.524 1.00 58.22 358 TYR A N 1
ATOM 2884 C CA . TYR A 1 358 ? 12.521 -18.238 -7.916 1.00 58.22 358 TYR A CA 1
ATOM 2885 C C . TYR A 1 358 ? 12.834 -17.727 -9.340 1.00 58.22 358 TYR A C 1
ATOM 2887 O O . TYR A 1 358 ? 12.070 -16.959 -9.915 1.00 58.22 358 TYR A O 1
ATOM 2895 N N . GLN A 1 359 ? 13.942 -18.171 -9.936 1.00 51.97 359 GLN A N 1
ATOM 2896 C CA . GLN A 1 359 ? 14.542 -17.600 -11.142 1.00 51.97 359 GLN A CA 1
ATOM 2897 C C . GLN A 1 359 ? 13.904 -18.035 -12.479 1.00 51.97 359 GLN A C 1
ATOM 2899 O O . GLN A 1 359 ? 14.445 -17.696 -13.529 1.00 51.97 359 GLN A O 1
ATOM 2904 N N . SER A 1 360 ? 12.769 -18.750 -12.503 1.00 44.84 360 SER A N 1
ATOM 2905 C CA . SER A 1 360 ? 12.154 -19.183 -13.774 1.00 44.84 360 SER A CA 1
ATOM 2906 C C . SER A 1 360 ? 10.641 -18.914 -13.882 1.00 44.84 360 SER A C 1
ATOM 2908 O O . SER A 1 360 ? 9.818 -19.529 -13.212 1.00 44.84 360 SER A O 1
ATOM 2910 N N . ASN A 1 361 ? 10.274 -18.000 -14.792 1.00 49.50 361 ASN A N 1
ATOM 2911 C CA . ASN A 1 361 ? 8.972 -17.910 -15.475 1.00 49.50 361 ASN A CA 1
ATOM 2912 C C . ASN A 1 361 ? 7.681 -17.922 -14.620 1.00 49.50 361 ASN A C 1
ATOM 2914 O O . ASN A 1 361 ? 6.726 -18.621 -14.966 1.00 49.50 361 ASN A O 1
ATOM 2918 N N . ARG A 1 362 ? 7.571 -17.109 -13.562 1.00 58.06 362 ARG A N 1
ATOM 2919 C CA . ARG A 1 362 ? 6.257 -16.834 -12.934 1.00 58.06 362 ARG A CA 1
ATOM 2920 C C . ARG A 1 362 ? 5.694 -15.491 -13.365 1.00 58.06 362 ARG A C 1
ATOM 2922 O O . ARG A 1 362 ? 6.456 -14.550 -13.517 1.00 58.06 362 ARG A O 1
ATOM 2929 N N . SER A 1 363 ? 4.371 -15.394 -13.509 1.00 64.12 363 SER A N 1
ATOM 2930 C CA . SER A 1 363 ? 3.636 -14.161 -13.848 1.00 64.12 363 SER A CA 1
ATOM 2931 C C . SER A 1 363 ? 3.582 -13.123 -12.720 1.00 64.12 363 SER A C 1
ATOM 2933 O O . SER A 1 363 ? 3.321 -11.960 -13.010 1.00 64.12 363 SER A O 1
ATOM 2935 N N . GLU A 1 364 ? 3.850 -13.516 -11.464 1.00 75.00 364 GLU A N 1
ATOM 2936 C CA . GLU A 1 364 ? 3.818 -12.628 -10.286 1.00 75.00 364 GLU A CA 1
ATOM 2937 C C . GLU A 1 364 ? 5.076 -12.756 -9.383 1.00 75.00 364 GLU A C 1
ATOM 2939 O O . GLU A 1 364 ? 5.619 -13.862 -9.258 1.00 75.00 364 GLU A O 1
ATOM 2944 N N . PRO A 1 365 ? 5.543 -11.656 -8.742 1.00 79.31 365 PRO A N 1
ATOM 2945 C CA . PRO A 1 365 ? 6.630 -11.662 -7.762 1.00 79.31 365 PRO A CA 1
ATOM 2946 C C . PRO A 1 365 ? 6.335 -12.531 -6.538 1.00 79.31 365 PRO A C 1
ATOM 2948 O O . PRO A 1 365 ? 5.194 -12.626 -6.082 1.00 79.31 365 PRO A O 1
ATOM 2951 N N . ALA A 1 366 ? 7.385 -13.101 -5.945 1.00 83.31 366 ALA A N 1
ATOM 2952 C CA . ALA A 1 366 ? 7.265 -13.755 -4.646 1.00 83.31 366 ALA A CA 1
ATOM 2953 C C . ALA A 1 366 ? 6.935 -12.731 -3.557 1.00 83.31 366 ALA A C 1
ATOM 2955 O O . ALA A 1 366 ? 7.258 -11.546 -3.672 1.00 83.31 366 ALA A O 1
ATOM 2956 N N . TRP A 1 367 ? 6.348 -13.204 -2.459 1.00 87.75 367 TRP A N 1
ATOM 2957 C CA . TRP A 1 367 ? 5.940 -12.361 -1.336 1.00 87.75 367 TRP A CA 1
ATOM 2958 C C . TRP A 1 367 ? 7.087 -11.533 -0.750 1.00 87.75 367 TRP A C 1
ATOM 2960 O O . TRP A 1 367 ? 6.862 -10.422 -0.276 1.00 87.75 367 TRP A O 1
ATOM 2970 N N . PHE A 1 368 ? 8.318 -12.040 -0.821 1.00 85.88 368 PHE A N 1
ATOM 2971 C CA . PHE A 1 368 ? 9.502 -11.324 -0.370 1.00 85.88 368 PHE A CA 1
ATOM 2972 C C . PHE A 1 368 ? 10.083 -10.384 -1.427 1.00 85.88 368 PHE A C 1
ATOM 2974 O O . PHE A 1 368 ? 11.012 -9.678 -1.102 1.00 85.88 368 PHE A O 1
ATOM 2981 N N . ALA A 1 369 ? 9.597 -10.326 -2.668 1.00 83.56 369 ALA A N 1
ATOM 2982 C CA . ALA A 1 369 ? 10.269 -9.616 -3.764 1.00 83.56 369 ALA A CA 1
ATOM 2983 C C . ALA A 1 369 ? 9.485 -8.409 -4.318 1.00 83.56 369 ALA A C 1
ATOM 2985 O O . ALA A 1 369 ? 9.844 -7.849 -5.349 1.00 83.56 369 ALA A O 1
ATOM 2986 N N . TRP A 1 370 ? 8.408 -7.993 -3.645 1.00 87.81 370 TRP A N 1
ATOM 2987 C CA . TRP A 1 370 ? 7.537 -6.904 -4.105 1.00 87.81 370 TRP A CA 1
ATOM 2988 C C . TRP A 1 370 ? 8.185 -5.519 -4.108 1.00 87.81 370 TRP A C 1
ATOM 2990 O O . TRP A 1 370 ? 7.821 -4.686 -4.941 1.00 87.81 370 TRP A O 1
ATOM 3000 N N . TYR A 1 371 ? 9.086 -5.260 -3.159 1.00 89.19 371 TYR A N 1
ATOM 3001 C CA . TYR A 1 371 ? 9.742 -3.971 -2.970 1.00 89.19 371 TYR A CA 1
ATOM 3002 C C . TYR A 1 371 ? 11.222 -4.064 -3.309 1.00 89.19 371 TYR A C 1
ATOM 3004 O O . TYR A 1 371 ? 11.892 -4.978 -2.838 1.00 89.19 371 TYR A O 1
ATOM 3012 N N . VAL A 1 372 ? 11.722 -3.113 -4.100 1.00 85.88 372 VAL A N 1
ATOM 3013 C CA . VAL A 1 372 ? 13.080 -3.196 -4.659 1.00 85.88 372 VAL A CA 1
ATOM 3014 C C . VAL A 1 372 ? 13.984 -2.016 -4.318 1.00 85.88 372 VAL A C 1
ATOM 3016 O O . VAL A 1 372 ? 15.140 -2.061 -4.690 1.00 85.88 372 VAL A O 1
ATOM 3019 N N . LEU A 1 373 ? 13.528 -0.950 -3.653 1.00 86.19 373 LEU A N 1
ATOM 3020 C CA . LEU A 1 373 ? 14.406 0.201 -3.367 1.00 86.19 373 LEU A CA 1
ATOM 3021 C C . LEU A 1 373 ? 15.274 -0.019 -2.120 1.00 86.19 373 LEU A C 1
ATOM 3023 O O . LEU A 1 373 ? 14.925 -0.792 -1.238 1.00 86.19 373 LEU A O 1
ATOM 3027 N N . ASN A 1 374 ? 16.364 0.748 -2.015 1.00 84.44 374 ASN A N 1
ATOM 3028 C CA . ASN A 1 374 ? 17.322 0.674 -0.899 1.00 84.44 374 ASN A CA 1
ATOM 3029 C C . ASN A 1 374 ? 16.786 1.214 0.437 1.00 84.44 374 ASN A C 1
ATOM 3031 O O . ASN A 1 374 ? 17.398 0.978 1.475 1.00 84.44 374 ASN A O 1
ATOM 3035 N N . LYS A 1 375 ? 15.715 2.014 0.417 1.00 86.69 375 LYS A N 1
ATOM 3036 C CA . LYS A 1 375 ? 15.145 2.644 1.614 1.00 86.69 375 LYS A CA 1
ATOM 3037 C C . LYS A 1 375 ? 13.618 2.605 1.572 1.00 86.69 375 LYS A C 1
ATOM 3039 O O . LYS A 1 375 ? 13.070 3.155 0.614 1.00 86.69 375 LYS A O 1
ATOM 3044 N N . PRO A 1 376 ? 12.938 2.087 2.610 1.00 90.50 376 PRO A N 1
ATOM 3045 C CA . PRO A 1 376 ? 13.510 1.566 3.858 1.00 90.50 376 PRO A CA 1
ATOM 3046 C C . PRO A 1 376 ? 14.294 0.260 3.671 1.00 90.50 376 PRO A C 1
ATOM 3048 O O . PRO A 1 376 ? 14.072 -0.464 2.705 1.00 90.50 376 PRO A O 1
ATOM 3051 N N . ASP A 1 377 ? 15.216 -0.003 4.597 1.00 89.88 377 ASP A N 1
ATOM 3052 C CA . ASP A 1 377 ? 15.998 -1.241 4.666 1.00 89.88 377 ASP A CA 1
ATOM 3053 C C . ASP A 1 377 ? 15.080 -2.386 5.123 1.00 89.88 377 ASP A C 1
ATOM 3055 O O . ASP A 1 377 ? 14.536 -2.329 6.229 1.00 89.88 377 ASP A O 1
ATOM 3059 N N . ILE A 1 378 ? 14.847 -3.386 4.265 1.00 90.12 378 ILE A N 1
ATOM 3060 C CA . ILE A 1 378 ? 13.924 -4.492 4.555 1.00 90.12 378 ILE A CA 1
ATOM 3061 C C . ILE A 1 378 ? 14.703 -5.769 4.877 1.00 90.12 378 ILE A C 1
ATOM 3063 O O . ILE A 1 378 ? 15.400 -6.321 4.028 1.00 90.12 378 ILE A O 1
ATOM 3067 N N . GLN A 1 379 ? 14.517 -6.274 6.093 1.00 89.50 379 GLN A N 1
ATOM 3068 C CA . GLN A 1 379 ? 15.112 -7.507 6.602 1.00 89.50 379 GLN A CA 1
ATOM 3069 C C . GLN A 1 379 ? 14.080 -8.635 6.564 1.00 89.50 379 GLN A C 1
ATOM 3071 O O . GLN A 1 379 ? 13.033 -8.540 7.207 1.00 89.50 379 GLN A O 1
ATOM 3076 N N . TYR A 1 380 ? 14.385 -9.707 5.831 1.00 86.94 380 TYR A N 1
ATOM 3077 C CA . TYR A 1 380 ? 13.519 -10.878 5.702 1.00 86.94 380 TYR A CA 1
ATOM 3078 C C . TYR A 1 380 ? 14.005 -12.026 6.591 1.00 86.94 380 TYR A C 1
ATOM 3080 O O . TYR A 1 380 ? 15.163 -12.426 6.499 1.00 86.94 380 TYR A O 1
ATOM 3088 N N . ASN A 1 381 ? 13.104 -12.580 7.401 1.00 88.25 381 ASN A N 1
ATOM 3089 C CA . ASN A 1 381 ? 13.349 -13.717 8.283 1.00 88.25 381 ASN A CA 1
ATOM 3090 C C . ASN A 1 381 ? 12.458 -14.898 7.882 1.00 88.25 381 ASN A C 1
ATOM 3092 O O . ASN A 1 381 ? 11.260 -14.739 7.643 1.00 88.25 381 ASN A O 1
ATOM 3096 N N . PHE A 1 382 ? 13.032 -16.093 7.831 1.00 86.44 382 PHE A N 1
ATOM 3097 C CA . PHE A 1 382 ? 12.329 -17.313 7.445 1.00 86.44 382 PHE A CA 1
ATOM 3098 C C . PHE A 1 382 ? 12.551 -18.387 8.514 1.00 86.44 382 PHE A C 1
ATOM 3100 O O . PHE A 1 382 ? 13.589 -18.350 9.175 1.00 86.44 382 PHE A O 1
ATOM 3107 N N . PRO A 1 383 ? 11.619 -19.337 8.686 1.00 87.25 383 PRO A N 1
ATOM 3108 C CA . PRO A 1 383 ? 11.845 -20.500 9.533 1.00 87.25 383 PRO A CA 1
ATOM 3109 C C . PRO A 1 383 ? 13.045 -21.325 9.052 1.00 87.25 383 PRO A C 1
ATOM 3111 O O . PRO A 1 383 ? 13.236 -21.502 7.846 1.00 87.25 383 PRO A O 1
ATOM 3114 N N . ASP A 1 384 ? 13.820 -21.864 9.994 1.00 81.25 384 ASP A N 1
ATOM 3115 C CA . ASP A 1 384 ? 15.034 -22.639 9.699 1.00 81.25 384 ASP A CA 1
ATOM 3116 C C . ASP A 1 384 ? 14.741 -23.872 8.817 1.00 81.25 384 ASP A C 1
ATOM 3118 O O . ASP A 1 384 ? 15.554 -24.267 7.980 1.00 81.25 384 ASP A O 1
ATOM 3122 N N . ASP A 1 385 ? 13.543 -24.457 8.943 1.00 80.75 385 ASP A N 1
ATOM 3123 C CA . ASP A 1 385 ? 13.106 -25.630 8.180 1.00 80.75 385 ASP A CA 1
ATOM 3124 C C . ASP A 1 385 ? 12.736 -25.328 6.715 1.00 80.75 385 ASP A C 1
ATOM 3126 O O . ASP A 1 385 ? 12.440 -26.256 5.963 1.00 80.75 385 ASP A O 1
ATOM 3130 N N . TRP A 1 386 ? 12.747 -24.058 6.286 1.00 82.25 386 TRP A N 1
ATOM 3131 C CA . TRP A 1 386 ? 12.434 -23.654 4.903 1.00 82.25 386 TRP A CA 1
ATOM 3132 C C . TRP A 1 386 ? 13.665 -23.664 3.977 1.00 82.25 386 TRP A C 1
ATOM 3134 O O . TRP A 1 386 ? 13.568 -23.304 2.803 1.00 82.25 386 TRP A O 1
ATOM 3144 N N . GLY A 1 387 ? 14.827 -24.102 4.475 1.00 60.72 387 GLY A N 1
ATOM 3145 C CA . GLY A 1 387 ? 15.910 -24.616 3.631 1.00 60.72 387 GLY A CA 1
ATOM 3146 C C . GLY A 1 387 ? 16.745 -23.591 2.854 1.00 60.72 387 GLY A C 1
ATOM 3147 O O . GLY A 1 387 ? 17.317 -23.947 1.824 1.00 60.72 387 GLY A O 1
ATOM 3148 N N . ARG A 1 388 ? 16.875 -22.338 3.315 1.00 59.50 388 ARG A N 1
ATOM 3149 C CA . ARG A 1 388 ? 17.812 -21.364 2.713 1.00 59.50 388 ARG A CA 1
ATOM 3150 C C . ARG A 1 388 ? 18.627 -20.590 3.746 1.00 59.50 388 ARG A C 1
ATOM 3152 O O . ARG A 1 388 ? 18.252 -19.491 4.148 1.00 59.50 388 ARG A O 1
ATOM 3159 N N . ASP A 1 389 ? 19.817 -21.099 4.052 1.00 47.28 389 ASP A N 1
ATOM 3160 C CA . ASP A 1 389 ? 20.877 -20.287 4.650 1.00 47.28 389 ASP A CA 1
ATOM 3161 C C . ASP A 1 389 ? 21.335 -19.211 3.645 1.00 47.28 389 ASP A C 1
ATOM 3163 O O . ASP A 1 389 ? 21.857 -19.513 2.569 1.00 47.28 389 ASP A O 1
ATOM 3167 N N . GLY A 1 390 ? 21.153 -17.930 3.987 1.00 49.97 390 GLY A N 1
ATOM 3168 C CA . GLY A 1 390 ? 21.778 -16.811 3.266 1.00 49.97 390 GLY A CA 1
ATOM 3169 C C . GLY A 1 390 ? 20.923 -16.073 2.225 1.00 49.97 390 GLY A C 1
ATOM 3170 O O . GLY A 1 390 ? 21.446 -15.657 1.187 1.00 49.97 390 GLY A O 1
ATOM 3171 N N . PHE A 1 391 ? 19.637 -15.823 2.499 1.00 52.16 391 PHE A N 1
ATOM 3172 C CA . PHE A 1 391 ? 18.747 -15.081 1.585 1.00 52.16 391 PHE A CA 1
ATOM 3173 C C . PHE A 1 391 ? 19.175 -13.625 1.288 1.00 52.16 391 PHE A C 1
ATOM 3175 O O . PHE A 1 391 ? 18.733 -13.051 0.291 1.00 52.16 391 PHE A O 1
ATOM 3182 N N . ASN A 1 392 ? 20.122 -13.056 2.050 1.00 46.25 392 ASN A N 1
ATOM 3183 C CA . ASN A 1 392 ? 20.779 -11.776 1.727 1.00 46.25 392 ASN A CA 1
ATOM 3184 C C . ASN A 1 392 ? 21.414 -11.737 0.316 1.00 46.25 392 ASN A C 1
ATOM 3186 O O . ASN A 1 392 ? 21.779 -10.665 -0.154 1.00 46.25 392 ASN A O 1
ATOM 3190 N N . LYS A 1 393 ? 21.536 -12.873 -0.389 1.00 43.25 393 LYS A N 1
ATOM 3191 C CA . LYS A 1 393 ? 21.993 -12.925 -1.789 1.00 43.25 393 LYS A CA 1
ATOM 3192 C C . LYS A 1 393 ? 20.956 -12.509 -2.843 1.00 43.25 393 LYS A C 1
ATOM 3194 O O . LYS A 1 393 ? 21.372 -12.192 -3.955 1.00 43.25 393 LYS A O 1
ATOM 3199 N N . TYR A 1 394 ? 19.652 -12.518 -2.550 1.00 48.72 394 TYR A N 1
ATOM 3200 C CA . TYR A 1 394 ? 18.613 -12.329 -3.583 1.00 48.72 394 TYR A CA 1
ATOM 3201 C C . TYR A 1 394 ? 17.974 -10.939 -3.595 1.00 48.72 394 TYR A C 1
ATOM 3203 O O . TYR A 1 394 ? 17.428 -10.537 -4.616 1.00 48.72 394 TYR A O 1
ATOM 3211 N N . HIS A 1 395 ? 18.099 -10.179 -2.507 1.00 53.03 395 HIS A N 1
ATOM 3212 C CA . HIS A 1 395 ? 17.737 -8.763 -2.480 1.00 53.03 395 HIS A CA 1
ATOM 3213 C C . HIS A 1 395 ? 18.954 -7.904 -2.777 1.00 53.03 395 HIS A C 1
ATOM 3215 O O . HIS A 1 395 ? 19.640 -7.426 -1.879 1.00 53.03 395 HIS A O 1
ATOM 3221 N N . THR A 1 396 ? 19.244 -7.704 -4.060 1.00 54.34 396 THR A N 1
ATOM 3222 C CA . THR A 1 396 ? 20.059 -6.550 -4.443 1.00 54.34 396 THR A CA 1
ATOM 3223 C C . THR A 1 396 ? 19.096 -5.392 -4.572 1.00 54.34 396 THR A C 1
ATOM 3225 O O . THR A 1 396 ? 18.396 -5.275 -5.577 1.00 54.34 396 THR A O 1
ATOM 3228 N N . ALA A 1 397 ? 19.020 -4.580 -3.521 1.00 61.25 397 ALA A N 1
ATOM 3229 C CA . ALA A 1 397 ? 18.260 -3.353 -3.581 1.00 61.25 397 ALA A CA 1
ATOM 3230 C C . ALA A 1 397 ? 18.685 -2.573 -4.842 1.00 61.25 397 ALA A C 1
ATOM 3232 O O . ALA A 1 397 ? 19.864 -2.514 -5.206 1.00 61.25 397 ALA A O 1
ATOM 3233 N N . ALA A 1 398 ? 17.686 -2.121 -5.586 1.00 66.12 398 ALA A N 1
ATOM 3234 C CA . ALA A 1 398 ? 17.819 -1.488 -6.874 1.00 66.12 398 ALA A CA 1
ATOM 3235 C C . ALA A 1 398 ? 18.672 -0.233 -6.727 1.00 66.12 398 ALA A C 1
ATOM 3237 O O . ALA A 1 398 ? 18.198 0.805 -6.256 1.00 66.12 398 ALA A O 1
ATOM 3238 N N . ASP A 1 399 ? 19.922 -0.318 -7.178 1.00 71.00 399 ASP A N 1
ATOM 3239 C CA . ASP A 1 399 ? 20.726 0.870 -7.387 1.00 71.00 399 ASP A CA 1
ATOM 3240 C C . ASP A 1 399 ? 20.179 1.607 -8.608 1.00 71.00 399 ASP A C 1
ATOM 3242 O O . ASP A 1 399 ? 20.497 1.316 -9.762 1.00 71.00 399 ASP A O 1
ATOM 3246 N N . ILE A 1 400 ? 19.250 2.512 -8.325 1.00 74.12 400 ILE A N 1
ATOM 3247 C CA . ILE A 1 400 ? 18.615 3.367 -9.320 1.00 74.12 400 ILE A CA 1
ATOM 3248 C C . ILE A 1 400 ? 19.395 4.661 -9.561 1.00 74.12 400 ILE A C 1
ATOM 3250 O O . ILE A 1 400 ? 18.975 5.474 -10.381 1.00 74.12 400 ILE A O 1
ATOM 3254 N N . ASN A 1 401 ? 20.520 4.874 -8.868 1.00 75.88 401 ASN A N 1
ATOM 3255 C CA . ASN A 1 401 ? 21.278 6.123 -8.968 1.00 75.88 401 ASN A CA 1
ATOM 3256 C C . ASN A 1 401 ? 21.883 6.333 -10.364 1.00 75.88 401 ASN A C 1
ATOM 3258 O O . ASN A 1 401 ? 22.149 7.467 -10.750 1.00 75.88 401 ASN A O 1
ATOM 3262 N N . ASP A 1 402 ? 22.093 5.255 -11.126 1.00 78.62 402 ASP A N 1
ATOM 3263 C CA . ASP A 1 402 ? 22.615 5.306 -12.493 1.00 78.62 402 ASP A CA 1
ATOM 3264 C C . ASP A 1 402 ? 21.520 5.271 -13.579 1.00 78.62 402 ASP A C 1
ATOM 3266 O O . ASP A 1 402 ? 21.826 5.214 -14.775 1.00 78.62 402 ASP A O 1
ATOM 3270 N N . TRP A 1 403 ? 20.242 5.313 -13.186 1.00 87.69 403 TRP A N 1
ATOM 3271 C CA . TRP A 1 403 ? 19.125 5.344 -14.127 1.00 87.69 403 TRP A CA 1
ATOM 3272 C C . TRP A 1 403 ? 18.964 6.735 -14.736 1.00 87.69 403 TRP A C 1
ATOM 3274 O O . TRP A 1 403 ? 19.236 7.763 -14.114 1.00 87.69 403 TRP A O 1
ATOM 3284 N N . LYS A 1 404 ? 18.485 6.781 -15.979 1.00 88.88 404 LYS A N 1
ATOM 3285 C CA . LYS A 1 404 ? 18.266 8.047 -16.683 1.00 88.88 404 LYS A CA 1
ATOM 3286 C C . LYS A 1 404 ? 16.955 8.684 -16.223 1.00 88.88 404 LYS A C 1
ATOM 3288 O O . LYS A 1 404 ? 15.924 8.017 -16.200 1.00 88.88 404 LYS A O 1
ATOM 3293 N N . VAL A 1 405 ? 16.997 9.976 -15.894 1.00 90.62 405 VAL A N 1
ATOM 3294 C CA . VAL A 1 405 ? 15.853 10.747 -15.380 1.00 90.62 405 VAL A CA 1
ATOM 3295 C C . VAL A 1 405 ? 15.085 11.420 -16.517 1.00 90.62 405 VAL A C 1
ATOM 3297 O O . VAL A 1 405 ? 15.657 12.092 -17.374 1.00 90.62 405 VAL A O 1
ATOM 3300 N N . ILE A 1 406 ? 13.763 11.309 -16.474 1.00 90.00 406 ILE A N 1
ATOM 3301 C CA . ILE A 1 406 ? 12.806 12.021 -17.313 1.00 90.00 406 ILE A CA 1
ATOM 3302 C C . ILE A 1 406 ? 11.959 12.910 -16.406 1.00 90.00 406 ILE A C 1
ATOM 3304 O O . ILE A 1 406 ? 11.305 12.445 -15.469 1.00 90.00 406 ILE A O 1
ATOM 3308 N N . LYS A 1 407 ? 11.934 14.208 -16.718 1.00 85.56 407 LYS A N 1
ATOM 3309 C CA . LYS A 1 407 ? 11.078 15.181 -16.036 1.00 85.56 407 LYS A CA 1
ATOM 3310 C C . LYS A 1 407 ? 9.698 15.186 -16.681 1.00 85.56 407 LYS A C 1
ATOM 3312 O O . LYS A 1 407 ? 9.555 15.592 -17.832 1.00 85.56 407 LYS A O 1
ATOM 3317 N N . VAL A 1 408 ? 8.682 14.773 -15.932 1.00 85.94 408 VAL A N 1
ATOM 3318 C CA . VAL A 1 408 ? 7.286 14.777 -16.381 1.00 85.94 408 VAL A CA 1
ATOM 3319 C C . VAL A 1 408 ? 6.468 15.559 -15.368 1.00 85.94 408 VAL A C 1
ATOM 3321 O O . VAL A 1 408 ? 6.363 15.127 -14.234 1.00 85.94 408 VAL A O 1
ATOM 3324 N N . GLN A 1 409 ? 5.834 16.667 -15.762 1.00 78.31 409 GLN A N 1
ATOM 3325 C CA . GLN A 1 409 ? 5.148 17.595 -14.840 1.00 78.31 409 GLN A CA 1
ATOM 3326 C C . GLN A 1 409 ? 4.104 16.930 -13.915 1.00 78.31 409 GLN A C 1
ATOM 3328 O O . GLN A 1 409 ? 3.795 17.440 -12.840 1.00 78.31 409 GLN A O 1
ATOM 3333 N N . ARG A 1 410 ? 3.529 15.799 -14.341 1.00 80.44 410 ARG A N 1
ATOM 3334 C CA . ARG A 1 410 ? 2.513 15.047 -13.590 1.00 80.44 410 ARG A CA 1
ATOM 3335 C C . ARG A 1 410 ? 3.097 14.103 -12.526 1.00 80.44 410 ARG A C 1
ATOM 3337 O O . ARG A 1 410 ? 2.368 13.712 -11.616 1.00 80.44 410 ARG A O 1
ATOM 3344 N N . PHE A 1 411 ? 4.371 13.744 -12.643 1.00 85.19 411 PHE A N 1
ATOM 3345 C CA . PHE A 1 411 ? 5.091 12.829 -11.754 1.00 85.19 411 PHE A CA 1
ATOM 3346 C C . PHE A 1 411 ? 6.256 13.577 -11.093 1.00 85.19 411 PHE A C 1
ATOM 3348 O O . PHE A 1 411 ? 6.575 14.689 -11.500 1.00 85.19 411 PHE A O 1
ATOM 3355 N N . GLY A 1 412 ? 6.875 13.016 -10.054 1.00 78.44 412 GLY A N 1
ATOM 3356 C CA . GLY A 1 412 ? 8.092 13.631 -9.516 1.00 78.44 412 GLY A CA 1
ATOM 3357 C C . GLY A 1 412 ? 9.276 13.329 -10.422 1.00 78.44 412 GLY A C 1
ATOM 3358 O O . GLY A 1 412 ? 9.762 14.197 -11.141 1.00 78.44 412 GLY A O 1
ATOM 3359 N N . GLU A 1 413 ? 9.677 12.061 -10.449 1.00 87.31 413 GLU A N 1
ATOM 3360 C CA . GLU A 1 413 ? 10.748 11.566 -11.311 1.00 87.31 413 GLU A CA 1
ATOM 3361 C C . GLU A 1 413 ? 10.303 10.279 -12.002 1.00 87.31 413 GLU A C 1
ATOM 3363 O O . GLU A 1 413 ? 9.698 9.394 -11.389 1.00 87.31 413 GLU A O 1
ATOM 3368 N N . VAL A 1 414 ? 10.592 10.185 -13.298 1.00 92.00 414 VAL A N 1
ATOM 3369 C CA . VAL A 1 414 ? 10.455 8.955 -14.076 1.00 92.00 414 VAL A CA 1
ATOM 3370 C C . VAL A 1 414 ? 11.858 8.526 -14.473 1.00 92.00 414 VAL A C 1
ATOM 3372 O O . VAL A 1 414 ? 12.571 9.274 -15.129 1.00 92.00 414 VAL A O 1
ATOM 3375 N N . LEU A 1 415 ? 12.259 7.331 -14.072 1.00 91.56 415 LEU A N 1
ATOM 3376 C CA . LEU A 1 415 ? 13.575 6.765 -14.320 1.00 91.56 415 LEU A CA 1
ATOM 3377 C C . LEU A 1 415 ? 13.462 5.609 -15.307 1.00 91.56 415 LEU A C 1
ATOM 3379 O O . LEU A 1 415 ? 12.459 4.892 -15.296 1.00 91.56 415 LEU A O 1
ATOM 3383 N N . TRP A 1 416 ? 14.495 5.371 -16.112 1.00 90.12 416 TRP A N 1
ATOM 3384 C CA . TRP A 1 416 ? 14.541 4.183 -16.967 1.00 90.12 416 TRP A CA 1
ATOM 3385 C C . TRP A 1 416 ? 15.958 3.636 -17.204 1.00 90.12 416 TRP A C 1
ATOM 3387 O O . TRP A 1 416 ? 16.944 4.378 -17.120 1.00 90.12 416 TRP A O 1
ATOM 3397 N N . LYS A 1 417 ? 16.048 2.331 -17.519 1.00 85.88 417 LYS A N 1
ATOM 3398 C CA . LYS A 1 417 ? 17.295 1.612 -17.863 1.00 85.88 417 LYS A CA 1
ATOM 3399 C C . LYS A 1 417 ? 17.021 0.337 -18.683 1.00 85.88 417 LYS A C 1
ATOM 3401 O O . LYS A 1 417 ? 16.002 -0.310 -18.492 1.00 85.88 417 LYS A O 1
ATOM 3406 N N . TYR A 1 418 ? 17.906 -0.028 -19.618 1.00 70.81 418 TYR A N 1
ATOM 3407 C CA . TYR A 1 418 ? 17.704 -1.189 -20.512 1.00 70.81 418 TYR A CA 1
ATOM 3408 C C . TYR A 1 418 ? 18.153 -2.542 -19.960 1.00 70.81 418 TYR A C 1
ATOM 3410 O O . TYR A 1 418 ? 17.624 -3.577 -20.350 1.00 70.81 418 TYR A O 1
ATOM 3418 N N . GLU A 1 419 ? 19.155 -2.536 -19.095 1.00 64.94 419 GLU A N 1
ATOM 3419 C CA . GLU A 1 419 ? 19.719 -3.734 -18.493 1.00 64.94 419 GLU A CA 1
ATOM 3420 C C . GLU A 1 419 ? 20.069 -3.379 -17.057 1.00 64.94 419 GLU A C 1
ATOM 3422 O O . GLU A 1 419 ? 21.099 -2.764 -16.777 1.00 64.94 419 GLU A O 1
ATOM 3427 N N . ASP A 1 420 ? 19.178 -3.720 -16.144 1.00 65.50 420 ASP A N 1
ATOM 3428 C CA . ASP A 1 420 ? 19.393 -3.552 -14.715 1.00 65.50 420 ASP A CA 1
ATOM 3429 C C . ASP A 1 420 ? 19.379 -4.928 -14.029 1.00 65.50 420 ASP A C 1
ATOM 3431 O O . ASP A 1 420 ? 19.062 -5.956 -14.634 1.00 65.50 420 ASP A O 1
ATOM 3435 N N . SER A 1 421 ? 19.800 -4.976 -12.768 1.00 64.75 421 SER A N 1
ATOM 3436 C CA . SER A 1 421 ? 19.740 -6.208 -11.973 1.00 64.75 421 SER A CA 1
ATOM 3437 C C . SER A 1 421 ? 18.303 -6.707 -11.797 1.00 64.75 421 SER A C 1
ATOM 3439 O O . SER A 1 421 ? 18.090 -7.911 -11.702 1.00 64.75 421 SER A O 1
ATOM 3441 N N . ILE A 1 422 ? 17.329 -5.796 -11.812 1.00 67.62 422 ILE A N 1
ATOM 3442 C CA . ILE A 1 422 ? 15.910 -6.050 -11.562 1.00 67.62 422 ILE A CA 1
ATOM 3443 C C . ILE A 1 422 ? 15.317 -6.843 -12.736 1.00 67.62 422 ILE A C 1
ATOM 3445 O O . ILE A 1 422 ? 14.939 -7.983 -12.570 1.00 67.62 422 ILE A O 1
ATOM 3449 N N . SER A 1 423 ? 15.329 -6.325 -13.955 1.00 65.50 423 SER A N 1
ATOM 3450 C CA . SER A 1 423 ? 14.945 -6.980 -15.214 1.00 65.50 423 SER A CA 1
ATOM 3451 C C . SER A 1 423 ? 15.668 -8.296 -15.516 1.00 65.50 423 SER A C 1
ATOM 3453 O O . SER A 1 423 ? 15.165 -9.087 -16.307 1.00 65.50 423 SER A O 1
ATOM 3455 N N . LYS A 1 424 ? 16.840 -8.552 -14.918 1.00 65.31 424 LYS A N 1
ATOM 3456 C CA . LYS A 1 424 ? 17.500 -9.871 -14.971 1.00 65.31 424 LYS A CA 1
ATOM 3457 C C . LYS A 1 424 ? 16.916 -10.863 -13.963 1.00 65.31 424 LYS A C 1
ATOM 3459 O O . LYS A 1 424 ? 16.948 -12.063 -14.214 1.00 65.31 424 LYS A O 1
ATOM 3464 N N . GLN A 1 425 ? 16.426 -10.369 -12.828 1.00 62.28 425 GLN A N 1
ATOM 3465 C CA . GLN A 1 425 ? 15.776 -11.149 -11.769 1.00 62.28 425 GLN A CA 1
ATOM 3466 C C . GLN A 1 425 ? 14.255 -11.286 -11.973 1.00 62.28 425 GLN A C 1
ATOM 3468 O O . GLN A 1 425 ? 13.656 -12.244 -11.494 1.00 62.28 425 GLN A O 1
ATOM 3473 N N . PHE A 1 426 ? 13.635 -10.333 -12.669 1.00 61.00 426 PHE A N 1
ATOM 3474 C CA . PHE A 1 426 ? 12.193 -10.155 -12.837 1.00 61.00 426 PHE A CA 1
ATOM 3475 C C . PHE A 1 426 ? 11.824 -9.973 -14.327 1.00 61.00 426 PHE A C 1
ATOM 3477 O O . PHE A 1 426 ? 12.628 -10.202 -15.225 1.00 61.00 426 PHE A O 1
ATOM 3484 N N . TYR A 1 427 ? 10.576 -9.584 -14.600 1.00 62.97 427 TYR A N 1
ATOM 3485 C CA . TYR A 1 427 ? 9.989 -9.409 -15.935 1.00 62.97 427 TYR A CA 1
ATOM 3486 C C . TYR A 1 427 ? 10.773 -8.472 -16.861 1.00 62.97 427 TYR A C 1
ATOM 3488 O O . TYR A 1 427 ? 11.325 -7.455 -16.443 1.00 62.97 427 TYR A O 1
ATOM 3496 N N . ASN A 1 428 ? 10.695 -8.736 -18.165 1.00 64.38 428 ASN A N 1
ATOM 3497 C CA . ASN A 1 428 ? 11.151 -7.815 -19.201 1.00 64.38 428 ASN A CA 1
ATOM 3498 C C . ASN A 1 428 ? 9.959 -7.407 -20.094 1.00 64.38 428 ASN A C 1
ATOM 3500 O O . ASN A 1 428 ? 9.468 -8.269 -20.831 1.00 64.38 428 ASN A O 1
ATOM 3504 N N . PRO A 1 429 ? 9.471 -6.146 -20.051 1.00 67.81 429 PRO A N 1
ATOM 3505 C CA . PRO A 1 429 ? 9.953 -4.999 -19.258 1.00 67.81 429 PRO A CA 1
ATOM 3506 C C . PRO A 1 429 ? 9.409 -4.930 -17.818 1.00 67.81 429 PRO A C 1
ATOM 3508 O O . PRO A 1 429 ? 8.228 -5.185 -17.580 1.00 67.81 429 PRO A O 1
ATOM 3511 N N . THR A 1 430 ? 10.240 -4.482 -16.867 1.00 81.25 430 THR A N 1
ATOM 3512 C CA . THR A 1 430 ? 9.821 -4.214 -15.477 1.00 81.25 430 THR A CA 1
ATOM 3513 C C . THR A 1 430 ? 9.262 -2.792 -15.330 1.00 81.25 430 THR A C 1
ATOM 3515 O O . THR A 1 430 ? 9.882 -1.820 -15.763 1.00 81.25 430 THR A O 1
ATOM 3518 N N . LEU A 1 431 ? 8.113 -2.648 -14.661 1.00 88.06 431 LEU A N 1
ATOM 3519 C CA . LEU A 1 431 ? 7.570 -1.357 -14.227 1.00 88.06 431 LEU A CA 1
ATOM 3520 C C . LEU A 1 431 ? 7.566 -1.283 -12.699 1.00 88.06 431 LEU A C 1
ATOM 3522 O O . LEU A 1 431 ? 6.990 -2.144 -12.037 1.00 88.06 431 LEU A O 1
ATOM 3526 N N . LEU A 1 432 ? 8.159 -0.228 -12.147 1.00 89.88 432 LEU A N 1
ATOM 3527 C CA . LEU A 1 432 ? 8.150 0.081 -10.722 1.00 89.88 432 LEU A CA 1
ATOM 3528 C C . LEU A 1 432 ? 7.321 1.341 -10.473 1.00 89.88 432 LEU A C 1
ATOM 3530 O O . LEU A 1 432 ? 7.502 2.359 -11.141 1.00 89.88 432 LEU A O 1
ATOM 3534 N N . CYS A 1 433 ? 6.452 1.308 -9.468 1.00 91.12 433 CYS A N 1
ATOM 3535 C CA . CYS A 1 433 ? 5.734 2.484 -8.985 1.00 91.12 433 CYS A CA 1
ATOM 3536 C C . CYS A 1 433 ? 6.022 2.658 -7.494 1.00 91.12 433 CYS A C 1
ATOM 3538 O O . CYS A 1 433 ? 5.660 1.804 -6.686 1.00 91.12 433 CYS A O 1
ATOM 3540 N N . ASN A 1 434 ? 6.682 3.755 -7.117 1.00 91.12 434 ASN A N 1
ATOM 3541 C CA . ASN A 1 434 ? 7.082 4.051 -5.735 1.00 91.12 434 ASN A CA 1
ATOM 3542 C C . ASN A 1 434 ? 7.881 2.919 -5.059 1.00 91.12 434 ASN A C 1
ATOM 3544 O O . ASN A 1 434 ? 7.812 2.742 -3.841 1.00 91.12 434 ASN A O 1
ATOM 3548 N N . GLY A 1 435 ? 8.655 2.168 -5.849 1.00 88.81 435 GLY A N 1
ATOM 3549 C CA . GLY A 1 435 ? 9.476 1.040 -5.399 1.00 88.81 435 GLY A CA 1
ATOM 3550 C C . GLY A 1 435 ? 8.784 -0.321 -5.389 1.00 88.81 435 GLY A C 1
ATOM 3551 O O . GLY A 1 435 ? 9.435 -1.307 -5.062 1.00 88.81 435 GLY A O 1
ATOM 3552 N N . ILE A 1 436 ? 7.502 -0.383 -5.758 1.00 89.56 436 ILE A N 1
ATOM 3553 C CA . ILE A 1 436 ? 6.727 -1.625 -5.855 1.00 89.56 436 ILE A CA 1
ATOM 3554 C C . ILE A 1 436 ? 6.685 -2.102 -7.306 1.00 89.56 436 ILE A C 1
ATOM 3556 O O . ILE A 1 436 ? 6.412 -1.303 -8.207 1.00 89.56 436 ILE A O 1
ATOM 3560 N N . ILE A 1 437 ? 6.915 -3.397 -7.522 1.00 88.38 437 ILE A N 1
ATOM 3561 C CA . ILE A 1 437 ? 6.820 -4.037 -8.841 1.00 88.38 437 ILE A CA 1
ATOM 3562 C C . ILE A 1 437 ? 5.364 -4.087 -9.319 1.00 88.38 437 ILE A C 1
ATOM 3564 O O . ILE A 1 437 ? 4.468 -4.493 -8.578 1.00 88.38 437 ILE A O 1
ATOM 3568 N N . ILE A 1 438 ? 5.146 -3.727 -10.586 1.00 89.12 438 ILE A N 1
ATOM 3569 C CA . ILE A 1 438 ? 3.904 -3.949 -11.333 1.00 89.12 438 ILE A CA 1
ATOM 3570 C C . ILE A 1 438 ? 4.129 -5.161 -12.266 1.00 89.12 438 ILE A C 1
ATOM 3572 O O . ILE A 1 438 ? 4.796 -5.008 -13.291 1.00 89.12 438 ILE A O 1
ATOM 3576 N N . PRO A 1 439 ? 3.618 -6.363 -11.926 1.00 82.75 439 PRO A N 1
ATOM 3577 C CA . PRO A 1 439 ? 3.958 -7.633 -12.581 1.00 82.75 439 PRO A CA 1
ATOM 3578 C C . PRO A 1 439 ? 3.739 -7.666 -14.095 1.00 82.75 439 PRO A C 1
ATOM 3580 O O . PRO A 1 439 ? 4.596 -8.130 -14.839 1.00 82.75 439 PRO A O 1
ATOM 3583 N N . ASN A 1 440 ? 2.623 -7.122 -14.582 1.00 79.12 440 ASN A N 1
ATOM 3584 C CA . ASN A 1 440 ? 2.321 -7.118 -16.016 1.00 79.12 440 ASN A CA 1
ATOM 3585 C C . ASN A 1 440 ? 3.002 -5.964 -16.776 1.00 79.12 440 ASN A C 1
ATOM 3587 O O . ASN A 1 440 ? 2.704 -5.748 -17.955 1.00 79.12 440 ASN A O 1
ATOM 3591 N N . GLY A 1 441 ? 3.884 -5.214 -16.108 1.00 80.62 441 GLY A N 1
ATOM 3592 C CA . GLY A 1 441 ? 4.701 -4.168 -16.706 1.00 80.62 441 GLY A CA 1
ATOM 3593 C C . GLY A 1 441 ? 3.883 -3.105 -17.439 1.00 80.62 441 GLY A C 1
ATOM 3594 O O . GLY A 1 441 ? 2.843 -2.636 -16.969 1.00 80.62 441 GLY A O 1
ATOM 3595 N N . TYR A 1 442 ? 4.381 -2.722 -18.611 1.00 83.12 442 TYR A N 1
ATOM 3596 C CA . TYR A 1 442 ? 3.716 -1.807 -19.529 1.00 83.12 442 TYR A CA 1
ATOM 3597 C C . TYR A 1 442 ? 3.875 -2.279 -20.973 1.00 83.12 442 TYR A C 1
ATOM 3599 O O . TYR A 1 442 ? 4.756 -3.076 -21.303 1.00 83.12 442 TYR A O 1
ATOM 3607 N N . ARG A 1 443 ? 3.016 -1.761 -21.849 1.00 72.69 443 ARG A N 1
ATOM 3608 C CA . ARG A 1 443 ? 3.127 -1.928 -23.296 1.00 72.69 443 ARG A CA 1
ATOM 3609 C C . ARG A 1 443 ? 3.470 -0.584 -23.920 1.00 72.69 443 ARG A C 1
ATOM 3611 O O . ARG A 1 443 ? 2.888 0.439 -23.573 1.00 72.69 443 ARG A O 1
ATOM 3618 N N . CYS A 1 444 ? 4.389 -0.608 -24.874 1.00 61.84 444 CYS A N 1
ATOM 3619 C CA . CYS A 1 444 ? 4.609 0.504 -25.784 1.00 61.84 444 CYS A CA 1
ATOM 3620 C C . CYS A 1 444 ? 3.897 0.156 -27.096 1.00 61.84 444 CYS A C 1
ATOM 3622 O O . CYS A 1 444 ? 4.247 -0.836 -27.744 1.00 61.84 444 CYS A O 1
ATOM 3624 N N . ARG A 1 445 ? 2.854 0.911 -27.464 1.00 54.84 445 ARG A N 1
ATOM 3625 C CA . ARG A 1 445 ? 2.125 0.688 -28.730 1.00 54.84 445 ARG A CA 1
ATOM 3626 C C . ARG A 1 445 ? 2.875 1.235 -29.934 1.00 54.84 445 ARG A C 1
ATOM 3628 O O . ARG A 1 445 ? 2.456 0.958 -31.056 1.00 54.84 445 ARG A O 1
ATOM 3635 N N . TYR A 1 446 ? 3.977 1.951 -29.719 1.00 55.03 446 TYR A N 1
ATOM 3636 C CA . TYR A 1 446 ? 4.950 2.247 -30.761 1.00 55.03 446 TYR A CA 1
ATOM 3637 C C . TYR A 1 446 ? 6.080 1.234 -30.708 1.00 55.03 446 TYR A C 1
ATOM 3639 O O . TYR A 1 446 ? 7.164 1.517 -30.194 1.00 55.03 446 TYR A O 1
ATOM 3647 N N . PRO A 1 447 ? 5.918 0.054 -31.305 1.00 44.72 447 PRO A N 1
ATOM 3648 C CA . PRO A 1 447 ? 7.086 -0.497 -31.909 1.00 44.72 447 PRO A CA 1
ATOM 3649 C C . PRO A 1 447 ? 7.378 0.377 -33.129 1.00 44.72 447 PRO A C 1
ATOM 3651 O O . PRO A 1 447 ? 6.521 0.659 -33.968 1.00 44.72 447 PRO A O 1
ATOM 3654 N N . PHE A 1 448 ? 8.603 0.852 -33.172 1.00 49.00 448 PHE A N 1
ATOM 3655 C CA . PHE A 1 448 ? 9.237 1.644 -34.207 1.00 49.00 448 PHE A CA 1
ATOM 3656 C C . PHE A 1 448 ? 9.300 0.858 -35.539 1.00 49.00 448 PHE A C 1
ATOM 3658 O O . PHE A 1 448 ? 10.338 0.749 -36.152 1.00 49.00 448 PHE A O 1
ATOM 3665 N N . TYR A 1 449 ? 8.220 0.214 -35.984 1.00 41.56 449 TYR A N 1
ATOM 3666 C CA . TYR A 1 449 ? 8.273 -0.847 -36.994 1.00 41.56 449 TYR A CA 1
ATOM 3667 C C . TYR A 1 449 ? 8.294 -0.349 -38.441 1.00 41.56 449 TYR A C 1
ATOM 3669 O O . TYR A 1 449 ? 8.320 -1.179 -39.345 1.00 41.56 449 TYR A O 1
ATOM 3677 N N . TRP A 1 450 ? 8.251 0.963 -38.689 1.00 42.44 450 TRP A N 1
ATOM 3678 C CA . TRP A 1 450 ? 8.043 1.460 -40.054 1.00 42.44 450 TRP A CA 1
ATOM 3679 C C . TRP A 1 450 ? 8.797 2.750 -40.409 1.00 42.44 450 TRP A C 1
ATOM 3681 O O . TRP A 1 450 ? 8.520 3.325 -41.463 1.00 42.44 450 TRP A O 1
ATOM 3691 N N . SER A 1 451 ? 9.659 3.273 -39.528 1.00 41.84 451 SER A N 1
ATOM 3692 C CA . SER A 1 451 ? 10.367 4.554 -39.749 1.00 41.84 451 SER A CA 1
ATOM 3693 C C . SER A 1 451 ? 11.583 4.787 -38.838 1.00 41.84 451 SER A C 1
ATOM 3695 O O . SER A 1 451 ? 12.257 5.808 -38.986 1.00 41.84 451 SER A O 1
ATOM 3697 N N . TYR A 1 452 ? 11.842 3.910 -37.866 1.00 46.00 452 TYR A N 1
ATOM 3698 C CA . TYR A 1 452 ? 12.842 4.104 -36.819 1.00 46.00 452 TYR A CA 1
ATOM 3699 C C . TYR A 1 452 ? 13.397 2.766 -36.336 1.00 46.00 452 TYR A C 1
ATOM 3701 O O . TYR A 1 452 ? 12.773 1.740 -36.541 1.00 46.00 452 TYR A O 1
ATOM 3709 N N . PRO A 1 453 ? 14.552 2.731 -35.656 1.00 45.44 453 PRO A N 1
ATOM 3710 C CA . PRO A 1 453 ? 15.098 1.476 -35.167 1.00 45.44 453 PRO A CA 1
ATOM 3711 C C . PRO A 1 453 ? 14.073 0.714 -34.317 1.00 45.44 453 PRO A C 1
ATOM 3713 O O . PRO A 1 453 ? 13.616 1.203 -33.284 1.00 45.44 453 PRO A O 1
ATOM 3716 N N . SER A 1 454 ? 13.689 -0.475 -34.773 1.00 45.09 454 SER A N 1
ATOM 3717 C CA . SER A 1 454 ? 12.834 -1.395 -34.033 1.00 45.09 454 SER A CA 1
ATOM 3718 C C . SER A 1 454 ? 13.498 -1.736 -32.701 1.00 45.09 454 SER A C 1
ATOM 3720 O O . SER A 1 454 ? 14.560 -2.356 -32.647 1.00 45.09 454 SER A O 1
ATOM 3722 N N . MET A 1 455 ? 12.862 -1.302 -31.613 1.00 51.94 455 MET A N 1
ATOM 3723 C CA . MET A 1 455 ? 13.303 -1.620 -30.261 1.00 51.94 455 MET A CA 1
ATOM 3724 C C . MET A 1 455 ? 13.088 -3.113 -30.001 1.00 51.94 455 MET A C 1
ATOM 3726 O O . MET A 1 455 ? 11.948 -3.573 -29.938 1.00 51.94 455 MET A O 1
ATOM 3730 N N . ASN A 1 456 ? 14.178 -3.866 -29.845 1.00 49.50 456 ASN A N 1
ATOM 3731 C CA . ASN A 1 456 ? 14.122 -5.301 -29.536 1.00 49.50 456 ASN A CA 1
ATOM 3732 C C . ASN A 1 456 ? 13.815 -5.567 -28.055 1.00 49.50 456 ASN A C 1
ATOM 3734 O O . ASN A 1 456 ? 13.367 -6.657 -27.704 1.00 49.50 456 ASN A O 1
ATOM 3738 N N . GLN A 1 457 ? 14.062 -4.583 -27.191 1.00 61.75 457 GLN A N 1
ATOM 3739 C CA . GLN A 1 457 ? 13.842 -4.673 -25.755 1.00 61.75 457 GLN A CA 1
ATOM 3740 C C . GLN A 1 457 ? 13.249 -3.361 -25.254 1.00 61.75 457 GLN A C 1
ATOM 3742 O O . GLN A 1 457 ? 13.651 -2.289 -25.700 1.00 61.75 457 GLN A O 1
ATOM 3747 N N . MET A 1 458 ? 12.284 -3.449 -24.345 1.00 73.94 458 MET A N 1
ATOM 3748 C CA . MET A 1 458 ? 11.718 -2.288 -23.660 1.00 73.94 458 MET A CA 1
ATOM 3749 C C . MET A 1 458 ? 12.530 -2.021 -22.387 1.00 73.94 458 MET A C 1
ATOM 3751 O O . MET A 1 458 ? 12.927 -2.982 -21.726 1.00 73.94 458 MET A O 1
ATOM 3755 N N . PRO A 1 459 ? 12.810 -0.756 -22.029 1.00 82.25 459 PRO A N 1
ATOM 3756 C CA . PRO A 1 459 ? 13.548 -0.467 -20.808 1.00 82.25 459 PRO A CA 1
ATOM 3757 C C . PRO A 1 459 ? 12.695 -0.794 -19.578 1.00 82.25 459 PRO A C 1
ATOM 3759 O O . PRO A 1 459 ? 11.465 -0.695 -19.609 1.00 82.25 459 PRO A O 1
ATOM 3762 N N . SER A 1 460 ? 13.334 -1.105 -18.460 1.00 86.75 460 SER A N 1
ATOM 3763 C CA . SER A 1 460 ? 12.666 -0.987 -17.172 1.00 86.75 460 SER A CA 1
ATOM 3764 C C . SER A 1 460 ? 12.365 0.476 -16.887 1.00 86.75 460 SER A C 1
ATOM 3766 O O . SER A 1 460 ? 13.148 1.362 -17.243 1.00 86.75 460 SER A O 1
ATOM 3768 N N . VAL A 1 461 ? 11.242 0.731 -16.227 1.00 89.94 461 VAL A N 1
ATOM 3769 C CA . VAL A 1 461 ? 10.797 2.080 -15.868 1.00 89.94 461 VAL A CA 1
ATOM 3770 C C . VAL A 1 461 ? 10.468 2.114 -14.385 1.00 89.94 461 VAL A C 1
ATOM 3772 O O . VAL A 1 461 ? 9.753 1.243 -13.896 1.00 89.94 461 VAL A O 1
ATOM 3775 N N . ALA A 1 462 ? 10.945 3.132 -13.67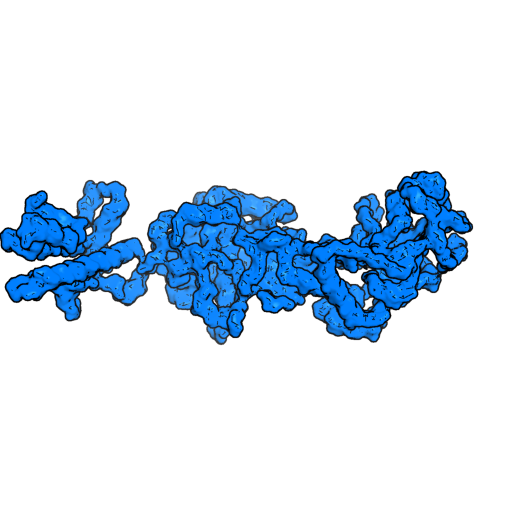3 1.00 91.12 462 ALA A N 1
ATOM 3776 C CA . ALA A 1 462 ? 10.570 3.399 -12.292 1.00 91.12 462 ALA A CA 1
ATOM 3777 C C . ALA A 1 462 ? 9.927 4.779 -12.172 1.00 91.12 462 ALA A C 1
ATOM 3779 O O . ALA A 1 462 ? 10.448 5.763 -12.686 1.00 91.12 462 ALA A O 1
ATOM 3780 N N . VAL A 1 463 ? 8.779 4.858 -11.505 1.00 91.94 463 VAL A N 1
ATOM 3781 C CA . VAL A 1 463 ? 8.000 6.092 -11.379 1.00 91.94 463 VAL A CA 1
ATOM 3782 C C . VAL A 1 463 ? 7.854 6.470 -9.913 1.00 91.94 463 VAL A C 1
ATOM 3784 O O . VAL A 1 463 ? 7.313 5.695 -9.119 1.00 91.94 463 VAL A O 1
ATOM 3787 N N . TYR A 1 464 ? 8.269 7.690 -9.580 1.00 89.94 464 TYR A N 1
ATOM 3788 C CA . TYR A 1 464 ? 7.946 8.353 -8.322 1.00 89.94 464 TYR A CA 1
ATOM 3789 C C . TYR A 1 464 ? 6.649 9.149 -8.476 1.00 89.94 464 TYR A C 1
ATOM 3791 O O . TYR A 1 464 ? 6.610 10.263 -9.007 1.00 89.94 464 TYR A O 1
ATOM 3799 N N . ASP A 1 465 ? 5.558 8.545 -8.020 1.00 88.38 465 ASP A N 1
ATOM 3800 C CA . ASP A 1 465 ? 4.203 9.061 -8.130 1.00 88.38 465 ASP A CA 1
ATOM 3801 C C . ASP A 1 465 ? 3.690 9.578 -6.778 1.00 88.38 465 ASP A C 1
ATOM 3803 O O . ASP A 1 465 ? 3.168 8.832 -5.946 1.00 88.38 465 ASP A O 1
ATOM 3807 N N . TYR A 1 466 ? 3.826 10.886 -6.573 1.00 82.25 466 TYR A N 1
ATOM 3808 C CA . TYR A 1 466 ? 3.364 11.609 -5.382 1.00 82.25 466 TYR A CA 1
ATOM 3809 C C . TYR A 1 466 ? 1.839 11.819 -5.380 1.00 82.25 466 TYR A C 1
ATOM 3811 O O . TYR A 1 466 ? 1.178 11.829 -4.332 1.00 82.25 466 TYR A O 1
ATOM 3819 N N . LYS A 1 467 ? 1.261 11.962 -6.579 1.00 78.12 467 LYS A N 1
ATOM 3820 C CA . LYS A 1 467 ? -0.138 12.359 -6.793 1.00 78.12 467 LYS A CA 1
ATOM 3821 C C . LYS A 1 467 ? -1.078 11.172 -7.005 1.00 78.12 467 LYS A C 1
ATOM 3823 O O . LYS A 1 467 ? -2.285 11.372 -7.083 1.00 78.12 467 LYS A O 1
ATOM 3828 N N . GLY A 1 468 ? -0.552 9.950 -7.087 1.00 81.75 468 GLY A N 1
ATOM 3829 C CA . GLY A 1 468 ? -1.341 8.772 -7.446 1.00 81.75 468 GLY A CA 1
ATOM 3830 C C . GLY A 1 468 ? -1.850 8.835 -8.891 1.00 81.75 468 GLY A C 1
ATOM 3831 O O . GLY A 1 468 ? -2.926 8.327 -9.192 1.00 81.75 468 GLY A O 1
ATOM 3832 N N . ALA A 1 469 ? -1.107 9.508 -9.769 1.00 85.69 469 ALA A N 1
ATOM 3833 C CA . ALA A 1 469 ? -1.470 9.792 -11.148 1.00 85.69 469 ALA A CA 1
ATOM 3834 C C . ALA A 1 469 ? -1.279 8.611 -12.114 1.00 85.69 469 ALA A C 1
ATOM 3836 O O . ALA A 1 469 ? -1.851 8.642 -13.207 1.00 85.69 469 ALA A O 1
ATOM 3837 N N . MET A 1 470 ? -0.482 7.601 -11.748 1.00 88.88 470 MET A N 1
ATOM 3838 C CA . MET A 1 470 ? -0.278 6.404 -12.565 1.00 88.88 470 MET A CA 1
ATOM 3839 C C . MET A 1 470 ? -1.604 5.650 -12.719 1.00 88.88 470 MET A C 1
ATOM 3841 O O . MET A 1 470 ? -2.222 5.341 -11.695 1.00 88.88 470 MET A O 1
ATOM 3845 N N . PRO A 1 471 ? -2.043 5.330 -13.950 1.00 89.19 471 PRO A N 1
ATOM 3846 C CA . PRO A 1 471 ? -3.304 4.641 -14.197 1.00 89.19 471 PRO A CA 1
ATOM 3847 C C . PRO A 1 471 ? -3.133 3.149 -13.899 1.00 89.19 471 PRO A C 1
ATOM 3849 O O . PRO A 1 471 ? -2.893 2.360 -14.801 1.00 89.19 471 PRO A O 1
ATOM 3852 N N . LEU A 1 472 ? -3.166 2.765 -12.626 1.00 88.00 472 LEU A N 1
ATOM 3853 C CA . LEU A 1 472 ? -3.088 1.368 -12.194 1.00 88.00 472 LEU A CA 1
ATOM 3854 C C . LEU A 1 472 ? -4.496 0.815 -11.982 1.00 88.00 472 LEU A C 1
ATOM 3856 O O . LEU A 1 472 ? -5.351 1.514 -11.435 1.00 88.00 472 LEU A O 1
ATOM 3860 N N . GLU A 1 473 ? -4.715 -0.450 -12.340 1.00 84.81 473 GLU A N 1
ATOM 3861 C CA . GLU A 1 473 ? -5.940 -1.147 -11.944 1.00 84.81 473 GLU A CA 1
ATOM 3862 C C . GLU A 1 473 ? -6.040 -1.284 -10.416 1.00 84.81 473 GLU A C 1
ATOM 3864 O O . GLU A 1 473 ? -5.052 -1.155 -9.687 1.00 84.81 473 GLU A O 1
ATOM 3869 N N . LEU A 1 474 ? -7.237 -1.605 -9.916 1.00 78.06 474 LEU A N 1
ATOM 3870 C CA . LEU A 1 474 ? -7.502 -1.739 -8.480 1.00 78.06 474 LEU A CA 1
ATOM 3871 C C . LEU A 1 474 ? -6.578 -2.774 -7.804 1.00 78.06 474 LEU A C 1
ATOM 3873 O O . LEU A 1 474 ? -6.090 -2.538 -6.699 1.00 78.06 474 LEU A O 1
ATOM 3877 N N . LYS A 1 475 ? -6.257 -3.873 -8.506 1.00 77.94 475 LYS A N 1
ATOM 3878 C CA . LYS A 1 475 ? -5.307 -4.908 -8.054 1.00 77.94 475 LYS A CA 1
ATOM 3879 C C . LYS A 1 475 ? -3.850 -4.442 -8.056 1.00 77.94 475 LYS A C 1
ATOM 3881 O O . LYS A 1 475 ? -3.017 -5.057 -7.388 1.00 77.94 475 LYS A O 1
ATOM 3886 N N . ARG A 1 476 ? -3.536 -3.358 -8.775 1.00 82.50 476 ARG A N 1
ATOM 3887 C CA . ARG A 1 476 ? -2.185 -2.809 -8.997 1.00 82.50 476 ARG A CA 1
ATOM 3888 C C . ARG A 1 476 ? -1.198 -3.824 -9.574 1.00 82.50 476 ARG A C 1
ATOM 3890 O O . ARG A 1 476 ? -0.011 -3.789 -9.272 1.00 82.50 476 ARG A O 1
ATOM 3897 N N . ASP A 1 477 ? -1.700 -4.741 -10.386 1.00 84.06 477 ASP A N 1
ATOM 3898 C CA . ASP A 1 477 ? -0.912 -5.744 -11.095 1.00 84.06 477 ASP A CA 1
ATOM 3899 C C . ASP A 1 477 ? -0.571 -5.319 -12.536 1.00 84.06 477 ASP A C 1
ATOM 3901 O O . ASP A 1 477 ? 0.360 -5.858 -13.138 1.00 84.06 477 ASP A O 1
ATOM 3905 N N . LYS A 1 478 ? -1.312 -4.353 -13.094 1.00 86.94 478 LYS A N 1
ATOM 3906 C CA . LYS A 1 478 ? -1.108 -3.783 -14.432 1.00 86.94 478 LYS A CA 1
ATOM 3907 C C . LYS A 1 478 ? -1.635 -2.350 -14.550 1.00 86.94 478 LYS A C 1
ATOM 3909 O O . LYS A 1 478 ? -2.309 -1.831 -13.655 1.00 86.94 478 LYS A O 1
ATOM 3914 N N . LEU A 1 479 ? -1.314 -1.722 -15.678 1.00 88.38 479 LEU A N 1
ATOM 3915 C CA . LEU A 1 479 ? -1.869 -0.433 -16.082 1.00 88.38 479 LEU A CA 1
ATOM 3916 C C . LEU A 1 479 ? -3.315 -0.591 -16.582 1.00 88.38 479 LEU A C 1
ATOM 3918 O O . LEU A 1 479 ? -3.626 -1.544 -17.296 1.00 88.38 479 LEU A O 1
ATOM 3922 N N . ASP A 1 480 ? -4.167 0.367 -16.234 1.00 85.56 480 ASP A N 1
ATOM 3923 C CA . ASP A 1 480 ? -5.553 0.471 -16.686 1.00 85.56 480 ASP A CA 1
ATOM 3924 C C . ASP A 1 480 ? -5.631 0.749 -18.204 1.00 85.56 480 ASP A C 1
ATOM 3926 O O . ASP A 1 480 ? -4.722 1.314 -18.828 1.00 85.56 480 ASP A O 1
ATOM 3930 N N . GLY A 1 481 ? -6.733 0.331 -18.821 1.00 81.88 481 GLY A N 1
ATOM 3931 C CA . GLY A 1 481 ? -6.986 0.475 -20.249 1.00 81.88 481 GLY A CA 1
ATOM 3932 C C . GLY A 1 481 ? -6.062 -0.381 -21.122 1.00 81.88 481 GLY A C 1
ATOM 3933 O O . GLY A 1 481 ? -6.031 -1.605 -21.031 1.00 81.88 481 GLY A O 1
ATOM 3934 N N . ASN A 1 482 ? -5.341 0.263 -22.044 1.00 73.50 482 ASN A N 1
ATOM 3935 C CA . ASN A 1 482 ? -4.564 -0.419 -23.089 1.00 73.50 482 ASN A CA 1
ATOM 3936 C C . ASN A 1 482 ? -3.138 -0.822 -22.666 1.00 73.50 482 ASN A C 1
ATOM 3938 O O . ASN A 1 482 ? -2.394 -1.364 -23.488 1.00 73.50 482 ASN A O 1
ATOM 3942 N N . GLY A 1 483 ? -2.746 -0.550 -21.418 1.00 76.62 483 GLY A N 1
ATOM 3943 C CA . GLY A 1 483 ? -1.391 -0.804 -20.929 1.00 76.62 483 GLY A CA 1
ATOM 3944 C C . GLY A 1 483 ? -0.354 0.252 -21.331 1.00 76.62 483 GLY A C 1
ATOM 3945 O O . GLY A 1 483 ? 0.839 -0.022 -21.245 1.00 76.62 483 GLY A O 1
ATOM 3946 N N . GLU A 1 484 ? -0.794 1.421 -21.806 1.00 81.12 484 GLU A N 1
ATOM 3947 C CA . GLU A 1 484 ? 0.068 2.505 -22.302 1.00 81.12 484 GLU A CA 1
ATOM 3948 C C . GLU A 1 484 ? 0.586 3.384 -21.152 1.00 81.12 484 GLU A C 1
ATOM 3950 O O . GLU A 1 484 ? -0.150 3.715 -20.218 1.00 81.12 484 GLU A O 1
ATOM 3955 N N . LEU A 1 485 ? 1.851 3.810 -21.237 1.00 87.44 485 LEU A N 1
ATOM 3956 C CA . LEU A 1 485 ? 2.419 4.753 -20.274 1.00 87.44 485 LEU A CA 1
ATOM 3957 C C . LEU A 1 485 ? 1.884 6.176 -20.521 1.00 87.44 485 LEU A C 1
ATOM 3959 O O . LEU A 1 485 ? 1.908 6.654 -21.656 1.00 87.44 485 LEU A O 1
ATOM 3963 N N . PRO A 1 486 ? 1.505 6.928 -19.471 1.00 88.44 486 PRO A N 1
ATOM 3964 C CA . PRO A 1 486 ? 1.016 8.302 -19.624 1.00 88.44 486 PRO A CA 1
ATOM 3965 C C . PRO A 1 486 ? 2.091 9.293 -20.111 1.00 88.44 486 PRO A C 1
ATOM 3967 O O . PRO A 1 486 ? 1.759 10.421 -20.460 1.00 88.44 486 PRO A O 1
ATOM 3970 N N . PHE A 1 487 ? 3.357 8.872 -20.128 1.00 88.19 487 PHE A N 1
ATOM 3971 C CA . PHE A 1 487 ? 4.538 9.622 -20.570 1.00 88.19 487 PHE A CA 1
ATOM 3972 C C . PHE A 1 487 ? 5.323 8.870 -21.662 1.00 88.19 487 PHE A C 1
ATOM 3974 O O . PHE A 1 487 ? 6.538 9.006 -21.791 1.00 88.19 487 PHE A O 1
ATOM 3981 N N . GLU A 1 488 ? 4.642 8.028 -22.449 1.00 81.06 488 GLU A N 1
ATOM 3982 C CA . GLU A 1 488 ? 5.257 7.242 -23.533 1.00 81.06 488 GLU A CA 1
ATOM 3983 C C . GLU A 1 488 ? 6.026 8.128 -24.530 1.00 81.06 488 GLU A C 1
ATOM 3985 O O . GLU A 1 488 ? 7.070 7.729 -25.051 1.00 81.06 488 GLU A O 1
ATOM 3990 N N . LYS A 1 489 ? 5.554 9.363 -24.751 1.00 79.69 489 LYS A N 1
ATOM 3991 C CA . LYS A 1 489 ? 6.236 10.356 -25.586 1.00 79.69 489 LYS A CA 1
ATOM 3992 C C . LYS A 1 489 ? 7.579 10.753 -24.977 1.00 79.69 489 LYS A C 1
ATOM 3994 O O . LYS A 1 489 ? 8.595 10.640 -25.652 1.00 79.69 489 LYS A O 1
ATOM 3999 N N . GLU A 1 490 ? 7.592 11.220 -23.735 1.00 86.56 490 GLU A N 1
ATOM 4000 C CA . GLU A 1 490 ? 8.790 11.676 -23.027 1.00 86.56 490 GLU A CA 1
ATOM 4001 C C . GLU A 1 490 ? 9.810 10.541 -22.872 1.00 86.56 490 GLU A C 1
ATOM 4003 O O . GLU A 1 490 ? 11.004 10.757 -23.084 1.00 86.56 490 GLU A O 1
ATOM 4008 N N . LEU A 1 491 ? 9.334 9.317 -22.603 1.00 85.50 491 LEU A N 1
ATOM 4009 C CA . LEU A 1 491 ? 10.164 8.113 -22.620 1.00 85.50 491 LEU A CA 1
ATOM 4010 C C . LEU A 1 491 ? 10.804 7.921 -23.993 1.00 85.50 491 LEU A C 1
ATOM 4012 O O . LEU A 1 491 ? 12.026 7.894 -24.089 1.00 85.50 491 LEU A O 1
ATOM 4016 N N . SER A 1 492 ? 10.011 7.894 -25.065 1.00 77.69 492 SER A N 1
ATOM 4017 C CA . SER A 1 492 ? 10.526 7.733 -26.433 1.00 77.69 492 SER A CA 1
ATOM 4018 C C . SER A 1 492 ? 11.581 8.786 -26.790 1.00 77.69 492 SER A C 1
ATOM 4020 O O . SER A 1 492 ? 12.618 8.457 -27.363 1.00 77.69 492 SER A O 1
ATOM 4022 N N . GLN A 1 493 ? 11.354 10.047 -26.416 1.00 79.81 493 GLN A N 1
ATOM 4023 C CA . GLN A 1 493 ? 12.306 11.139 -26.632 1.00 79.81 493 GLN A CA 1
ATOM 4024 C C . GLN A 1 493 ? 13.630 10.903 -25.893 1.00 79.81 493 GLN A C 1
ATOM 4026 O O . GLN A 1 493 ? 14.696 11.016 -26.495 1.00 79.81 493 GLN A O 1
ATOM 4031 N N . SER A 1 494 ? 13.564 10.528 -24.614 1.00 85.62 494 SER A N 1
ATOM 4032 C CA . SER A 1 494 ? 14.740 10.220 -23.794 1.00 85.62 494 SER A CA 1
ATOM 4033 C C . SER A 1 494 ? 15.537 9.036 -24.353 1.00 85.62 494 SER A C 1
ATOM 4035 O O . SER A 1 494 ? 16.762 9.099 -24.447 1.00 85.62 494 SER A O 1
ATOM 4037 N N . LEU A 1 495 ? 14.843 7.999 -24.830 1.00 79.06 495 LEU A N 1
ATOM 4038 C CA . LEU A 1 495 ? 15.451 6.844 -25.489 1.00 79.06 495 LEU A CA 1
ATOM 4039 C C . LEU A 1 495 ? 16.238 7.243 -26.746 1.00 79.06 495 LEU A C 1
ATOM 4041 O O . LEU A 1 495 ? 17.372 6.806 -26.941 1.00 79.06 495 LEU A O 1
ATOM 4045 N N . ILE A 1 496 ? 15.667 8.111 -27.583 1.00 75.12 496 ILE A N 1
ATOM 4046 C CA . ILE A 1 496 ? 16.340 8.629 -28.782 1.00 75.12 496 ILE A CA 1
ATOM 4047 C C . ILE A 1 496 ? 17.596 9.428 -28.406 1.00 75.12 496 ILE A C 1
ATOM 4049 O O . ILE A 1 496 ? 18.636 9.265 -29.045 1.00 75.12 496 ILE A O 1
ATOM 4053 N N . LEU A 1 497 ? 17.523 10.279 -27.379 1.00 80.31 497 LEU A N 1
ATOM 4054 C CA . LEU A 1 497 ? 18.672 11.068 -26.925 1.00 80.31 497 LEU A CA 1
ATOM 4055 C C . LEU A 1 497 ? 19.808 10.172 -26.408 1.00 80.31 497 LEU A C 1
ATOM 4057 O O . LEU A 1 497 ? 20.957 10.382 -26.797 1.00 80.31 497 LEU A O 1
ATOM 4061 N N . ASP A 1 498 ? 19.496 9.137 -25.623 1.00 79.56 498 ASP A N 1
ATOM 4062 C CA . ASP A 1 498 ? 20.474 8.145 -25.148 1.00 79.56 498 ASP A CA 1
ATOM 4063 C C . ASP A 1 498 ? 21.163 7.409 -26.305 1.00 79.56 498 ASP A C 1
ATOM 4065 O O . ASP A 1 498 ? 22.391 7.291 -26.347 1.00 79.56 498 ASP A O 1
ATOM 4069 N N . MET A 1 499 ? 20.382 6.994 -27.307 1.00 74.25 499 MET A N 1
ATOM 4070 C CA . MET A 1 499 ? 20.906 6.369 -28.520 1.00 74.25 499 MET A CA 1
ATOM 4071 C C . MET A 1 499 ? 21.923 7.269 -29.232 1.00 74.25 499 MET A C 1
ATOM 4073 O O . MET A 1 499 ? 23.016 6.823 -29.590 1.00 74.25 499 MET A O 1
ATOM 4077 N N . LEU A 1 500 ? 21.565 8.539 -29.446 1.00 75.00 500 LEU A N 1
ATOM 4078 C CA . LEU A 1 500 ? 22.417 9.509 -30.134 1.00 75.00 500 LEU A CA 1
ATOM 4079 C C . LEU A 1 500 ? 23.667 9.849 -29.314 1.00 75.00 500 LEU A C 1
ATOM 4081 O O . LEU A 1 500 ? 24.746 10.002 -29.889 1.00 75.00 500 LEU A O 1
ATOM 4085 N N . ALA A 1 501 ? 23.546 9.924 -27.986 1.00 78.50 501 ALA A N 1
ATOM 4086 C CA . ALA A 1 501 ? 24.665 10.169 -27.082 1.00 78.50 501 ALA A CA 1
ATOM 4087 C C . ALA A 1 501 ? 25.695 9.034 -27.129 1.00 78.50 501 ALA A C 1
ATOM 4089 O O . ALA A 1 501 ? 26.895 9.285 -27.270 1.00 78.50 501 ALA A O 1
ATOM 4090 N N . LYS A 1 502 ? 25.239 7.778 -27.105 1.00 75.44 502 LYS A N 1
ATOM 4091 C CA . LYS A 1 502 ? 26.118 6.605 -27.244 1.00 75.44 502 LYS A CA 1
ATOM 4092 C C . LYS A 1 502 ? 26.734 6.500 -28.632 1.00 75.44 502 LYS A C 1
ATOM 4094 O O . LYS A 1 502 ? 27.880 6.078 -28.771 1.00 75.44 502 LYS A O 1
ATOM 4099 N N . LEU A 1 503 ? 26.004 6.914 -29.666 1.00 71.25 503 LEU A N 1
ATOM 4100 C CA . LEU A 1 503 ? 26.521 6.939 -31.029 1.00 71.25 503 LEU A CA 1
ATOM 4101 C C . LEU A 1 503 ? 27.657 7.959 -31.190 1.00 71.25 503 LEU A C 1
ATOM 4103 O O . LEU A 1 503 ? 28.707 7.626 -31.737 1.00 71.25 503 LEU A O 1
ATOM 4107 N N . ILE A 1 504 ? 27.476 9.193 -30.707 1.00 73.12 504 ILE A N 1
ATOM 4108 C CA . ILE A 1 504 ? 28.466 10.260 -30.906 1.00 73.12 504 ILE A CA 1
ATOM 4109 C C . ILE A 1 504 ? 29.728 10.063 -30.050 1.00 73.12 504 ILE A C 1
ATOM 4111 O O . ILE A 1 504 ? 30.826 10.407 -30.495 1.00 73.12 504 ILE A O 1
ATOM 4115 N N . THR A 1 505 ? 29.604 9.451 -28.867 1.00 73.06 505 THR A N 1
ATOM 4116 C CA . THR A 1 505 ? 30.728 9.193 -27.944 1.00 73.06 505 THR A CA 1
ATOM 4117 C C . THR A 1 505 ? 31.472 7.885 -28.200 1.00 73.06 505 THR A C 1
ATOM 4119 O O . THR A 1 505 ? 32.536 7.670 -27.613 1.00 73.06 505 THR A O 1
ATOM 4122 N N . ARG A 1 506 ? 30.968 7.023 -29.093 1.00 70.06 506 ARG A N 1
ATOM 4123 C CA . ARG A 1 506 ? 31.584 5.726 -29.395 1.00 70.06 506 ARG A CA 1
ATOM 4124 C C . ARG A 1 506 ? 33.044 5.890 -29.821 1.00 70.06 506 ARG A C 1
ATOM 4126 O O . ARG A 1 506 ? 33.320 6.496 -30.856 1.00 70.06 506 ARG A O 1
ATOM 4133 N N . LYS A 1 507 ? 33.976 5.308 -29.066 1.00 61.00 507 LYS A N 1
ATOM 4134 C CA . LYS A 1 507 ? 35.383 5.212 -29.479 1.00 61.00 507 LYS A CA 1
ATOM 4135 C C . LYS A 1 507 ? 35.497 4.240 -30.651 1.00 61.00 507 LYS A C 1
ATOM 4137 O O . LYS A 1 507 ? 34.902 3.167 -30.610 1.00 61.00 507 LYS A O 1
ATOM 4142 N N . THR A 1 508 ? 36.238 4.634 -31.677 1.00 56.03 508 THR A N 1
ATOM 4143 C CA . THR A 1 508 ? 36.455 3.843 -32.894 1.00 56.03 508 THR A CA 1
ATOM 4144 C C . THR A 1 508 ? 37.943 3.814 -33.183 1.00 56.03 508 THR A C 1
ATOM 4146 O O . THR A 1 508 ? 38.590 4.864 -33.163 1.00 56.03 508 THR A O 1
ATOM 4149 N N . ASN A 1 509 ? 38.493 2.626 -33.408 1.00 51.78 509 ASN A N 1
ATOM 4150 C CA . ASN A 1 509 ? 39.917 2.453 -33.655 1.00 51.78 509 ASN A CA 1
ATOM 4151 C C . ASN A 1 509 ? 40.208 2.763 -35.128 1.00 51.78 509 ASN A C 1
ATOM 4153 O O . ASN A 1 509 ? 39.827 2.023 -36.033 1.00 51.78 509 ASN A O 1
ATOM 4157 N N . SER A 1 510 ? 40.902 3.876 -35.369 1.00 48.84 510 SER A N 1
ATOM 4158 C CA . SER A 1 510 ? 41.165 4.447 -36.697 1.00 48.84 510 SER A CA 1
ATOM 4159 C C . SER A 1 510 ? 41.990 3.562 -37.643 1.00 48.84 510 SER A C 1
ATOM 4161 O O . SER A 1 510 ? 42.065 3.865 -38.829 1.00 48.84 510 SER A O 1
ATOM 4163 N N . SER A 1 511 ? 42.582 2.464 -37.165 1.00 41.62 511 SER A N 1
ATOM 4164 C CA . SER A 1 511 ? 43.436 1.585 -37.970 1.00 41.62 511 SER A CA 1
ATOM 4165 C C . SER A 1 511 ? 42.730 0.370 -38.582 1.00 41.62 511 SER A C 1
ATOM 4167 O O . SER A 1 511 ? 43.310 -0.254 -39.464 1.00 41.62 511 SER A O 1
ATOM 4169 N N . LYS A 1 512 ? 41.498 0.029 -38.170 1.00 46.47 512 LYS A N 1
ATOM 4170 C CA . LYS A 1 512 ? 40.749 -1.119 -38.719 1.00 46.47 512 LYS A CA 1
ATOM 4171 C C . LYS A 1 512 ? 39.239 -0.866 -38.752 1.00 46.47 512 LYS A C 1
ATOM 4173 O O . LYS A 1 512 ? 38.474 -1.451 -37.987 1.00 46.47 512 LYS A O 1
ATOM 4178 N N . LEU A 1 513 ? 38.787 -0.031 -39.691 1.00 45.47 513 LEU A N 1
ATOM 4179 C CA . LEU A 1 513 ? 37.353 0.209 -39.924 1.00 45.47 513 LEU A CA 1
ATOM 4180 C C . LEU A 1 513 ? 36.562 -1.086 -40.220 1.00 45.47 513 LEU A C 1
ATOM 4182 O O . LEU A 1 513 ? 35.361 -1.128 -39.964 1.00 45.47 513 LEU A O 1
ATOM 4186 N N . VAL A 1 514 ? 37.211 -2.136 -40.748 1.00 42.12 514 VAL A N 1
ATOM 4187 C CA . VAL A 1 514 ? 36.541 -3.412 -41.064 1.00 42.12 514 VAL A CA 1
ATOM 4188 C C . VAL A 1 514 ? 36.373 -4.299 -39.827 1.00 42.12 514 VAL A C 1
ATOM 4190 O O . VAL A 1 514 ? 35.331 -4.937 -39.688 1.00 42.12 514 VAL A O 1
ATOM 4193 N N . SER A 1 515 ? 37.327 -4.296 -38.884 1.00 39.44 515 SER A N 1
ATOM 4194 C CA . SER A 1 515 ? 37.174 -5.050 -37.628 1.00 39.44 515 SER A CA 1
ATOM 4195 C C . SER A 1 515 ? 36.285 -4.336 -36.604 1.00 39.44 515 SER A C 1
ATOM 4197 O O . SER A 1 515 ? 35.759 -4.982 -35.706 1.00 39.44 515 SER A O 1
ATOM 4199 N N . ASP A 1 516 ? 36.068 -3.023 -36.738 1.00 36.62 516 ASP A N 1
ATOM 4200 C CA . ASP A 1 516 ? 35.125 -2.251 -35.906 1.00 36.62 516 ASP A CA 1
ATOM 4201 C C . ASP A 1 516 ? 33.649 -2.402 -36.339 1.00 36.62 516 ASP A C 1
ATOM 4203 O O . ASP A 1 516 ? 32.754 -1.769 -35.773 1.00 36.62 516 ASP A O 1
ATOM 4207 N N . THR A 1 517 ? 33.357 -3.324 -37.269 1.00 39.97 517 THR A N 1
ATOM 4208 C CA . THR A 1 517 ? 32.000 -3.879 -37.462 1.00 39.97 517 THR A CA 1
ATOM 4209 C C . THR A 1 517 ? 31.516 -4.696 -36.253 1.00 39.97 517 THR A C 1
ATOM 4211 O O . THR A 1 517 ? 30.385 -5.186 -36.238 1.00 39.97 517 THR A O 1
ATOM 4214 N N . THR A 1 518 ? 32.331 -4.783 -35.198 1.00 37.50 518 THR A N 1
ATOM 4215 C CA . THR A 1 518 ? 31.947 -5.282 -33.882 1.00 37.50 518 THR A CA 1
ATOM 4216 C C . THR A 1 518 ? 30.690 -4.579 -33.365 1.00 37.50 518 THR A C 1
ATOM 4218 O O . THR A 1 518 ? 30.558 -3.351 -33.321 1.00 37.50 518 THR A O 1
ATOM 4221 N N . HIS A 1 519 ? 29.735 -5.431 -33.011 1.00 41.69 519 HIS A N 1
ATOM 4222 C CA . HIS A 1 519 ? 28.396 -5.173 -32.503 1.00 41.69 519 HIS A CA 1
ATOM 4223 C C . HIS A 1 519 ? 28.225 -3.813 -31.807 1.00 41.69 519 HIS A C 1
ATOM 4225 O O . HIS A 1 519 ? 28.650 -3.628 -30.666 1.00 41.69 519 HIS A O 1
ATOM 4231 N N . PHE A 1 520 ? 27.504 -2.879 -32.438 1.00 40.59 520 PHE A N 1
ATOM 4232 C CA . PHE A 1 520 ? 26.855 -1.818 -31.669 1.00 40.59 520 PHE A CA 1
ATOM 4233 C C . PHE A 1 520 ? 25.705 -2.457 -30.886 1.00 40.59 520 PHE A C 1
ATOM 4235 O O . PHE A 1 520 ? 24.577 -2.542 -31.369 1.00 40.59 520 PHE A O 1
ATOM 4242 N N . LYS A 1 521 ? 26.011 -2.985 -29.698 1.00 47.25 521 LYS A N 1
ATOM 4243 C CA . LYS A 1 521 ? 25.010 -3.533 -28.781 1.00 47.25 521 LYS A CA 1
ATOM 4244 C C . LYS A 1 521 ? 24.280 -2.368 -28.125 1.00 47.25 521 LYS A C 1
ATOM 4246 O O . LYS A 1 521 ? 24.640 -1.928 -27.039 1.00 47.25 521 LYS A O 1
ATOM 4251 N N . HIS A 1 522 ? 23.289 -1.830 -28.830 1.00 49.34 522 HIS A N 1
ATOM 4252 C CA . HIS A 1 522 ? 22.333 -0.903 -28.250 1.00 49.34 522 HIS A CA 1
ATOM 4253 C C . HIS A 1 522 ? 20.927 -1.495 -28.340 1.00 49.34 522 HIS A C 1
ATOM 4255 O O . HIS A 1 522 ? 20.497 -1.794 -29.450 1.00 49.34 522 HIS A O 1
ATOM 4261 N N . PRO A 1 523 ? 20.187 -1.609 -27.227 1.00 51.47 523 PRO A N 1
ATOM 4262 C CA . PRO A 1 523 ? 18.837 -2.191 -27.182 1.00 51.47 523 PRO A CA 1
ATOM 4263 C C . PRO A 1 523 ? 17.823 -1.564 -28.157 1.00 51.47 523 PRO A C 1
ATOM 4265 O O . PRO A 1 523 ? 16.867 -2.213 -28.579 1.00 51.47 523 PRO A O 1
ATOM 4268 N N . LEU A 1 524 ? 18.062 -0.301 -28.535 1.00 49.69 524 LEU A N 1
ATOM 4269 C CA . LEU A 1 524 ? 17.265 0.447 -29.514 1.00 49.69 524 LEU A CA 1
ATOM 4270 C C . LEU A 1 524 ? 17.604 0.157 -30.972 1.00 49.69 524 LEU A C 1
ATOM 4272 O O . LEU A 1 524 ? 16.750 0.365 -31.820 1.00 49.69 524 LEU A O 1
ATOM 4276 N N . LEU A 1 525 ? 18.834 -0.252 -31.290 1.00 47.91 525 LEU A N 1
ATOM 4277 C CA . LEU A 1 525 ? 19.197 -0.537 -32.673 1.00 47.91 525 LEU A CA 1
ATOM 4278 C C . LEU A 1 525 ? 18.945 -2.010 -32.964 1.00 47.91 525 LEU A C 1
ATOM 4280 O O . LEU A 1 525 ? 19.430 -2.889 -32.254 1.00 47.91 525 LEU A O 1
ATOM 4284 N N . MET A 1 526 ? 18.226 -2.271 -34.054 1.00 42.44 526 MET A N 1
ATOM 4285 C CA . MET A 1 526 ? 18.080 -3.606 -34.614 1.00 42.44 526 MET A CA 1
ATOM 4286 C C . MET A 1 526 ? 19.449 -4.091 -35.124 1.00 42.44 526 MET A C 1
ATOM 4288 O O . MET A 1 526 ? 19.773 -3.984 -36.303 1.00 42.44 526 MET A O 1
ATOM 4292 N N . ALA A 1 527 ? 20.277 -4.618 -34.230 1.00 36.38 527 ALA A N 1
ATOM 4293 C CA . ALA A 1 527 ? 21.253 -5.629 -34.585 1.00 36.38 527 ALA A CA 1
ATOM 4294 C C . ALA A 1 527 ? 20.542 -6.970 -34.390 1.00 36.38 527 ALA A C 1
ATOM 4296 O O . ALA A 1 527 ? 20.483 -7.497 -33.278 1.00 36.38 527 ALA A O 1
ATOM 4297 N N . ASN A 1 528 ? 19.939 -7.508 -35.454 1.00 31.03 528 ASN A N 1
ATOM 4298 C CA . ASN A 1 528 ? 19.580 -8.922 -35.420 1.00 31.03 528 ASN A CA 1
ATOM 4299 C C . ASN A 1 528 ? 20.868 -9.727 -35.203 1.00 31.03 528 ASN A C 1
ATOM 4301 O O . ASN A 1 528 ? 21.930 -9.384 -35.725 1.00 31.03 528 ASN A O 1
ATOM 4305 N N . LYS A 1 529 ? 20.757 -10.741 -34.343 1.00 32.38 529 LYS A N 1
ATOM 4306 C CA . LYS A 1 529 ? 21.843 -11.593 -33.858 1.00 32.38 529 LYS A CA 1
ATOM 4307 C C . LYS A 1 529 ? 22.744 -12.061 -35.016 1.00 32.38 529 LYS A C 1
ATOM 4309 O O . LYS A 1 529 ? 22.258 -12.571 -36.019 1.00 32.38 529 LYS A O 1
ATOM 4314 N N . ILE A 1 530 ? 24.054 -11.913 -34.845 1.00 30.67 530 ILE A N 1
ATOM 4315 C CA . ILE A 1 530 ? 25.071 -12.585 -35.661 1.00 30.67 530 ILE A CA 1
ATOM 4316 C C . ILE A 1 530 ? 25.340 -13.939 -34.993 1.00 30.67 530 ILE A C 1
ATOM 4318 O O . ILE A 1 530 ? 25.451 -14.004 -33.769 1.00 30.67 530 ILE A O 1
ATOM 4322 N N . VAL A 1 531 ? 25.370 -14.996 -35.804 1.00 32.81 531 VAL A N 1
ATOM 4323 C CA . VAL A 1 531 ? 25.736 -16.370 -35.424 1.00 32.81 531 VAL A CA 1
ATOM 4324 C C . VAL A 1 531 ? 27.219 -16.399 -35.034 1.00 32.81 531 VAL A C 1
ATOM 4326 O O . VAL A 1 531 ? 28.016 -15.733 -35.693 1.00 32.81 531 VAL A O 1
ATOM 4329 N N . ASP A 1 532 ? 27.582 -17.114 -33.968 1.00 34.25 532 ASP A N 1
ATOM 4330 C CA . ASP A 1 532 ? 28.984 -17.320 -33.585 1.00 34.25 532 ASP A CA 1
ATOM 4331 C C . ASP A 1 532 ? 29.705 -18.297 -34.536 1.00 34.25 532 ASP A C 1
ATOM 4333 O O . ASP A 1 532 ? 29.153 -18.751 -35.541 1.00 34.25 532 ASP A O 1
ATOM 4337 N N . GLU A 1 533 ? 30.971 -18.586 -34.239 1.00 30.94 533 GLU A N 1
ATOM 4338 C CA . GLU A 1 533 ? 31.858 -19.409 -35.069 1.00 30.94 533 GLU A CA 1
ATOM 4339 C C . GLU A 1 533 ? 31.368 -20.863 -35.261 1.00 30.94 533 GLU A C 1
ATOM 4341 O O . GLU A 1 533 ? 31.846 -21.532 -36.179 1.00 30.94 533 GLU A O 1
ATOM 4346 N N . ASP A 1 534 ? 30.359 -21.321 -34.502 1.00 33.34 534 ASP A N 1
ATOM 4347 C CA . ASP A 1 534 ? 29.897 -22.718 -34.464 1.00 33.34 534 ASP A CA 1
ATOM 4348 C C . ASP A 1 534 ? 28.512 -22.960 -35.109 1.00 33.34 534 ASP A C 1
ATOM 4350 O O . ASP A 1 534 ? 27.972 -24.069 -35.080 1.00 33.34 534 ASP A O 1
ATOM 4354 N N . GLY A 1 535 ? 27.941 -21.960 -35.788 1.00 39.19 535 GLY A N 1
ATOM 4355 C CA . GLY A 1 535 ? 27.002 -22.224 -36.886 1.00 39.19 535 GLY A CA 1
ATOM 4356 C C . GLY A 1 535 ? 25.544 -22.560 -36.531 1.00 39.19 535 GLY A C 1
ATOM 4357 O O . GLY A 1 535 ? 24.910 -23.317 -37.270 1.00 39.19 535 GLY A O 1
ATOM 4358 N N . GLN A 1 536 ? 24.944 -21.958 -35.495 1.00 29.06 536 GLN A N 1
ATOM 4359 C CA . GLN A 1 536 ? 23.481 -22.031 -35.282 1.00 29.06 536 GLN A CA 1
ATOM 4360 C C . GLN A 1 536 ? 22.717 -20.721 -35.582 1.00 29.06 536 GLN A C 1
ATOM 4362 O O . GLN A 1 536 ? 23.068 -19.631 -35.149 1.00 29.06 536 GLN A O 1
ATOM 4367 N N . ARG A 1 537 ? 21.634 -20.883 -36.356 1.00 31.55 537 ARG A N 1
ATOM 4368 C CA . ARG A 1 537 ? 20.900 -19.941 -37.232 1.00 31.55 537 ARG A CA 1
ATOM 4369 C C . ARG A 1 537 ? 20.356 -18.638 -36.607 1.00 31.55 537 ARG A C 1
ATOM 4371 O O . ARG A 1 537 ? 19.802 -18.653 -35.512 1.00 31.55 537 ARG A O 1
ATOM 4378 N N . VAL A 1 538 ? 20.345 -17.550 -37.398 1.00 30.86 538 VAL A N 1
ATOM 4379 C CA . VAL A 1 538 ? 19.491 -16.358 -37.179 1.00 30.86 538 VAL A CA 1
ATOM 4380 C C . VAL A 1 538 ? 18.908 -15.849 -38.509 1.00 30.86 538 VAL A C 1
ATOM 4382 O O . VAL A 1 538 ? 19.646 -15.540 -39.442 1.00 30.86 538 VAL A O 1
ATOM 4385 N N . ASP A 1 539 ? 17.575 -15.760 -38.575 1.00 27.84 539 ASP A N 1
ATOM 4386 C CA . ASP A 1 539 ? 16.783 -15.200 -39.681 1.00 27.84 539 ASP A CA 1
ATOM 4387 C C . ASP A 1 539 ? 16.554 -13.667 -39.534 1.00 27.84 539 ASP A C 1
ATOM 4389 O O . ASP A 1 539 ? 16.670 -13.107 -38.442 1.00 27.84 539 ASP A O 1
ATOM 4393 N N . ASN A 1 540 ? 16.144 -13.024 -40.644 1.00 32.00 540 ASN A N 1
ATOM 4394 C CA . ASN A 1 540 ? 15.824 -11.597 -40.888 1.00 32.00 540 ASN A CA 1
ATOM 4395 C C . ASN A 1 540 ? 17.008 -10.669 -41.200 1.00 32.00 540 ASN A C 1
ATOM 4397 O O . ASN A 1 540 ? 17.527 -9.949 -40.343 1.00 32.00 540 ASN A O 1
ATOM 4401 N N . LEU A 1 541 ? 17.367 -10.625 -42.487 1.00 33.41 541 LEU A N 1
ATOM 4402 C CA . LEU A 1 541 ? 18.390 -9.730 -43.007 1.00 33.41 541 LEU A CA 1
ATOM 4403 C C . LEU A 1 541 ? 17.866 -8.319 -43.288 1.00 33.41 541 LEU A C 1
ATOM 4405 O O . LEU A 1 541 ? 17.005 -8.111 -44.140 1.00 33.41 541 LEU A O 1
ATOM 4409 N N . ILE A 1 542 ? 18.542 -7.378 -42.623 1.00 42.84 542 ILE A N 1
ATOM 4410 C CA . ILE A 1 542 ? 18.637 -5.943 -42.913 1.00 42.84 542 ILE A CA 1
ATOM 4411 C C . ILE A 1 542 ? 17.406 -5.140 -42.452 1.00 42.84 542 ILE A C 1
ATOM 4413 O O . ILE A 1 542 ? 16.484 -4.858 -43.217 1.00 42.84 542 ILE A O 1
ATOM 4417 N N . GLY A 1 543 ? 17.424 -4.752 -41.172 1.00 39.91 543 GLY A N 1
ATOM 4418 C CA . GLY A 1 543 ? 16.482 -3.801 -40.566 1.00 39.91 543 GLY A CA 1
ATOM 4419 C C . GLY A 1 543 ? 16.982 -2.345 -40.561 1.00 39.91 543 GLY A C 1
ATOM 4420 O O . GLY A 1 543 ? 18.140 -2.063 -40.886 1.00 39.91 543 GLY A O 1
ATOM 4421 N N . GLU A 1 544 ? 16.104 -1.426 -40.136 1.00 37.84 544 GLU A N 1
ATOM 4422 C CA . GLU A 1 544 ? 16.251 0.049 -40.086 1.00 37.84 544 GLU A CA 1
ATOM 4423 C C . GLU A 1 544 ? 17.406 0.569 -39.180 1.00 37.84 544 GLU A C 1
ATOM 4425 O O . GLU A 1 544 ? 17.620 1.774 -39.077 1.00 37.84 544 GLU A O 1
ATOM 4430 N N . GLY A 1 545 ? 18.195 -0.320 -38.558 1.00 43.34 545 GLY A N 1
ATOM 4431 C CA . GLY A 1 545 ? 19.348 -0.012 -37.691 1.00 43.34 545 GLY A CA 1
ATOM 4432 C C . GLY A 1 545 ? 20.739 -0.192 -38.325 1.00 43.34 545 GLY A C 1
ATOM 4433 O O . GLY A 1 545 ? 21.742 -0.144 -37.615 1.00 43.34 545 GLY A O 1
ATOM 4434 N N . SER A 1 546 ? 20.825 -0.429 -39.638 1.00 46.66 546 SER A N 1
ATOM 4435 C CA . SER A 1 546 ? 22.090 -0.737 -40.329 1.00 46.66 546 SER A CA 1
ATOM 4436 C C . SER A 1 546 ? 22.947 0.518 -40.552 1.00 46.66 546 SER A C 1
ATOM 4438 O O . SER A 1 546 ? 22.534 1.411 -41.281 1.00 46.66 546 SER A O 1
ATOM 4440 N N . LEU A 1 547 ? 24.149 0.596 -39.970 1.00 49.41 547 LEU A N 1
ATOM 4441 C CA . LEU A 1 547 ? 25.077 1.720 -40.180 1.00 49.41 547 LEU A CA 1
ATOM 4442 C C . LEU A 1 547 ? 25.581 1.747 -41.632 1.00 49.41 547 LEU A C 1
ATOM 4444 O O . LEU A 1 547 ? 26.221 0.802 -42.089 1.00 49.41 547 LEU A O 1
ATOM 4448 N N . VAL A 1 548 ? 25.325 2.846 -42.344 1.00 56.69 548 VAL A N 1
ATOM 4449 C CA . VAL A 1 548 ? 25.911 3.090 -43.668 1.00 56.69 548 VAL A CA 1
ATOM 4450 C C . VAL A 1 548 ? 27.297 3.695 -43.459 1.00 56.69 548 VAL A C 1
ATOM 4452 O O . VAL A 1 548 ? 27.450 4.639 -42.686 1.00 56.69 548 VAL A O 1
ATOM 4455 N N . LEU A 1 549 ? 28.318 3.170 -44.131 1.00 60.66 549 LEU A N 1
ATOM 4456 C CA . LEU A 1 549 ? 29.674 3.709 -44.054 1.00 60.66 549 LEU A CA 1
ATOM 4457 C C . LEU A 1 549 ? 29.930 4.641 -45.239 1.00 60.66 549 LEU A C 1
ATOM 4459 O O . LEU A 1 549 ? 29.537 4.351 -46.370 1.00 60.66 549 LEU A O 1
ATOM 4463 N N . SER A 1 550 ? 30.618 5.747 -44.976 1.00 62.94 550 SER A N 1
ATOM 4464 C CA . SER A 1 550 ? 31.202 6.613 -46.002 1.00 62.94 550 SER A CA 1
ATOM 4465 C C . SER A 1 550 ? 32.687 6.823 -45.715 1.00 62.94 550 SER A C 1
ATOM 4467 O O . SER A 1 550 ? 33.147 6.568 -44.596 1.00 62.94 550 SER A O 1
ATOM 4469 N N . LYS A 1 551 ? 33.430 7.365 -46.688 1.00 63.28 551 LYS A N 1
ATOM 4470 C CA . LYS A 1 551 ? 34.819 7.816 -46.468 1.00 63.28 551 LYS A CA 1
ATOM 4471 C C . LYS A 1 551 ? 34.946 8.805 -45.313 1.00 63.28 551 LYS A C 1
ATOM 4473 O O . LYS A 1 551 ? 35.979 8.863 -44.660 1.00 63.28 551 LYS A O 1
ATOM 4478 N N . ALA A 1 552 ? 33.909 9.609 -45.103 1.00 62.50 552 ALA A N 1
ATOM 4479 C CA . ALA A 1 552 ? 33.950 10.733 -44.188 1.00 62.50 552 ALA A CA 1
ATOM 4480 C C . ALA A 1 552 ? 33.440 10.376 -42.780 1.00 62.50 552 ALA A C 1
ATOM 4482 O O . ALA A 1 552 ? 33.635 11.153 -41.851 1.00 62.50 552 ALA A O 1
ATOM 4483 N N . GLY A 1 553 ? 32.797 9.217 -42.599 1.00 66.06 553 GLY A N 1
ATOM 4484 C CA . GLY A 1 553 ? 32.241 8.797 -41.313 1.00 66.06 553 GLY A CA 1
ATOM 4485 C C . GLY A 1 553 ? 31.039 7.858 -41.417 1.00 66.06 553 GLY A C 1
ATOM 4486 O O . GLY A 1 553 ? 30.629 7.456 -42.511 1.00 66.06 553 GLY A O 1
ATOM 4487 N N . TYR A 1 554 ? 30.433 7.559 -40.267 1.00 64.19 554 TYR A N 1
ATOM 4488 C CA . TYR A 1 554 ? 29.166 6.837 -40.173 1.00 64.19 554 TYR A CA 1
ATOM 4489 C C . TYR A 1 554 ? 28.025 7.698 -40.714 1.00 64.19 554 TYR A C 1
ATOM 4491 O O . TYR A 1 554 ? 27.706 8.758 -40.171 1.00 64.19 554 TYR A O 1
ATOM 4499 N N . CYS A 1 555 ? 27.367 7.228 -41.762 1.00 59.41 555 CYS A N 1
ATOM 4500 C CA . CYS A 1 555 ? 26.110 7.782 -42.224 1.00 59.41 555 CYS A CA 1
ATOM 4501 C C . CYS A 1 555 ? 24.985 7.228 -41.352 1.00 59.41 555 CYS A C 1
ATOM 4503 O O . CYS A 1 555 ? 24.680 6.035 -41.364 1.00 59.41 555 CYS A O 1
ATOM 4505 N N . LEU A 1 556 ? 24.366 8.125 -40.590 1.00 55.75 556 LEU A N 1
ATOM 4506 C CA . LEU A 1 556 ? 23.156 7.835 -39.840 1.00 55.75 556 LEU A CA 1
ATOM 4507 C C . LEU A 1 556 ? 22.017 7.512 -40.815 1.00 55.75 556 LEU A C 1
ATOM 4509 O O . LEU A 1 556 ? 21.628 8.402 -41.584 1.00 55.75 556 LEU A O 1
ATOM 4513 N N . PRO A 1 557 ? 21.446 6.295 -40.784 1.00 50.97 557 PRO A N 1
ATOM 4514 C CA . PRO A 1 557 ? 20.247 5.998 -41.547 1.00 50.97 557 PRO A CA 1
ATOM 4515 C C . PRO A 1 557 ? 19.118 6.911 -41.089 1.00 50.97 557 PRO A C 1
ATOM 4517 O O . PRO A 1 557 ? 18.700 6.864 -39.937 1.00 50.97 557 PRO A O 1
ATOM 4520 N N . TYR A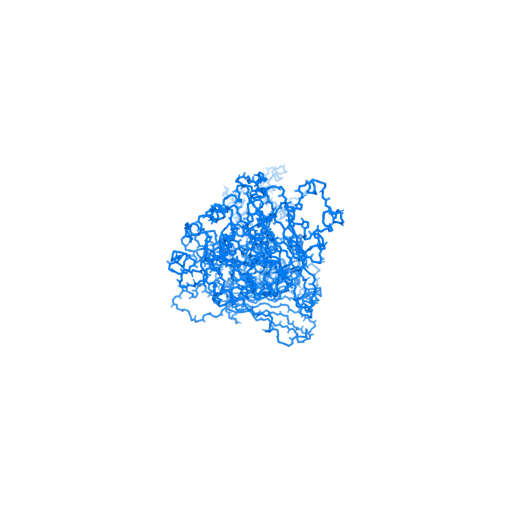 1 558 ? 18.635 7.751 -41.999 1.00 53.84 558 TYR A N 1
ATOM 4521 C CA . TYR A 1 558 ? 17.297 8.320 -41.929 1.00 53.84 558 TYR A CA 1
ATOM 4522 C C . TYR A 1 558 ? 16.897 8.854 -43.305 1.00 53.84 558 TYR A C 1
ATOM 4524 O O . TYR A 1 558 ? 17.742 9.306 -44.087 1.00 53.84 558 TYR A O 1
ATOM 4532 N N . THR A 1 559 ? 15.597 8.881 -43.587 1.00 49.56 559 THR A N 1
ATOM 4533 C CA . THR A 1 559 ? 15.045 9.359 -44.856 1.00 49.56 559 THR A CA 1
ATOM 4534 C C . THR A 1 559 ? 15.413 10.808 -45.175 1.00 49.56 559 THR A C 1
ATOM 4536 O O . THR A 1 559 ? 15.491 11.197 -46.343 1.00 49.56 559 THR A O 1
ATOM 4539 N N . ARG A 1 560 ? 15.681 11.624 -44.153 1.00 54.25 560 ARG A N 1
ATOM 4540 C CA . ARG A 1 560 ? 16.190 12.994 -44.300 1.00 54.25 560 ARG A CA 1
ATOM 4541 C C . ARG A 1 560 ? 17.702 13.064 -44.505 1.00 54.25 560 ARG A C 1
ATOM 4543 O O . ARG A 1 560 ? 18.140 13.849 -45.343 1.00 54.25 560 ARG A O 1
ATOM 4550 N N . ASN A 1 561 ? 18.493 12.263 -43.788 1.00 54.19 561 ASN A N 1
ATOM 4551 C CA . ASN A 1 561 ? 19.951 12.271 -43.940 1.00 54.19 561 ASN A CA 1
ATOM 4552 C C . ASN A 1 561 ? 20.345 11.743 -45.318 1.00 54.19 561 ASN A C 1
ATOM 4554 O O . ASN A 1 561 ? 21.135 12.386 -45.991 1.00 54.19 561 ASN A O 1
ATOM 4558 N N . ILE A 1 562 ? 19.678 10.699 -45.822 1.00 55.03 562 ILE A N 1
ATOM 4559 C CA . ILE A 1 562 ? 19.850 10.211 -47.203 1.00 55.03 562 ILE A CA 1
ATOM 4560 C C . ILE A 1 562 ? 19.582 11.320 -48.240 1.00 55.03 562 ILE A C 1
ATOM 4562 O O . ILE A 1 562 ? 20.321 11.446 -49.213 1.00 55.03 562 ILE A O 1
ATOM 4566 N N . LYS A 1 563 ? 18.585 12.193 -48.017 1.00 56.84 563 LYS A N 1
ATOM 4567 C CA . LYS A 1 563 ? 18.356 13.371 -48.880 1.00 56.84 563 LYS A CA 1
ATOM 4568 C C . LYS A 1 563 ? 19.480 14.408 -48.767 1.00 56.84 563 LYS A C 1
ATOM 4570 O O . LYS A 1 563 ? 19.885 14.959 -49.788 1.00 56.84 563 LYS A O 1
ATOM 4575 N N . LYS A 1 564 ? 19.981 14.681 -47.555 1.00 59.69 564 LYS A N 1
ATOM 4576 C CA . LYS A 1 564 ? 21.108 15.608 -47.316 1.00 59.69 564 LYS A CA 1
ATOM 4577 C C . LYS A 1 564 ? 22.432 15.081 -47.881 1.00 59.69 564 LYS A C 1
ATOM 4579 O O . LYS A 1 564 ? 23.245 15.879 -48.334 1.00 59.69 564 LYS A O 1
ATOM 4584 N N . LEU A 1 565 ? 22.604 13.760 -47.936 1.00 59.53 565 LEU A N 1
ATOM 4585 C CA . LEU A 1 565 ? 23.743 13.084 -48.563 1.00 59.53 565 LEU A CA 1
ATOM 4586 C C . LEU A 1 565 ? 23.790 13.279 -50.089 1.00 59.53 565 LEU A C 1
ATOM 4588 O O . LEU A 1 565 ? 24.800 12.955 -50.705 1.00 59.53 565 LEU A O 1
ATOM 4592 N N . LYS A 1 566 ? 22.720 13.819 -50.702 1.00 62.03 566 LYS A N 1
ATOM 4593 C CA . LYS A 1 566 ? 22.605 14.100 -52.148 1.00 62.03 566 LYS A CA 1
ATOM 4594 C C . LYS A 1 566 ? 22.938 12.896 -53.044 1.00 62.03 566 LYS A C 1
ATOM 4596 O O . LYS A 1 566 ? 23.231 13.075 -54.221 1.00 62.03 566 LYS A O 1
ATOM 4601 N N . THR A 1 567 ? 22.841 11.681 -52.509 1.00 63.81 567 THR A N 1
ATOM 4602 C CA . THR A 1 567 ? 23.141 10.450 -53.237 1.00 63.81 567 THR A CA 1
ATOM 4603 C C . THR A 1 567 ? 21.872 9.772 -53.726 1.00 63.81 567 THR A C 1
ATOM 4605 O O . THR A 1 567 ? 20.855 9.722 -53.032 1.00 63.81 567 THR A O 1
ATOM 4608 N N . ASN A 1 568 ? 21.938 9.226 -54.935 1.00 70.50 568 ASN A N 1
ATOM 4609 C CA . ASN A 1 568 ? 20.945 8.308 -55.478 1.00 70.50 568 ASN A CA 1
ATOM 4610 C C . ASN A 1 568 ? 21.482 6.868 -55.559 1.00 70.50 568 ASN A C 1
ATOM 4612 O O . ASN A 1 568 ? 20.853 6.032 -56.213 1.00 70.50 568 ASN A O 1
ATOM 4616 N N . LYS A 1 569 ? 22.629 6.590 -54.922 1.00 72.31 569 LYS A N 1
ATOM 4617 C CA . LYS A 1 569 ? 23.369 5.338 -55.057 1.00 72.31 569 LYS A CA 1
ATOM 4618 C C . LYS A 1 569 ? 23.900 4.820 -53.722 1.00 72.31 569 LYS A C 1
ATOM 4620 O O . LYS A 1 569 ? 24.517 5.555 -52.956 1.00 72.31 569 LYS A O 1
ATOM 4625 N N . PHE A 1 570 ? 23.730 3.519 -53.508 1.00 74.94 570 PHE A N 1
ATOM 4626 C CA . PHE A 1 570 ? 24.360 2.762 -52.427 1.00 74.94 570 PHE A CA 1
ATOM 4627 C C . PHE A 1 570 ? 25.006 1.500 -52.989 1.00 74.94 570 PHE A C 1
ATOM 4629 O O . PHE A 1 570 ? 24.526 0.954 -53.985 1.00 74.94 570 PHE A O 1
ATOM 4636 N N . VAL A 1 571 ? 26.073 1.021 -52.352 1.00 74.06 571 VAL A N 1
ATOM 4637 C CA . VAL A 1 571 ? 26.655 -0.288 -52.663 1.00 74.06 571 VAL A CA 1
ATOM 4638 C C . VAL A 1 571 ? 26.570 -1.193 -51.452 1.00 74.06 571 VAL A C 1
ATOM 4640 O O . VAL A 1 571 ? 26.998 -0.824 -50.365 1.00 74.06 571 VAL A O 1
ATOM 4643 N N . GLN A 1 572 ? 26.019 -2.381 -51.651 1.00 74.31 572 GLN A N 1
ATOM 4644 C CA . GLN A 1 572 ? 25.918 -3.418 -50.641 1.00 74.31 572 GLN A CA 1
ATOM 4645 C C . GLN A 1 572 ? 26.873 -4.557 -50.970 1.00 74.31 572 GLN A C 1
ATOM 4647 O O . GLN A 1 572 ? 26.887 -5.035 -52.100 1.00 74.31 572 GLN A O 1
ATOM 4652 N N . ILE A 1 573 ? 27.662 -4.991 -49.996 1.00 71.19 573 ILE A N 1
ATOM 4653 C CA . ILE A 1 573 ? 28.723 -5.982 -50.169 1.00 71.19 573 ILE A CA 1
ATOM 4654 C C . ILE A 1 573 ? 28.479 -7.130 -49.199 1.00 71.19 573 ILE A C 1
ATOM 4656 O O . ILE A 1 573 ? 28.339 -6.897 -48.002 1.00 71.19 573 ILE A O 1
ATOM 4660 N N . TRP A 1 574 ? 28.459 -8.360 -49.705 1.00 72.38 574 TRP A N 1
ATOM 4661 C CA . TRP A 1 574 ? 28.405 -9.581 -48.910 1.00 72.38 574 TRP A CA 1
ATOM 4662 C C . TRP A 1 574 ? 29.742 -10.310 -48.922 1.00 72.38 574 TRP A C 1
ATOM 4664 O O . TRP A 1 574 ? 30.334 -10.513 -49.986 1.00 72.38 574 TRP A O 1
ATOM 4674 N N . THR A 1 575 ? 30.180 -10.753 -47.745 1.00 65.38 575 THR A N 1
ATOM 4675 C CA . THR A 1 575 ? 31.430 -11.501 -47.573 1.00 65.38 575 THR A CA 1
ATOM 4676 C C . THR A 1 575 ? 31.210 -12.774 -46.746 1.00 65.38 575 THR A C 1
ATOM 4678 O O . THR A 1 575 ? 30.427 -12.795 -45.794 1.00 65.38 575 THR A O 1
ATOM 4681 N N . LYS A 1 576 ? 31.919 -13.851 -47.107 1.00 55.62 576 LYS A N 1
ATOM 4682 C CA . LYS A 1 576 ? 31.961 -15.146 -46.397 1.00 55.62 576 LYS A CA 1
ATOM 4683 C C . LYS A 1 576 ? 32.790 -15.115 -45.119 1.00 55.62 576 LYS A C 1
ATOM 4685 O O . LYS A 1 576 ? 32.632 -15.988 -44.276 1.00 55.62 576 LYS A O 1
ATOM 4690 N N . THR A 1 577 ? 33.702 -14.155 -45.003 1.00 52.69 577 THR A N 1
ATOM 4691 C CA . THR A 1 577 ? 34.668 -14.031 -43.905 1.00 52.69 577 THR A CA 1
ATOM 4692 C C . THR A 1 577 ? 34.782 -12.574 -43.472 1.00 52.69 577 THR A C 1
ATOM 4694 O O . THR A 1 577 ? 34.592 -11.673 -44.293 1.00 52.69 577 THR A O 1
ATOM 4697 N N . SER A 1 578 ? 35.154 -12.331 -42.213 1.00 49.19 578 SER A N 1
ATOM 4698 C CA . SER A 1 578 ? 35.419 -11.007 -41.616 1.00 49.19 578 SER A CA 1
ATOM 4699 C C . SER A 1 578 ? 36.665 -10.297 -42.181 1.00 49.19 578 SER A C 1
ATOM 4701 O O . SER A 1 578 ? 37.333 -9.545 -41.473 1.00 49.19 578 SER A O 1
ATOM 4703 N N . GLN A 1 579 ? 37.030 -10.582 -43.431 1.00 52.84 579 GLN A N 1
ATOM 4704 C CA . GLN A 1 579 ? 38.222 -10.051 -44.080 1.00 52.84 579 GLN A CA 1
ATOM 4705 C C . GLN A 1 579 ? 38.089 -8.550 -44.336 1.00 52.84 579 GLN A C 1
ATOM 4707 O O . GLN A 1 579 ? 37.002 -8.045 -44.620 1.00 52.84 579 GLN A O 1
ATOM 4712 N N . GLU A 1 580 ? 39.220 -7.852 -44.244 1.00 56.16 580 GLU A N 1
ATOM 4713 C CA . GLU A 1 580 ? 39.315 -6.426 -44.522 1.00 56.16 580 GLU A CA 1
ATOM 4714 C C . GLU A 1 580 ? 38.934 -6.158 -45.990 1.00 56.16 580 GLU A C 1
ATOM 4716 O O . GLU A 1 580 ? 39.618 -6.613 -46.901 1.00 56.16 580 GLU A O 1
ATOM 4721 N N . LEU A 1 581 ? 37.817 -5.455 -46.235 1.00 58.78 581 LEU A N 1
ATOM 4722 C CA . LEU A 1 581 ? 37.489 -4.942 -47.569 1.00 58.78 581 LEU A CA 1
ATOM 4723 C C . LEU A 1 581 ? 38.600 -3.996 -48.037 1.00 58.78 581 LEU A C 1
ATOM 4725 O O . LEU A 1 581 ? 39.102 -3.201 -47.242 1.00 58.78 581 LEU A O 1
ATOM 4729 N N . SER A 1 582 ? 38.969 -4.056 -49.319 1.00 59.53 582 SER A N 1
ATOM 4730 C CA . SER A 1 582 ? 40.056 -3.222 -49.834 1.00 59.53 582 SER A CA 1
ATOM 4731 C C . SER A 1 582 ? 39.735 -1.732 -49.676 1.00 59.53 582 SER A C 1
ATOM 4733 O O . SER A 1 582 ? 38.620 -1.274 -49.935 1.00 59.53 582 SER A O 1
ATOM 4735 N N . PHE A 1 583 ? 40.739 -0.947 -49.279 1.00 58.56 583 PHE A N 1
ATOM 4736 C CA . PHE A 1 583 ? 40.604 0.507 -49.143 1.00 58.56 583 PHE A CA 1
ATOM 4737 C C . PHE A 1 583 ? 40.224 1.174 -50.475 1.00 58.56 583 PHE A C 1
ATOM 4739 O O . PHE A 1 583 ? 39.533 2.192 -50.493 1.00 58.56 583 PHE A O 1
ATOM 4746 N N . ASN A 1 584 ? 40.613 0.555 -51.594 1.00 61.88 584 ASN A N 1
ATOM 4747 C CA . ASN A 1 584 ? 40.219 0.976 -52.931 1.00 61.88 584 ASN A CA 1
ATOM 4748 C C . ASN A 1 584 ? 38.700 0.902 -53.142 1.00 61.88 584 ASN A C 1
ATOM 4750 O O . ASN A 1 584 ? 38.125 1.849 -53.663 1.00 61.88 584 ASN A O 1
ATOM 4754 N N . ILE A 1 585 ? 37.997 -0.124 -52.644 1.00 66.12 585 ILE A N 1
ATOM 4755 C CA . ILE A 1 585 ? 36.521 -0.145 -52.703 1.00 66.12 585 ILE A CA 1
ATOM 4756 C C . ILE A 1 585 ? 35.930 1.101 -52.045 1.00 66.12 585 ILE A C 1
ATOM 4758 O O . ILE A 1 585 ? 35.046 1.748 -52.601 1.00 66.12 585 ILE A O 1
ATOM 4762 N N . TRP A 1 586 ? 36.414 1.460 -50.857 1.00 65.00 586 TRP A N 1
ATOM 4763 C CA . TRP A 1 586 ? 35.935 2.651 -50.159 1.00 65.00 586 TRP A CA 1
ATOM 4764 C C . TRP A 1 586 ? 36.352 3.938 -50.858 1.00 65.00 586 TRP A C 1
ATOM 4766 O O . TRP A 1 586 ? 35.636 4.929 -50.770 1.00 65.00 586 TRP A O 1
ATOM 4776 N N . SER A 1 587 ? 37.489 3.943 -51.557 1.00 63.12 587 SER A N 1
ATOM 4777 C CA . SER A 1 587 ? 37.967 5.087 -52.329 1.00 63.12 587 SER A CA 1
ATOM 4778 C C . SER A 1 587 ? 37.128 5.324 -53.601 1.00 63.12 587 SER A C 1
ATOM 4780 O O . SER A 1 587 ? 36.936 6.478 -53.987 1.00 63.12 587 SER A O 1
ATOM 4782 N N . TYR A 1 588 ? 36.548 4.288 -54.206 1.00 66.69 588 TYR A N 1
ATOM 4783 C CA . TYR A 1 588 ? 35.674 4.422 -55.380 1.00 66.69 588 TYR A CA 1
ATOM 4784 C C . TYR A 1 588 ? 34.200 4.648 -55.032 1.00 66.69 588 TYR A C 1
ATOM 4786 O O . TYR A 1 588 ? 33.453 5.223 -55.825 1.00 66.69 588 TYR A O 1
ATOM 4794 N N . LEU A 1 589 ? 33.766 4.223 -53.846 1.00 66.31 589 LEU A N 1
ATOM 4795 C CA . LEU A 1 589 ? 32.362 4.248 -53.451 1.00 66.31 589 LEU A CA 1
ATOM 4796 C C . LEU A 1 589 ? 32.094 5.300 -52.378 1.00 66.31 589 LEU A C 1
ATOM 4798 O O . LEU A 1 589 ? 32.750 5.350 -51.343 1.00 66.31 589 LEU A O 1
ATOM 4802 N N . GLU A 1 590 ? 31.072 6.125 -52.594 1.00 67.62 590 GLU A N 1
ATOM 4803 C CA . GLU A 1 590 ? 30.685 7.141 -51.610 1.00 67.62 590 GLU A CA 1
ATOM 4804 C C . GLU A 1 590 ? 29.955 6.540 -50.395 1.00 67.62 590 GLU A C 1
ATOM 4806 O O . GLU A 1 590 ? 30.141 7.017 -49.275 1.00 67.62 590 GLU A O 1
ATOM 4811 N N . TYR A 1 591 ? 29.163 5.477 -50.606 1.00 71.56 591 TYR A N 1
ATOM 4812 C CA . TYR A 1 591 ? 28.321 4.852 -49.578 1.00 71.56 591 TYR A CA 1
ATOM 4813 C C . TYR A 1 591 ? 28.334 3.328 -49.691 1.00 71.56 591 TYR A C 1
ATOM 4815 O O . TYR A 1 591 ? 27.860 2.766 -50.686 1.00 71.56 591 TYR A O 1
ATOM 4823 N N . VAL A 1 592 ? 28.842 2.667 -48.650 1.00 68.62 592 VAL A N 1
ATOM 4824 C CA . VAL A 1 592 ? 29.025 1.213 -48.602 1.00 68.62 592 VAL A CA 1
ATOM 4825 C C . VAL A 1 592 ? 28.276 0.618 -47.412 1.00 68.62 592 VAL A C 1
ATOM 4827 O O . VAL A 1 592 ? 28.372 1.097 -46.282 1.00 68.62 592 VAL A O 1
ATOM 4830 N N . MET A 1 593 ? 27.536 -0.454 -47.675 1.00 66.62 593 MET A N 1
ATOM 4831 C CA . MET A 1 593 ? 26.894 -1.315 -46.687 1.00 66.62 593 MET A CA 1
ATOM 4832 C C . MET A 1 593 ? 27.584 -2.676 -46.715 1.00 66.62 593 MET A C 1
ATOM 4834 O O . MET A 1 593 ? 27.729 -3.268 -47.783 1.00 66.62 593 MET A O 1
ATOM 4838 N N . ILE A 1 594 ? 27.999 -3.177 -45.555 1.00 63.78 594 ILE A N 1
ATOM 4839 C CA . ILE A 1 594 ? 28.712 -4.454 -45.436 1.00 63.78 594 ILE A CA 1
ATOM 4840 C C . ILE A 1 594 ? 27.793 -5.472 -44.758 1.00 63.78 594 ILE A C 1
ATOM 4842 O O . ILE A 1 594 ? 27.191 -5.185 -43.725 1.00 63.78 594 ILE A O 1
ATOM 4846 N N . CYS A 1 595 ? 27.684 -6.661 -45.342 1.00 61.31 595 CYS A N 1
ATOM 4847 C CA . CYS A 1 595 ? 26.925 -7.798 -44.840 1.00 61.31 595 CYS A CA 1
ATOM 4848 C C . CYS A 1 595 ? 27.871 -8.993 -44.669 1.00 61.31 595 CYS A C 1
ATOM 4850 O O . CYS A 1 595 ? 28.487 -9.450 -45.626 1.00 61.31 595 CYS A O 1
ATOM 4852 N N . ASN A 1 596 ? 27.973 -9.532 -43.459 1.00 53.09 596 ASN A N 1
ATOM 4853 C CA . ASN A 1 596 ? 28.901 -10.614 -43.110 1.00 53.09 596 ASN A CA 1
ATOM 4854 C C . ASN A 1 596 ? 28.243 -12.010 -43.142 1.00 53.09 596 ASN A C 1
ATOM 4856 O O . ASN A 1 596 ? 28.594 -12.879 -42.349 1.00 53.09 596 ASN A O 1
ATOM 4860 N N . HIS A 1 597 ? 27.273 -12.229 -44.040 1.00 55.31 597 HIS A N 1
ATOM 4861 C CA . HIS A 1 597 ? 26.560 -13.504 -44.172 1.00 55.31 597 HIS A CA 1
ATOM 4862 C C . HIS A 1 597 ? 26.807 -14.164 -45.541 1.00 55.31 597 HIS A C 1
ATOM 4864 O O . HIS A 1 597 ? 26.652 -13.502 -46.570 1.00 55.31 597 HIS A O 1
ATOM 4870 N N . PRO A 1 598 ? 27.097 -15.476 -45.598 1.00 54.31 598 PRO A N 1
ATOM 4871 C CA . PRO A 1 598 ? 27.277 -16.186 -46.861 1.00 54.31 598 PRO A CA 1
ATOM 4872 C C . PRO A 1 598 ? 25.950 -16.358 -47.622 1.00 54.31 598 PRO A C 1
ATOM 4874 O O . PRO A 1 598 ? 25.027 -17.008 -47.128 1.00 54.31 598 PRO A O 1
ATOM 4877 N N . LEU A 1 599 ? 25.865 -15.865 -48.869 1.00 56.00 599 LEU A N 1
ATOM 4878 C CA . LEU A 1 599 ? 24.678 -16.050 -49.735 1.00 56.00 599 LEU A CA 1
ATOM 4879 C C . LEU A 1 599 ? 24.370 -17.514 -50.079 1.00 56.00 599 LEU A C 1
ATOM 4881 O O . LEU A 1 599 ? 23.273 -17.815 -50.544 1.00 56.00 599 LEU A O 1
ATOM 4885 N N . SER A 1 600 ? 25.305 -18.434 -49.837 1.00 53.00 600 SER A N 1
ATOM 4886 C CA . SER A 1 600 ? 25.128 -19.859 -50.118 1.00 53.00 600 SER A CA 1
ATOM 4887 C C . SER A 1 600 ? 24.080 -20.550 -49.234 1.00 53.00 600 SER A C 1
ATOM 4889 O O . SER A 1 600 ? 23.628 -21.630 -49.597 1.00 53.00 600 SER A O 1
ATOM 4891 N N . HIS A 1 601 ? 23.684 -19.966 -48.094 1.00 52.28 601 HIS A N 1
ATOM 4892 C CA . HIS A 1 601 ? 22.842 -20.653 -47.101 1.00 52.28 601 HIS A CA 1
ATOM 4893 C C . HIS A 1 601 ? 21.326 -20.416 -47.232 1.00 52.28 601 HIS A C 1
ATOM 4895 O O . HIS A 1 601 ? 20.562 -21.108 -46.564 1.00 52.28 601 HIS A O 1
ATOM 4901 N N . SER A 1 602 ? 20.842 -19.523 -48.107 1.00 56.00 602 SER A N 1
ATOM 4902 C CA . SER A 1 602 ? 19.433 -19.567 -48.540 1.00 56.00 602 SER A CA 1
ATOM 4903 C C . SER A 1 602 ? 19.175 -18.766 -49.821 1.00 56.00 602 SER A C 1
ATOM 4905 O O . SER A 1 602 ? 19.432 -17.569 -49.909 1.00 56.00 602 SER A O 1
ATOM 4907 N N . ASN A 1 603 ? 18.545 -19.401 -50.812 1.00 61.38 603 ASN A N 1
ATOM 4908 C CA . ASN A 1 603 ? 18.014 -18.724 -52.004 1.00 61.38 603 ASN A CA 1
ATOM 4909 C C . ASN A 1 603 ? 17.006 -17.603 -51.660 1.00 61.38 603 ASN A C 1
ATOM 4911 O O . ASN A 1 603 ? 16.701 -16.761 -52.502 1.00 61.38 603 ASN A O 1
ATOM 4915 N N . GLU A 1 604 ? 16.463 -17.586 -50.440 1.00 58.59 604 GLU A N 1
ATOM 4916 C CA . GLU A 1 604 ? 15.578 -16.533 -49.931 1.00 58.59 604 GLU A CA 1
ATOM 4917 C C . GLU A 1 604 ? 16.303 -15.208 -49.664 1.00 58.59 604 GLU A C 1
ATOM 4919 O O . GLU A 1 604 ? 15.704 -14.147 -49.835 1.00 58.59 604 GLU A O 1
ATOM 4924 N N . LEU A 1 605 ? 17.600 -15.244 -49.349 1.00 57.28 605 LEU A N 1
ATOM 4925 C CA . LEU A 1 605 ? 18.422 -14.050 -49.141 1.00 57.28 605 LEU A CA 1
ATOM 4926 C C . LEU A 1 605 ? 18.673 -13.278 -50.425 1.00 57.28 605 LEU A C 1
ATOM 4928 O O . LEU A 1 605 ? 18.443 -12.070 -50.485 1.00 57.28 605 LEU A O 1
ATOM 4932 N N . LEU A 1 606 ? 19.083 -13.996 -51.471 1.00 65.75 606 LEU A N 1
ATOM 4933 C CA . LEU A 1 606 ? 19.241 -13.429 -52.804 1.00 65.75 606 LEU A CA 1
ATOM 4934 C C . LEU A 1 606 ? 17.904 -12.879 -53.316 1.00 65.75 606 LEU A C 1
ATOM 4936 O O . LEU A 1 606 ? 17.853 -11.785 -53.869 1.00 65.75 606 LEU A O 1
ATOM 4940 N N . LYS A 1 607 ? 16.801 -13.594 -53.061 1.00 65.50 607 LYS A N 1
ATOM 4941 C CA . LYS A 1 607 ? 15.447 -13.104 -53.344 1.00 65.50 607 LYS A CA 1
ATOM 4942 C C . LYS A 1 607 ? 15.163 -11.800 -52.605 1.00 65.50 607 LYS A C 1
ATOM 4944 O O . LYS A 1 607 ? 14.807 -10.831 -53.264 1.00 65.50 607 LYS A O 1
ATOM 4949 N N . SER A 1 608 ? 15.356 -11.741 -51.288 1.00 59.78 608 SER A N 1
ATOM 4950 C CA . SER A 1 608 ? 15.149 -10.523 -50.488 1.00 59.78 608 SER A CA 1
ATOM 4951 C C . SER A 1 608 ? 15.954 -9.336 -51.031 1.00 59.78 608 SER A C 1
ATOM 4953 O O . SER A 1 608 ? 15.412 -8.249 -51.228 1.00 59.78 608 SER A O 1
ATOM 4955 N N . ALA A 1 609 ? 17.215 -9.572 -51.403 1.00 60.41 609 ALA A N 1
ATOM 4956 C CA . ALA A 1 609 ? 18.073 -8.568 -52.022 1.00 60.41 609 ALA A CA 1
ATOM 4957 C C . ALA A 1 609 ? 17.598 -8.129 -53.422 1.00 60.41 609 ALA A C 1
ATOM 4959 O O . ALA A 1 609 ? 17.861 -6.997 -53.830 1.00 60.41 609 ALA A O 1
ATOM 4960 N N . LEU A 1 610 ? 16.883 -8.985 -54.161 1.00 65.44 610 LEU A N 1
ATOM 4961 C CA . LEU A 1 610 ? 16.298 -8.696 -55.476 1.00 65.44 610 LEU A CA 1
ATOM 4962 C C . LEU A 1 610 ? 14.973 -7.917 -55.383 1.00 65.44 610 LEU A C 1
ATOM 4964 O O . LEU A 1 610 ? 14.777 -6.987 -56.170 1.00 65.44 610 LEU A O 1
ATOM 4968 N N . TYR A 1 611 ? 14.113 -8.204 -54.400 1.00 63.62 611 TYR A N 1
ATOM 4969 C CA . TYR A 1 611 ? 12.877 -7.445 -54.131 1.00 63.62 611 TYR A CA 1
ATOM 4970 C C . TYR A 1 611 ? 13.171 -5.987 -53.701 1.00 63.62 611 TYR A C 1
ATOM 4972 O O . TYR A 1 611 ? 14.318 -5.623 -53.432 1.00 63.62 611 TYR A O 1
ATOM 4980 N N . GLU A 1 612 ? 12.168 -5.093 -53.716 1.00 54.69 612 GLU A N 1
ATOM 4981 C CA . GLU A 1 612 ? 12.343 -3.726 -53.188 1.00 54.69 612 GLU A CA 1
ATOM 4982 C C . GLU A 1 612 ? 12.907 -3.814 -51.762 1.00 54.69 612 GLU A C 1
ATOM 4984 O O . GLU A 1 612 ? 12.290 -4.430 -50.897 1.00 54.69 612 GLU A O 1
ATOM 4989 N N . LEU A 1 613 ? 14.106 -3.263 -51.549 1.00 49.66 613 LEU A N 1
ATOM 4990 C CA . LEU A 1 613 ? 14.831 -3.372 -50.284 1.00 49.66 613 LEU A CA 1
ATOM 4991 C C . LEU A 1 613 ? 13.962 -2.828 -49.153 1.00 49.66 613 LEU A C 1
ATOM 4993 O O . LEU A 1 613 ? 13.498 -1.688 -49.218 1.00 49.66 613 LEU A O 1
ATOM 4997 N N . SER A 1 614 ? 13.801 -3.620 -48.100 1.00 41.97 614 SER A N 1
ATOM 4998 C CA . SER A 1 614 ? 13.086 -3.232 -46.883 1.00 41.97 614 SER A CA 1
ATOM 4999 C C . SER A 1 614 ? 13.706 -2.013 -46.195 1.00 41.97 614 SER A C 1
ATOM 5001 O O . SER A 1 614 ? 12.993 -1.151 -45.705 1.00 41.97 614 SER A O 1
ATOM 5003 N N . PHE A 1 615 ? 15.032 -1.854 -46.240 1.00 45.75 615 PHE A N 1
ATOM 5004 C CA . PHE A 1 615 ? 15.725 -0.693 -45.657 1.00 45.75 615 PHE A CA 1
ATOM 5005 C C . PHE A 1 615 ? 15.315 0.658 -46.274 1.00 45.75 615 PHE A C 1
ATOM 5007 O O . PHE A 1 615 ? 15.451 1.710 -45.657 1.00 45.75 615 PHE A O 1
ATOM 5014 N N . ILE A 1 616 ? 14.813 0.637 -47.509 1.00 48.66 616 ILE A N 1
ATOM 5015 C CA . ILE A 1 616 ? 14.470 1.821 -48.292 1.00 48.66 616 ILE A CA 1
ATOM 5016 C C . ILE A 1 616 ? 12.945 1.851 -48.495 1.00 48.66 616 ILE A C 1
ATOM 5018 O O . ILE A 1 616 ? 12.456 2.191 -49.567 1.00 48.66 616 ILE A O 1
ATOM 5022 N N . HIS A 1 617 ? 12.156 1.486 -47.476 1.00 47.78 617 HIS A N 1
ATOM 5023 C CA . HIS A 1 617 ? 10.686 1.495 -47.562 1.00 47.78 617 HIS A CA 1
ATOM 5024 C C . HIS A 1 617 ? 10.102 2.845 -48.019 1.00 47.78 617 HIS A C 1
ATOM 5026 O O . HIS A 1 617 ? 9.012 2.885 -48.600 1.00 47.78 617 HIS A O 1
ATOM 5032 N N . ASP A 1 618 ? 10.861 3.925 -47.829 1.00 50.16 618 ASP A N 1
ATOM 5033 C CA . ASP A 1 618 ? 10.517 5.282 -48.240 1.00 50.16 618 ASP A CA 1
ATOM 5034 C C . ASP A 1 618 ? 11.026 5.710 -49.628 1.00 50.16 618 ASP A C 1
ATOM 5036 O O . ASP A 1 618 ? 10.597 6.755 -50.139 1.00 50.16 618 ASP A O 1
ATOM 5040 N N . PHE A 1 619 ? 11.934 4.951 -50.257 1.00 53.91 619 PHE A N 1
ATOM 5041 C CA . PHE A 1 619 ? 12.415 5.261 -51.604 1.00 53.91 619 PHE A CA 1
ATOM 5042 C C . PHE A 1 619 ? 12.203 4.105 -52.573 1.00 53.91 619 PHE A C 1
ATOM 5044 O O . PHE A 1 619 ? 12.559 2.953 -52.352 1.00 53.91 619 PHE A O 1
ATOM 5051 N N . ARG A 1 620 ? 11.663 4.453 -53.734 1.00 63.34 620 ARG A N 1
ATOM 5052 C CA . ARG A 1 620 ? 11.477 3.515 -54.830 1.00 63.34 620 ARG A CA 1
ATOM 5053 C C . ARG A 1 620 ? 12.831 3.191 -55.456 1.00 63.34 620 ARG A C 1
ATOM 5055 O O . ARG A 1 620 ? 13.537 4.104 -55.875 1.00 63.34 620 ARG A O 1
ATOM 5062 N N . ILE A 1 621 ? 13.176 1.915 -55.577 1.00 70.50 621 ILE A N 1
ATOM 5063 C CA . ILE A 1 621 ? 14.392 1.500 -56.287 1.00 70.50 621 ILE A CA 1
ATOM 5064 C C . ILE A 1 621 ? 14.163 1.655 -57.793 1.00 70.50 621 ILE A C 1
ATOM 5066 O O . ILE A 1 621 ? 13.199 1.118 -58.338 1.00 70.50 621 ILE A O 1
ATOM 5070 N N . ASN A 1 622 ? 15.039 2.403 -58.461 1.00 75.56 622 ASN A N 1
ATOM 5071 C CA . ASN A 1 622 ? 15.007 2.603 -59.907 1.00 75.56 622 ASN A CA 1
ATOM 5072 C C . ASN A 1 622 ? 15.591 1.391 -60.643 1.00 75.56 622 ASN A C 1
ATOM 5074 O O . ASN A 1 622 ? 14.970 0.825 -61.539 1.00 75.56 622 ASN A O 1
ATOM 5078 N N . SER A 1 623 ? 16.782 0.965 -60.233 1.00 81.81 623 SER A N 1
ATOM 5079 C CA . SER A 1 623 ? 17.544 -0.099 -60.886 1.00 81.81 623 SER A CA 1
ATOM 5080 C C . SER A 1 623 ? 18.560 -0.695 -59.919 1.00 81.81 623 SER A C 1
ATOM 5082 O O . SER A 1 623 ? 18.909 -0.075 -58.911 1.00 81.81 623 SER A O 1
ATOM 5084 N N . LYS A 1 624 ? 19.045 -1.897 -60.229 1.00 86.50 624 LYS A N 1
ATOM 5085 C CA . LYS A 1 624 ? 20.141 -2.539 -59.494 1.00 86.50 624 LYS A CA 1
ATOM 5086 C C . LYS A 1 624 ? 21.168 -3.099 -60.467 1.00 86.50 624 LYS A C 1
ATOM 5088 O O . LYS A 1 624 ? 20.803 -3.509 -61.568 1.00 86.50 624 LYS A O 1
ATOM 5093 N N . ARG A 1 625 ? 22.421 -3.156 -60.038 1.00 87.38 625 ARG A N 1
ATOM 5094 C CA . ARG A 1 625 ? 23.480 -3.942 -60.676 1.00 87.38 625 ARG A CA 1
ATOM 5095 C C . ARG A 1 625 ? 24.011 -4.918 -59.639 1.00 87.38 625 ARG A C 1
ATOM 5097 O O . ARG A 1 625 ? 24.313 -4.509 -58.528 1.00 87.38 625 ARG A O 1
ATOM 5104 N N . ILE A 1 626 ? 24.045 -6.197 -59.966 1.00 85.25 626 ILE A N 1
ATOM 5105 C CA . ILE A 1 626 ? 24.282 -7.293 -59.029 1.00 85.25 626 ILE A CA 1
ATOM 5106 C C . ILE A 1 626 ? 25.446 -8.101 -59.576 1.00 85.25 626 ILE A C 1
ATOM 5108 O O . ILE A 1 626 ? 25.352 -8.647 -60.667 1.00 85.25 626 ILE A O 1
ATOM 5112 N N . TYR A 1 627 ? 26.522 -8.193 -58.819 1.00 84.00 627 TYR A N 1
ATOM 5113 C CA . TYR A 1 627 ? 27.690 -8.997 -59.130 1.00 84.00 627 TYR A CA 1
ATOM 5114 C C . TYR A 1 627 ? 27.615 -10.274 -58.299 1.00 84.00 627 TYR A C 1
ATOM 5116 O O . TYR A 1 627 ? 27.579 -10.207 -57.068 1.00 84.00 627 TYR A O 1
ATOM 5124 N N . LEU A 1 628 ? 27.551 -11.424 -58.968 1.00 80.81 628 LEU A N 1
ATOM 5125 C CA . LEU A 1 628 ? 27.402 -12.749 -58.359 1.00 80.81 628 LEU A CA 1
ATOM 5126 C C . LEU A 1 628 ? 28.492 -13.697 -58.862 1.00 80.81 628 LEU A C 1
ATOM 5128 O O . LEU A 1 628 ? 28.998 -13.491 -59.964 1.00 80.81 628 LEU A O 1
ATOM 5132 N N . PRO A 1 629 ? 28.794 -14.791 -58.144 1.00 80.06 629 PRO A N 1
ATOM 5133 C CA . PRO A 1 629 ? 29.636 -15.851 -58.672 1.00 80.06 629 PRO A CA 1
ATOM 5134 C C . PRO A 1 629 ? 28.950 -16.480 -59.884 1.00 80.06 629 PRO A C 1
ATOM 5136 O O . PRO A 1 629 ? 27.728 -16.676 -59.881 1.00 80.06 629 PRO A O 1
ATOM 5139 N N . LYS A 1 630 ? 29.729 -16.828 -60.911 1.00 80.25 630 LYS A N 1
ATOM 5140 C CA . LYS A 1 630 ? 29.220 -17.285 -62.214 1.00 80.25 630 LYS A CA 1
ATOM 5141 C C . LYS A 1 630 ? 28.202 -18.424 -62.094 1.00 80.25 630 LYS A C 1
ATOM 5143 O O . LYS A 1 630 ? 27.147 -18.367 -62.715 1.00 80.25 630 LYS A O 1
ATOM 5148 N N . GLN A 1 631 ? 28.465 -19.404 -61.227 1.00 78.00 631 GLN A N 1
ATOM 5149 C CA . GLN A 1 631 ? 27.551 -20.526 -60.970 1.00 78.00 631 GLN A CA 1
ATOM 5150 C C . GLN A 1 631 ? 26.173 -20.065 -60.461 1.00 78.00 631 GLN A C 1
ATOM 5152 O O . GLN A 1 631 ? 25.145 -20.512 -60.962 1.00 78.00 631 GLN A O 1
ATOM 5157 N N . LEU A 1 632 ? 26.146 -19.136 -59.500 1.00 76.69 632 LEU A N 1
ATOM 5158 C CA . LEU A 1 632 ? 24.908 -18.647 -58.888 1.00 76.69 632 LEU A CA 1
ATOM 5159 C C . LEU A 1 632 ? 24.125 -17.736 -59.846 1.00 76.69 632 LEU A C 1
ATOM 5161 O O . LEU A 1 632 ? 22.899 -17.802 -59.903 1.00 76.69 632 LEU A O 1
ATOM 5165 N N . GLY A 1 633 ? 24.827 -16.894 -60.610 1.00 77.88 633 GLY A N 1
ATOM 5166 C CA . GLY A 1 633 ? 24.197 -16.003 -61.584 1.00 77.88 633 GLY A CA 1
ATOM 5167 C C . GLY A 1 633 ? 23.583 -16.752 -62.771 1.00 77.88 633 GLY A C 1
ATOM 5168 O O . GLY A 1 633 ? 22.479 -16.411 -63.191 1.00 77.88 633 GLY A O 1
ATOM 5169 N N . VAL A 1 634 ? 24.235 -17.814 -63.259 1.00 80.06 634 VAL A N 1
ATOM 5170 C CA . VAL A 1 634 ? 23.674 -18.687 -64.307 1.00 80.06 634 VAL A CA 1
ATOM 5171 C C . VAL A 1 634 ? 22.429 -19.420 -63.797 1.00 80.06 634 VAL A C 1
ATOM 5173 O O . VAL A 1 634 ? 21.400 -19.391 -64.470 1.00 80.06 634 VAL A O 1
ATOM 5176 N N . ALA A 1 635 ? 22.466 -19.978 -62.582 1.00 79.19 635 ALA A N 1
ATOM 5177 C CA . ALA A 1 635 ? 21.298 -20.611 -61.960 1.00 79.19 635 ALA A CA 1
ATOM 5178 C C . ALA A 1 635 ? 20.115 -19.631 -61.788 1.00 79.19 635 ALA A C 1
ATOM 5180 O O . ALA A 1 635 ? 18.952 -19.984 -62.008 1.00 79.19 635 ALA A O 1
ATOM 5181 N N . LEU A 1 636 ? 20.403 -18.368 -61.444 1.00 79.38 636 LEU A N 1
ATOM 5182 C CA . LEU A 1 636 ? 19.397 -17.307 -61.338 1.00 79.38 636 LEU A CA 1
ATOM 5183 C C . LEU A 1 636 ? 18.726 -17.013 -62.693 1.00 79.38 636 LEU A C 1
ATOM 5185 O O . LEU A 1 636 ? 17.499 -16.912 -62.759 1.00 79.38 636 LEU A O 1
ATOM 5189 N N . LEU A 1 637 ? 19.516 -16.893 -63.765 1.00 79.31 637 LEU A N 1
ATOM 5190 C CA . LEU A 1 637 ? 19.028 -16.585 -65.116 1.00 79.31 637 LEU A CA 1
ATOM 5191 C C . LEU A 1 637 ? 18.282 -17.766 -65.753 1.00 79.31 637 LEU A C 1
ATOM 5193 O O . LEU A 1 637 ? 17.259 -17.551 -66.399 1.00 79.31 637 LEU A O 1
ATOM 5197 N N . ASN A 1 638 ? 18.717 -19.002 -65.496 1.00 81.00 638 ASN A N 1
ATOM 5198 C CA . ASN A 1 638 ? 18.071 -20.225 -65.990 1.00 81.00 638 ASN A CA 1
ATOM 5199 C C . ASN A 1 638 ? 16.752 -20.566 -65.272 1.00 81.00 638 ASN A C 1
ATOM 5201 O O . ASN A 1 638 ? 16.069 -21.515 -65.651 1.00 81.00 638 ASN A O 1
ATOM 5205 N N . GLY A 1 639 ? 16.368 -19.801 -64.242 1.00 71.88 639 GLY A N 1
ATOM 5206 C CA . GLY A 1 639 ? 15.114 -20.010 -63.511 1.00 71.88 639 GLY A CA 1
ATOM 5207 C C . GLY A 1 639 ? 15.166 -21.144 -62.483 1.00 71.88 639 GLY A C 1
ATOM 5208 O O . GLY A 1 639 ? 14.124 -21.552 -61.971 1.00 71.88 639 GLY A O 1
ATOM 5209 N N . GLU A 1 640 ? 16.361 -21.618 -62.127 1.00 77.06 640 GLU A N 1
ATOM 5210 C CA . GLU A 1 640 ? 16.570 -22.641 -61.091 1.00 77.06 640 GLU A CA 1
ATOM 5211 C C . GLU A 1 640 ? 16.254 -22.089 -59.683 1.00 77.06 640 GLU A C 1
ATOM 5213 O O . GLU A 1 640 ? 15.972 -22.835 -58.743 1.00 77.06 640 GLU A O 1
ATOM 5218 N N . ILE A 1 641 ? 16.214 -20.756 -59.537 1.00 73.44 641 ILE A N 1
ATOM 5219 C CA . ILE A 1 641 ? 15.841 -20.044 -58.308 1.00 73.44 641 ILE A CA 1
ATOM 5220 C C . ILE A 1 641 ? 14.402 -19.510 -58.416 1.00 73.44 641 ILE A C 1
ATOM 5222 O O . ILE A 1 641 ? 14.114 -18.560 -59.141 1.00 73.44 641 ILE A O 1
ATOM 5226 N N . LYS A 1 642 ? 13.480 -20.077 -57.624 1.00 69.06 642 LYS A N 1
ATOM 5227 C CA . LYS A 1 642 ? 12.043 -19.726 -57.631 1.00 69.06 642 LYS A CA 1
ATOM 5228 C C . LYS A 1 642 ? 11.779 -18.247 -57.285 1.00 69.06 642 LYS A C 1
ATOM 5230 O O . LYS A 1 642 ? 11.897 -17.874 -56.118 1.00 69.06 642 LYS A O 1
ATOM 5235 N N . MET A 1 643 ? 11.336 -17.430 -58.240 1.00 71.56 643 MET A N 1
ATOM 5236 C CA . MET A 1 643 ? 10.969 -16.013 -58.039 1.00 71.56 643 MET A CA 1
ATOM 5237 C C . MET A 1 643 ? 9.713 -15.617 -58.837 1.00 71.56 643 MET A C 1
ATOM 5239 O O . MET A 1 643 ? 9.215 -16.408 -59.637 1.00 71.56 643 MET A O 1
ATOM 5243 N N . SER A 1 644 ? 9.173 -14.410 -58.617 1.00 74.06 644 SER A N 1
ATOM 5244 C CA . SER A 1 644 ? 8.034 -13.921 -59.405 1.00 74.06 644 SER A CA 1
ATOM 5245 C C . SER A 1 644 ? 8.435 -13.665 -60.864 1.00 74.06 644 SER A C 1
ATOM 5247 O O . SER A 1 644 ? 9.524 -13.155 -61.138 1.00 74.06 644 SER A O 1
ATOM 5249 N N . LYS A 1 645 ? 7.534 -13.980 -61.810 1.00 74.75 645 LYS A N 1
ATOM 5250 C CA . LYS A 1 645 ? 7.757 -13.735 -63.251 1.00 74.75 645 LYS A CA 1
ATOM 5251 C C . LYS A 1 645 ? 8.117 -12.273 -63.540 1.00 74.75 645 LYS A C 1
ATOM 5253 O O . LYS A 1 645 ? 8.964 -12.006 -64.384 1.00 74.75 645 LYS A O 1
ATOM 5258 N N . ASP A 1 646 ? 7.533 -11.339 -62.794 1.00 75.25 646 ASP A N 1
ATOM 5259 C CA . ASP A 1 646 ? 7.772 -9.902 -62.954 1.00 75.25 646 ASP A CA 1
ATOM 5260 C C . ASP A 1 646 ? 9.201 -9.465 -62.625 1.00 75.25 646 ASP A C 1
ATOM 5262 O O . ASP A 1 646 ? 9.688 -8.500 -63.210 1.00 75.25 646 ASP A O 1
ATOM 5266 N N . ILE A 1 647 ? 9.865 -10.123 -61.672 1.00 73.56 647 ILE A N 1
ATOM 5267 C CA . ILE A 1 647 ? 11.268 -9.834 -61.344 1.00 73.56 647 ILE A CA 1
ATOM 5268 C C . ILE A 1 647 ? 12.180 -10.518 -62.339 1.00 73.56 647 ILE A C 1
ATOM 5270 O O . ILE A 1 647 ? 13.096 -9.880 -62.845 1.00 73.56 647 ILE A O 1
ATOM 5274 N N . TRP A 1 648 ? 11.889 -11.777 -62.663 1.00 77.12 648 TRP A N 1
ATOM 5275 C CA . TRP A 1 648 ? 12.678 -12.537 -63.623 1.00 77.12 648 TRP A CA 1
ATOM 5276 C C . TRP A 1 648 ? 12.762 -11.817 -64.979 1.00 77.12 648 TRP A C 1
ATOM 5278 O O . TRP A 1 648 ? 13.853 -11.606 -65.494 1.00 77.12 648 TRP A O 1
ATOM 5288 N N . ASN A 1 649 ? 11.639 -11.282 -65.474 1.00 80.00 649 ASN A N 1
ATOM 5289 C CA . ASN A 1 649 ? 11.584 -10.492 -66.712 1.00 80.00 649 ASN A CA 1
ATOM 5290 C C . ASN A 1 649 ? 12.392 -9.176 -66.673 1.00 80.00 649 ASN A C 1
ATOM 5292 O O . ASN A 1 649 ? 12.640 -8.578 -67.721 1.00 80.00 649 ASN A O 1
ATOM 5296 N N . LYS A 1 650 ? 12.763 -8.679 -65.486 1.00 82.25 650 LYS A N 1
ATOM 5297 C CA . LYS A 1 650 ? 13.544 -7.441 -65.312 1.00 82.25 650 LYS A CA 1
ATOM 5298 C C . LYS A 1 650 ? 15.044 -7.691 -65.221 1.00 82.25 650 LYS A C 1
ATOM 5300 O O . LYS A 1 650 ? 15.792 -6.713 -65.263 1.00 82.25 650 LYS A O 1
ATOM 5305 N N . LEU A 1 651 ? 15.468 -8.944 -65.058 1.00 84.19 651 LEU A N 1
ATOM 5306 C CA . LEU A 1 651 ? 16.871 -9.315 -64.928 1.00 84.19 651 LEU A CA 1
ATOM 5307 C C . LEU A 1 651 ? 17.504 -9.513 -66.303 1.00 84.19 651 LEU A C 1
ATOM 5309 O O . LEU A 1 651 ? 16.946 -10.187 -67.166 1.00 84.19 651 LEU A O 1
ATOM 5313 N N . LYS A 1 652 ? 18.684 -8.929 -66.503 1.00 86.00 652 LYS A N 1
ATOM 5314 C CA . LYS A 1 652 ? 19.482 -9.087 -67.719 1.00 86.00 652 LYS A CA 1
ATOM 5315 C C . LYS A 1 652 ? 20.943 -9.272 -67.361 1.00 86.00 652 LYS A C 1
ATOM 5317 O O . LYS A 1 652 ? 21.499 -8.484 -66.600 1.00 86.00 652 LYS A O 1
ATOM 5322 N N . MET A 1 653 ? 21.564 -10.295 -67.933 1.00 85.50 653 MET A N 1
ATOM 5323 C CA . MET A 1 653 ? 23.014 -10.442 -67.900 1.00 85.50 653 MET A CA 1
ATOM 5324 C C . MET A 1 653 ? 23.652 -9.260 -68.625 1.00 85.50 653 MET A C 1
ATOM 5326 O O . MET A 1 653 ? 23.183 -8.870 -69.695 1.00 85.50 653 MET A O 1
ATOM 5330 N N . GLU A 1 654 ? 24.670 -8.666 -68.019 1.00 85.19 654 GLU A N 1
ATOM 5331 C CA . GLU A 1 654 ? 25.363 -7.516 -68.587 1.00 85.19 654 GLU A CA 1
ATOM 5332 C C . GLU A 1 654 ? 26.779 -7.879 -69.029 1.00 85.19 654 GLU A C 1
ATOM 5334 O O . GLU A 1 654 ? 27.127 -7.610 -70.178 1.00 85.19 654 GLU A O 1
ATOM 5339 N N . LYS A 1 655 ? 27.589 -8.487 -68.152 1.00 83.81 655 LYS A N 1
ATOM 5340 C CA . LYS A 1 655 ? 28.968 -8.873 -68.477 1.00 83.81 655 LYS A CA 1
ATOM 5341 C C . LYS A 1 655 ? 29.490 -9.988 -67.559 1.00 83.81 655 LYS A C 1
ATOM 5343 O O . LYS A 1 655 ? 29.011 -10.159 -66.439 1.00 83.81 655 LYS A O 1
ATOM 5348 N N . GLU A 1 656 ? 30.476 -10.748 -68.033 1.00 79.88 656 GLU A N 1
ATOM 5349 C CA . GLU A 1 656 ? 31.240 -11.721 -67.236 1.00 79.88 656 GLU A CA 1
ATOM 5350 C C . GLU A 1 656 ? 32.648 -11.190 -66.938 1.00 79.88 656 GLU A C 1
ATOM 5352 O O . GLU A 1 656 ? 33.280 -10.592 -67.810 1.00 79.88 656 GLU A O 1
ATOM 5357 N N . PHE A 1 657 ? 33.136 -11.442 -65.722 1.00 73.31 657 PHE A N 1
ATOM 5358 C CA . PHE A 1 657 ? 34.446 -11.011 -65.226 1.00 73.31 657 PHE A CA 1
ATOM 5359 C C . PHE A 1 657 ? 35.084 -12.160 -64.443 1.00 73.31 657 PHE A C 1
ATOM 5361 O O . PHE A 1 657 ? 34.701 -12.420 -63.302 1.00 73.31 657 PHE A O 1
ATOM 5368 N N . GLY A 1 658 ? 36.015 -12.900 -65.049 1.00 73.31 658 GLY A N 1
ATOM 5369 C CA . GLY A 1 658 ? 36.652 -14.051 -64.397 1.00 73.31 658 GLY A CA 1
ATOM 5370 C C . GLY A 1 658 ? 35.635 -15.061 -63.835 1.00 73.31 658 GLY A C 1
ATOM 5371 O O . GLY A 1 658 ? 34.921 -15.723 -64.589 1.00 73.31 658 GLY A O 1
ATOM 5372 N N . ASN A 1 659 ? 35.561 -15.176 -62.501 1.00 74.00 659 ASN A N 1
ATOM 5373 C CA . ASN A 1 659 ? 34.631 -16.066 -61.784 1.00 74.00 659 ASN A CA 1
ATOM 5374 C C . ASN A 1 659 ? 33.299 -15.393 -61.364 1.00 74.00 659 ASN A C 1
ATOM 5376 O O . ASN A 1 659 ? 32.482 -16.001 -60.668 1.00 74.00 659 ASN A O 1
ATOM 5380 N N . MET A 1 660 ? 33.065 -14.146 -61.774 1.00 79.12 660 MET A N 1
ATOM 5381 C CA . MET A 1 660 ? 31.880 -13.350 -61.448 1.00 79.12 660 MET A CA 1
ATOM 5382 C C . MET A 1 660 ? 31.073 -12.999 -62.707 1.00 79.12 660 MET A C 1
ATOM 5384 O O . MET A 1 660 ? 31.582 -12.969 -63.827 1.00 79.12 660 MET A O 1
ATOM 5388 N N . ILE A 1 661 ? 29.791 -12.708 -62.517 1.00 84.19 661 ILE A N 1
ATOM 5389 C CA . ILE A 1 661 ? 28.863 -12.234 -63.544 1.00 84.19 661 ILE A CA 1
ATOM 5390 C C . ILE A 1 661 ? 28.091 -11.030 -63.009 1.00 84.19 661 ILE A C 1
ATOM 5392 O O . ILE A 1 661 ? 27.636 -11.047 -61.861 1.00 84.19 661 ILE A O 1
ATOM 5396 N N . SER A 1 662 ? 27.937 -9.987 -63.827 1.00 86.62 662 SER A N 1
ATOM 5397 C CA . SER A 1 662 ? 27.051 -8.868 -63.524 1.00 86.62 662 SER A CA 1
ATOM 5398 C C . SER A 1 662 ? 25.675 -9.080 -64.152 1.00 86.62 662 SER A C 1
ATOM 5400 O O . SER A 1 662 ? 25.517 -9.382 -65.337 1.00 86.62 662 SER A O 1
ATOM 5402 N N . ILE A 1 663 ? 24.652 -8.916 -63.323 1.00 87.06 663 ILE A N 1
ATOM 5403 C CA . ILE A 1 663 ? 23.245 -8.963 -63.687 1.00 87.06 663 ILE A CA 1
ATOM 5404 C C . ILE A 1 663 ? 22.642 -7.611 -63.340 1.00 87.06 663 ILE A C 1
ATOM 5406 O O . ILE A 1 663 ? 22.758 -7.110 -62.223 1.00 87.06 663 ILE A O 1
ATOM 5410 N N . THR A 1 664 ? 21.965 -7.016 -64.302 1.00 87.00 664 THR A N 1
ATOM 5411 C CA . THR A 1 664 ? 21.234 -5.770 -64.126 1.00 87.00 664 THR A CA 1
ATOM 5412 C C . THR A 1 664 ? 19.765 -6.068 -63.890 1.00 87.00 664 THR A C 1
ATOM 5414 O O . THR A 1 664 ? 19.199 -6.999 -64.459 1.00 87.00 664 THR A O 1
ATOM 5417 N N . MET A 1 665 ? 19.141 -5.279 -63.023 1.00 83.88 665 MET A N 1
ATOM 5418 C CA . MET A 1 665 ? 17.695 -5.237 -62.867 1.00 83.88 665 MET A CA 1
ATOM 5419 C C . MET A 1 665 ? 17.212 -3.860 -63.310 1.00 83.88 665 MET A C 1
ATOM 5421 O O . MET A 1 665 ? 17.625 -2.845 -62.735 1.00 83.88 665 MET A O 1
ATOM 5425 N N . ASN A 1 666 ? 16.318 -3.833 -64.302 1.00 81.12 666 ASN A N 1
ATOM 5426 C CA . ASN A 1 666 ? 15.996 -2.636 -65.089 1.00 81.12 666 ASN A CA 1
ATOM 5427 C C . ASN A 1 666 ? 17.250 -2.111 -65.826 1.00 81.12 666 ASN A C 1
ATOM 5429 O O . ASN A 1 666 ? 18.061 -2.910 -66.278 1.00 81.12 666 ASN A O 1
ATOM 5433 N N . ASN A 1 667 ? 17.411 -0.790 -65.964 1.00 83.25 667 ASN A N 1
ATOM 5434 C CA . ASN A 1 667 ? 18.531 -0.169 -66.681 1.00 83.25 667 ASN A CA 1
ATOM 5435 C C . ASN A 1 667 ? 19.335 0.739 -65.727 1.00 83.25 667 ASN A C 1
ATOM 5437 O O . ASN A 1 667 ? 19.004 1.923 -65.609 1.00 83.25 667 ASN A O 1
ATOM 5441 N N . PRO A 1 668 ? 20.331 0.208 -64.991 1.00 82.75 668 PRO A N 1
ATOM 5442 C CA . PRO A 1 668 ? 21.200 1.027 -64.152 1.00 82.75 668 PRO A CA 1
ATOM 5443 C C . PRO A 1 668 ? 22.133 1.923 -64.984 1.00 82.75 668 PRO A C 1
ATOM 5445 O O . PRO A 1 668 ? 22.459 1.576 -66.119 1.00 82.75 668 PRO A O 1
ATOM 5448 N N . PRO A 1 669 ? 22.577 3.073 -64.438 1.00 81.31 669 PRO A N 1
ATOM 5449 C CA . PRO A 1 669 ? 23.609 3.906 -65.059 1.00 81.31 669 PRO A CA 1
ATOM 5450 C C . PRO A 1 669 ? 24.979 3.198 -65.021 1.00 81.31 669 PRO A C 1
ATOM 5452 O O . PRO A 1 669 ? 25.070 2.034 -64.624 1.00 81.31 669 PRO A O 1
ATOM 5455 N N . SER A 1 670 ? 26.046 3.886 -65.442 1.00 82.19 670 SER A N 1
ATOM 5456 C CA . SER A 1 670 ? 27.406 3.331 -65.497 1.00 82.19 670 SER A CA 1
ATOM 5457 C C . SER A 1 670 ? 27.838 2.677 -64.177 1.00 82.19 670 SER A C 1
ATOM 5459 O O . SER A 1 670 ? 27.542 3.193 -63.091 1.00 82.19 670 SER A O 1
ATOM 5461 N N . ALA A 1 671 ? 28.546 1.547 -64.291 1.00 77.69 671 ALA A N 1
ATOM 5462 C CA . ALA A 1 671 ? 29.164 0.860 -63.159 1.00 77.69 671 ALA A CA 1
ATOM 5463 C C . ALA A 1 671 ? 30.046 1.836 -62.377 1.00 77.69 671 ALA A C 1
ATOM 5465 O O . ALA A 1 671 ? 30.758 2.643 -62.975 1.00 77.69 671 ALA A O 1
ATOM 5466 N N . THR A 1 672 ? 29.995 1.788 -61.049 1.00 74.31 672 THR A N 1
ATOM 5467 C CA . THR A 1 672 ? 30.965 2.529 -60.217 1.00 74.31 672 THR A CA 1
ATOM 5468 C C . THR A 1 672 ? 32.150 1.663 -59.830 1.00 74.31 672 THR A C 1
ATOM 5470 O O . THR A 1 672 ? 33.161 2.177 -59.373 1.00 74.31 672 THR A O 1
ATOM 5473 N N . ILE A 1 673 ? 32.021 0.355 -60.016 1.00 75.25 673 ILE A N 1
ATOM 5474 C CA . ILE A 1 673 ? 33.092 -0.604 -59.809 1.00 75.25 673 ILE A CA 1
ATOM 5475 C C . ILE A 1 673 ? 33.654 -0.957 -61.174 1.00 75.25 673 ILE A C 1
ATOM 5477 O O . ILE A 1 673 ? 32.904 -1.385 -62.054 1.00 75.25 673 ILE A O 1
ATOM 5481 N N . ASP A 1 674 ? 34.949 -0.714 -61.342 1.00 73.81 674 ASP A N 1
ATOM 5482 C CA . ASP A 1 674 ? 35.667 -1.042 -62.564 1.00 73.81 674 ASP A CA 1
ATOM 5483 C C . ASP A 1 674 ? 36.000 -2.538 -62.652 1.00 73.81 674 ASP A C 1
ATOM 5485 O O . ASP A 1 674 ? 35.882 -3.295 -61.687 1.00 73.81 674 ASP A O 1
ATOM 5489 N N . ASP A 1 675 ? 36.406 -2.960 -63.845 1.00 71.75 675 ASP A N 1
ATOM 5490 C CA . ASP A 1 675 ? 36.752 -4.352 -64.128 1.00 71.75 675 ASP A CA 1
ATOM 5491 C C . ASP A 1 675 ? 37.982 -4.799 -63.313 1.00 71.75 675 ASP A C 1
ATOM 5493 O O . ASP A 1 675 ? 38.040 -5.941 -62.856 1.00 71.75 675 ASP A O 1
ATOM 5497 N N . SER A 1 676 ? 38.911 -3.875 -63.034 1.00 71.38 676 SER A N 1
ATOM 5498 C CA . SER A 1 676 ? 40.149 -4.156 -62.298 1.00 71.38 676 SER A CA 1
ATOM 5499 C C . SER A 1 676 ? 39.910 -4.574 -60.846 1.00 71.38 676 SER A C 1
ATOM 5501 O O . SER A 1 676 ? 40.707 -5.321 -60.282 1.00 71.38 676 SER A O 1
ATOM 5503 N N . PHE A 1 677 ? 38.780 -4.170 -60.257 1.00 71.56 677 PHE A N 1
ATOM 5504 C CA . PHE A 1 677 ? 38.374 -4.588 -58.919 1.00 71.56 677 PHE A CA 1
ATOM 5505 C C . PHE A 1 677 ? 38.163 -6.105 -58.794 1.00 71.56 677 PHE A C 1
ATOM 5507 O O . PHE A 1 677 ? 38.480 -6.683 -57.756 1.00 71.56 677 PHE A O 1
ATOM 5514 N N . PHE A 1 678 ? 37.614 -6.752 -59.826 1.00 69.69 678 PHE A N 1
ATOM 5515 C CA . PHE A 1 678 ? 37.363 -8.200 -59.818 1.00 69.69 678 PHE A CA 1
ATOM 5516 C C . PHE A 1 678 ? 38.535 -9.013 -60.384 1.00 69.69 678 PHE A C 1
ATOM 5518 O O . PHE A 1 678 ? 38.544 -10.236 -60.254 1.00 69.69 678 PHE A O 1
ATOM 5525 N N . GLU A 1 679 ? 39.498 -8.339 -61.013 1.00 67.06 679 GLU A N 1
ATOM 5526 C CA . GLU A 1 679 ? 40.699 -8.930 -61.606 1.00 67.06 679 GLU A CA 1
ATOM 5527 C C . GLU A 1 679 ? 41.924 -8.850 -60.679 1.00 67.06 679 GLU A C 1
ATOM 5529 O O . GLU A 1 679 ? 42.955 -9.442 -60.992 1.00 67.06 679 GLU A O 1
ATOM 5534 N N . SER A 1 680 ? 41.840 -8.146 -59.541 1.00 60.94 680 SER A N 1
ATOM 5535 C CA . SER A 1 680 ? 42.965 -8.041 -58.611 1.00 60.94 680 SER A CA 1
ATOM 5536 C C . SER A 1 680 ? 43.202 -9.349 -57.841 1.00 60.94 680 SER A C 1
ATOM 5538 O O . SER A 1 680 ? 42.306 -9.901 -57.200 1.00 60.94 680 SER A O 1
ATOM 5540 N N . ASP A 1 681 ? 44.453 -9.824 -57.852 1.00 53.38 681 ASP A N 1
ATOM 5541 C CA . ASP A 1 681 ? 44.913 -11.038 -57.151 1.00 53.38 681 ASP A CA 1
ATOM 5542 C C . ASP A 1 681 ? 44.939 -10.896 -55.610 1.00 53.38 681 ASP A C 1
ATOM 5544 O O . ASP A 1 681 ? 45.284 -11.840 -54.898 1.00 53.38 681 ASP A O 1
ATOM 5548 N N . ASP A 1 682 ? 44.522 -9.744 -55.067 1.00 52.34 682 ASP A N 1
ATOM 5549 C CA . ASP A 1 682 ? 44.581 -9.378 -53.639 1.00 52.34 682 ASP A CA 1
ATOM 5550 C C . ASP A 1 682 ? 43.645 -10.201 -52.723 1.00 52.34 682 ASP A C 1
ATOM 5552 O O . ASP A 1 682 ? 43.445 -9.878 -51.551 1.00 52.34 682 ASP A O 1
ATOM 5556 N N . GLY A 1 683 ? 43.058 -11.290 -53.225 1.00 49.31 683 GLY A N 1
ATOM 5557 C CA . GLY A 1 683 ? 42.379 -12.289 -52.399 1.00 49.31 683 GLY A CA 1
ATOM 5558 C C . GLY A 1 683 ? 41.070 -11.819 -51.762 1.00 49.31 683 GLY A C 1
ATOM 5559 O O . GLY A 1 683 ? 40.588 -12.467 -50.828 1.00 49.31 683 GLY A O 1
ATOM 5560 N N . LEU A 1 684 ? 40.470 -10.728 -52.250 1.00 52.72 684 LEU A N 1
ATOM 5561 C CA . LEU A 1 684 ? 39.225 -10.203 -51.703 1.00 52.72 684 LEU A CA 1
ATOM 5562 C C . LEU A 1 684 ? 38.038 -11.124 -52.040 1.00 52.72 684 LEU A C 1
ATOM 5564 O O . LEU A 1 684 ? 37.481 -11.087 -53.136 1.00 52.72 684 LEU A O 1
ATOM 5568 N N . LYS A 1 685 ? 37.616 -11.956 -51.082 1.00 60.62 685 LYS A N 1
ATOM 5569 C CA . LYS A 1 685 ? 36.487 -12.891 -51.244 1.00 60.62 685 LYS A CA 1
ATOM 5570 C C . LYS A 1 685 ? 35.138 -12.193 -51.032 1.00 60.62 685 LYS A C 1
ATOM 5572 O O . LYS A 1 685 ? 34.444 -12.446 -50.047 1.00 60.62 685 LYS A O 1
ATOM 5577 N N . VAL A 1 686 ? 34.767 -11.298 -51.948 1.00 67.00 686 VAL A N 1
ATOM 5578 C CA . VAL A 1 686 ? 33.400 -10.753 -52.018 1.00 67.00 686 VAL A CA 1
ATOM 5579 C C . VAL A 1 686 ? 32.508 -11.779 -52.709 1.00 67.00 686 VAL A C 1
ATOM 5581 O O . VAL A 1 686 ? 32.696 -12.084 -53.882 1.00 67.00 686 VAL A O 1
ATOM 5584 N N . ASP A 1 687 ? 31.526 -12.316 -51.988 1.00 69.06 687 ASP A N 1
ATOM 5585 C CA . ASP A 1 687 ? 30.596 -13.299 -52.547 1.00 69.06 687 ASP A CA 1
ATOM 5586 C C . ASP A 1 687 ? 29.540 -12.647 -53.423 1.00 69.06 687 ASP A C 1
ATOM 5588 O O . ASP A 1 687 ? 29.082 -13.245 -54.389 1.00 69.06 687 ASP A O 1
ATOM 5592 N N . THR A 1 688 ? 29.083 -11.449 -53.070 1.00 74.56 688 THR A N 1
ATOM 5593 C CA . THR A 1 688 ? 28.081 -10.721 -53.850 1.00 74.56 688 THR A CA 1
ATOM 5594 C C . THR A 1 688 ? 28.198 -9.238 -53.589 1.00 74.56 688 THR A C 1
ATOM 5596 O O . THR A 1 688 ? 28.394 -8.810 -52.453 1.00 74.56 688 THR A O 1
ATOM 5599 N N . LEU A 1 689 ? 28.014 -8.449 -54.637 1.00 78.50 689 LEU A N 1
ATOM 5600 C CA . LEU A 1 689 ? 27.954 -7.003 -54.537 1.00 78.50 689 LEU A CA 1
ATOM 5601 C C . LEU A 1 689 ? 26.726 -6.488 -55.274 1.00 78.50 689 LEU A C 1
ATOM 5603 O O . LEU A 1 689 ? 26.431 -6.938 -56.376 1.00 78.50 689 LEU A O 1
ATOM 5607 N N . ILE A 1 690 ? 26.004 -5.541 -54.685 1.00 80.00 690 ILE A N 1
ATOM 5608 C CA . ILE A 1 690 ? 24.826 -4.935 -55.298 1.00 80.00 690 ILE A CA 1
ATOM 5609 C C . ILE A 1 690 ? 24.954 -3.418 -55.284 1.00 80.00 690 ILE A C 1
ATOM 5611 O O . ILE A 1 690 ? 24.950 -2.793 -54.227 1.00 80.00 690 ILE A O 1
ATOM 5615 N N . GLU A 1 691 ? 25.002 -2.815 -56.465 1.00 83.12 691 GLU A N 1
ATOM 5616 C CA . GLU A 1 691 ? 24.773 -1.386 -56.636 1.00 83.12 691 GLU A CA 1
ATOM 5617 C C . GLU A 1 691 ? 23.270 -1.124 -56.716 1.00 83.12 691 GLU A C 1
ATOM 5619 O O . GLU A 1 691 ? 22.553 -1.692 -57.545 1.00 83.12 691 GLU A O 1
ATOM 5624 N N . ILE A 1 692 ? 22.786 -0.248 -55.846 1.00 79.50 692 ILE A N 1
ATOM 5625 C CA . ILE A 1 692 ? 21.374 0.082 -55.689 1.00 79.50 692 ILE A CA 1
ATOM 5626 C C . ILE A 1 692 ? 21.191 1.533 -56.102 1.00 79.50 692 ILE A C 1
ATOM 5628 O O . ILE A 1 692 ? 21.808 2.423 -55.517 1.00 79.50 692 ILE A O 1
ATOM 5632 N N . TYR A 1 693 ? 20.300 1.772 -57.061 1.00 79.56 693 TYR A N 1
ATOM 5633 C CA . TYR A 1 693 ? 19.974 3.111 -57.538 1.00 79.56 693 TYR A CA 1
ATOM 5634 C C . TYR A 1 693 ? 18.543 3.470 -57.149 1.00 79.56 693 TYR A C 1
ATOM 5636 O O . TYR A 1 693 ? 17.604 2.746 -57.487 1.00 79.56 693 TYR A O 1
ATOM 5644 N N . ILE A 1 694 ? 18.357 4.591 -56.457 1.00 72.81 694 ILE A N 1
ATOM 5645 C CA . ILE A 1 694 ? 17.055 5.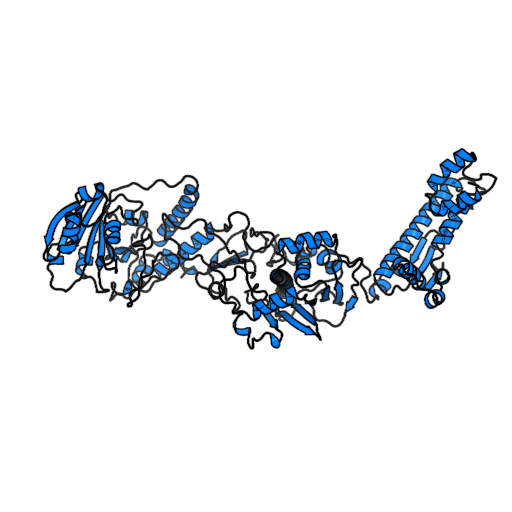032 -55.937 1.00 72.81 694 ILE A CA 1
ATOM 5646 C C . ILE A 1 694 ? 16.441 6.142 -56.801 1.00 72.81 694 ILE A C 1
ATOM 5648 O O . ILE A 1 694 ? 17.128 7.035 -57.294 1.00 72.81 694 ILE A O 1
ATOM 5652 N N . ALA A 1 695 ? 15.124 6.087 -56.993 1.00 65.12 695 ALA A N 1
ATOM 5653 C CA . ALA A 1 695 ? 14.337 7.122 -57.655 1.00 65.12 695 ALA A CA 1
ATOM 5654 C C . ALA A 1 695 ? 13.949 8.230 -56.662 1.00 65.12 695 ALA A C 1
ATOM 5656 O O . ALA A 1 695 ? 13.714 7.980 -55.476 1.00 65.12 695 ALA A O 1
ATOM 5657 N N . SER A 1 696 ? 13.817 9.469 -57.143 1.00 57.03 696 SER A N 1
ATOM 5658 C CA . SER A 1 696 ? 13.366 10.575 -56.300 1.00 57.03 696 SER A CA 1
ATOM 5659 C C . SER A 1 696 ? 11.859 10.466 -55.991 1.00 57.03 696 SER A C 1
ATOM 5661 O O . SER A 1 696 ? 11.020 10.421 -56.885 1.00 57.03 696 SER A O 1
ATOM 5663 N N . LYS A 1 697 ? 11.533 10.456 -54.688 1.00 53.75 697 LYS A N 1
ATOM 5664 C CA . LYS A 1 697 ? 10.195 10.561 -54.058 1.00 53.75 697 LYS A CA 1
ATOM 5665 C C . LYS A 1 697 ? 9.167 9.453 -54.371 1.00 53.75 697 LYS A C 1
ATOM 5667 O O . LYS A 1 697 ? 8.523 9.469 -55.415 1.00 53.75 697 LYS A O 1
ATOM 5672 N N . LYS A 1 698 ? 8.844 8.640 -53.352 1.00 46.53 698 LYS A N 1
ATOM 5673 C CA . LYS A 1 698 ? 7.455 8.310 -52.951 1.00 46.53 698 LYS A CA 1
ATOM 5674 C C . LYS A 1 698 ? 7.450 7.568 -51.606 1.00 46.53 698 LYS A C 1
ATOM 5676 O O . LYS A 1 698 ? 7.705 6.374 -51.564 1.00 46.53 698 LYS A O 1
ATOM 5681 N N . PHE A 1 699 ? 7.106 8.288 -50.540 1.00 49.44 699 PHE A N 1
ATOM 5682 C CA . PHE A 1 699 ? 6.836 7.707 -49.225 1.00 49.44 699 PHE A CA 1
ATOM 5683 C C . PHE A 1 699 ? 5.552 6.872 -49.276 1.00 49.44 699 PHE A C 1
ATOM 5685 O O . PHE A 1 699 ? 4.570 7.281 -49.913 1.00 49.44 699 PHE A O 1
ATOM 5692 N N . ARG A 1 700 ? 5.536 5.716 -48.606 1.00 43.94 700 ARG A N 1
ATOM 5693 C CA . ARG A 1 700 ? 4.304 4.933 -48.433 1.00 43.94 700 ARG A CA 1
ATOM 5694 C C . ARG A 1 700 ? 3.321 5.705 -47.543 1.00 43.94 700 ARG A C 1
ATOM 5696 O O . ARG A 1 700 ? 3.707 6.405 -46.616 1.00 43.94 700 ARG A O 1
ATOM 5703 N N . LYS A 1 701 ? 2.021 5.614 -47.845 1.00 42.81 701 LYS A N 1
ATOM 5704 C CA . LYS A 1 701 ? 0.965 6.222 -47.017 1.00 42.81 701 LYS A CA 1
ATOM 5705 C C . LYS A 1 701 ? 0.719 5.339 -45.788 1.00 42.81 701 LYS A C 1
ATOM 5707 O O . LYS A 1 701 ? 0.325 4.190 -45.954 1.00 42.81 701 LYS A O 1
ATOM 5712 N N . HIS A 1 702 ? 0.912 5.883 -44.586 1.00 49.28 702 HIS A N 1
ATOM 5713 C CA . HIS A 1 702 ? 0.584 5.205 -43.324 1.00 49.28 702 HIS A CA 1
ATOM 5714 C C . HIS A 1 702 ? -0.931 5.168 -43.049 1.00 49.28 702 HIS A C 1
ATOM 5716 O O . HIS A 1 702 ? -1.695 5.991 -43.567 1.00 49.28 702 HIS A O 1
ATOM 5722 N N . ASN A 1 703 ? -1.351 4.219 -42.205 1.00 48.03 703 ASN A N 1
ATOM 5723 C CA . ASN A 1 703 ? -2.729 4.061 -41.735 1.00 48.03 703 ASN A CA 1
ATOM 5724 C C . ASN A 1 703 ? -3.200 5.293 -40.933 1.00 48.03 703 ASN A C 1
ATOM 5726 O O . ASN A 1 703 ? -2.416 5.922 -40.227 1.00 48.03 703 ASN A O 1
ATOM 5730 N N . LYS A 1 704 ? -4.487 5.655 -41.040 1.00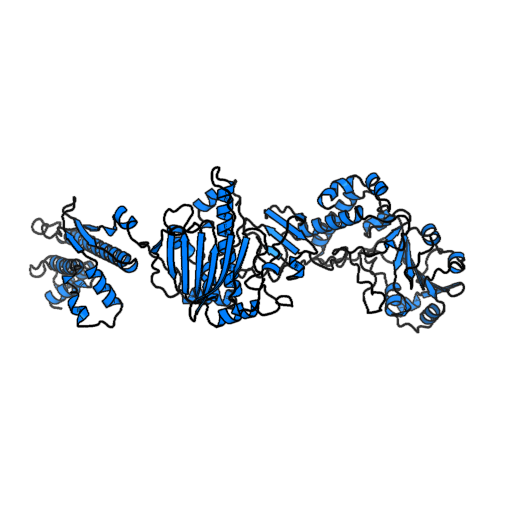 47.69 704 LYS A N 1
ATOM 5731 C CA . LYS A 1 704 ? -5.014 6.972 -40.613 1.00 47.69 704 LYS A CA 1
ATOM 5732 C C . LYS A 1 704 ? -4.908 7.262 -39.104 1.00 47.69 704 LYS A C 1
ATOM 5734 O O . LYS A 1 704 ? -4.744 8.423 -38.752 1.00 47.69 704 LYS A O 1
ATOM 5739 N N . HIS A 1 705 ? -5.012 6.245 -38.242 1.00 45.88 705 HIS A N 1
ATOM 5740 C CA . HIS A 1 705 ? -5.083 6.418 -36.781 1.00 45.88 705 HIS A CA 1
ATOM 5741 C C . HIS A 1 705 ? -3.711 6.534 -36.090 1.00 45.88 705 HIS A C 1
ATOM 5743 O O . HIS A 1 705 ? -3.599 7.240 -35.092 1.00 45.88 705 HIS A O 1
ATOM 5749 N N . ASP A 1 706 ? -2.663 5.927 -36.656 1.00 55.50 706 ASP A N 1
ATOM 5750 C CA . ASP A 1 706 ? -1.293 5.968 -36.109 1.00 55.50 706 ASP A CA 1
ATOM 5751 C C . ASP A 1 706 ? -0.461 7.128 -36.675 1.00 55.50 706 ASP A C 1
ATOM 5753 O O . ASP A 1 706 ? 0.584 7.497 -36.138 1.00 55.50 706 ASP A O 1
ATOM 5757 N N . LYS A 1 707 ? -0.947 7.738 -37.758 1.00 60.00 707 LYS A N 1
ATOM 5758 C CA . LYS A 1 707 ? -0.223 8.737 -38.540 1.00 60.00 707 LYS A CA 1
ATOM 5759 C C . LYS A 1 707 ? 0.154 9.982 -37.736 1.00 60.00 707 LYS A C 1
ATOM 5761 O O . LYS A 1 707 ? 1.298 10.402 -37.802 1.00 60.00 707 LYS A O 1
ATOM 5766 N N . GLU A 1 708 ? -0.762 10.551 -36.952 1.00 63.69 708 GLU A N 1
ATOM 5767 C CA . GLU A 1 708 ? -0.506 11.822 -36.253 1.00 63.69 708 GLU A CA 1
ATOM 5768 C C . GLU A 1 708 ? 0.531 11.679 -35.122 1.00 63.69 708 GLU A C 1
ATOM 5770 O O . GLU A 1 708 ? 1.383 12.547 -34.925 1.00 63.69 708 GLU A O 1
ATOM 5775 N N . LYS A 1 709 ? 0.475 10.571 -34.374 1.00 59.81 709 LYS A N 1
ATOM 5776 C CA . LYS A 1 709 ? 1.418 10.278 -33.287 1.00 59.81 709 LYS A CA 1
ATOM 5777 C C . LYS A 1 709 ? 2.818 9.974 -33.837 1.00 59.81 709 LYS A C 1
ATOM 5779 O O . LYS A 1 709 ? 3.791 10.549 -33.348 1.00 59.81 709 LYS A O 1
ATOM 5784 N N . ILE A 1 710 ? 2.900 9.156 -34.893 1.00 59.97 710 ILE A N 1
ATOM 5785 C CA . ILE A 1 710 ? 4.150 8.868 -35.612 1.00 59.97 710 ILE A CA 1
ATOM 5786 C C . ILE A 1 710 ? 4.726 10.152 -36.218 1.00 59.97 710 ILE A C 1
ATOM 5788 O O . ILE A 1 710 ? 5.898 10.435 -36.026 1.00 59.97 710 ILE A O 1
ATOM 5792 N N . GLU A 1 711 ? 3.916 10.992 -36.866 1.00 65.12 711 GLU A N 1
ATOM 5793 C CA . GLU A 1 711 ? 4.379 12.265 -37.439 1.00 65.12 711 GLU A CA 1
ATOM 5794 C C . GLU A 1 711 ? 4.952 13.217 -36.380 1.00 65.12 711 GLU A C 1
ATOM 5796 O O . GLU A 1 711 ? 5.969 13.865 -36.626 1.00 65.12 711 GLU A O 1
ATOM 5801 N N . LYS A 1 712 ? 4.350 13.285 -35.184 1.00 67.75 712 LYS A N 1
ATOM 5802 C CA . LYS A 1 712 ? 4.869 14.102 -34.073 1.00 67.75 712 LYS A CA 1
ATOM 5803 C C . LYS A 1 712 ? 6.206 13.586 -33.547 1.00 67.75 712 LYS A C 1
ATOM 5805 O O . LYS A 1 712 ? 7.100 14.394 -33.300 1.00 67.75 712 LYS A O 1
ATOM 5810 N N . LEU A 1 713 ? 6.346 12.270 -33.373 1.00 65.19 713 LEU A N 1
ATOM 5811 C CA . LEU A 1 713 ? 7.619 11.670 -32.971 1.00 65.19 713 LEU A CA 1
ATOM 5812 C C . LEU A 1 713 ? 8.673 11.854 -34.068 1.00 65.19 713 LEU A C 1
ATOM 5814 O O . LEU A 1 713 ? 9.798 12.244 -33.763 1.00 65.19 713 LEU A O 1
ATOM 5818 N N . ASN A 1 714 ? 8.283 11.676 -35.334 1.00 64.44 714 ASN A N 1
ATOM 5819 C CA . ASN A 1 714 ? 9.165 11.865 -36.475 1.00 64.44 714 ASN A CA 1
ATOM 5820 C C . ASN A 1 714 ? 9.718 13.288 -36.524 1.00 64.44 714 ASN A C 1
ATOM 5822 O O . ASN A 1 714 ? 10.924 13.498 -36.627 1.00 64.44 714 ASN A O 1
ATOM 5826 N N . LYS A 1 715 ? 8.827 14.271 -36.377 1.00 71.31 715 LYS A N 1
ATOM 5827 C CA . LYS A 1 715 ? 9.189 15.684 -36.315 1.00 71.31 715 LYS A CA 1
ATOM 5828 C C . LYS A 1 715 ? 10.158 15.973 -35.167 1.00 71.31 715 LYS A C 1
ATOM 5830 O O . LYS A 1 715 ? 11.131 16.688 -35.368 1.00 71.31 715 LYS A O 1
ATOM 5835 N N . TYR A 1 716 ? 9.931 15.398 -33.985 1.00 73.12 716 TYR A N 1
ATOM 5836 C CA . TYR A 1 716 ? 10.846 15.570 -32.855 1.00 73.12 716 TYR A CA 1
ATOM 5837 C C . TYR A 1 716 ? 12.239 14.998 -33.144 1.00 73.12 716 TYR A C 1
ATOM 5839 O O . TYR A 1 716 ? 13.243 15.654 -32.878 1.00 73.12 716 TYR A O 1
ATOM 5847 N N . VAL A 1 717 ? 12.317 13.789 -33.707 1.00 69.94 717 VAL A N 1
ATOM 5848 C CA . VAL A 1 717 ? 13.603 13.196 -34.095 1.00 69.94 717 VAL A CA 1
ATOM 5849 C C . VAL A 1 717 ? 14.306 14.076 -35.123 1.00 69.94 717 VAL A C 1
ATOM 5851 O O . VAL A 1 717 ? 15.503 14.314 -34.998 1.00 69.94 717 VAL A O 1
ATOM 5854 N N . GLU A 1 718 ? 13.579 14.598 -36.113 1.00 71.12 718 GLU A N 1
ATOM 5855 C CA . GLU A 1 718 ? 14.129 15.550 -37.076 1.00 71.12 718 GLU A CA 1
ATOM 5856 C C . GLU A 1 718 ? 14.692 16.802 -36.387 1.00 71.12 718 GLU A C 1
ATOM 5858 O O . GLU A 1 718 ? 15.837 17.169 -36.648 1.00 71.12 718 GLU A O 1
ATOM 5863 N N . GLU A 1 719 ? 13.946 17.417 -35.471 1.00 77.06 719 GLU A N 1
ATOM 5864 C CA . GLU A 1 719 ? 14.391 18.589 -34.705 1.00 77.06 719 GLU A CA 1
ATOM 5865 C C . GLU A 1 719 ? 15.653 18.300 -33.873 1.00 77.06 719 GLU A C 1
ATOM 5867 O O . GLU A 1 719 ? 16.590 19.102 -33.857 1.00 77.06 719 GLU A O 1
ATOM 5872 N N . VAL A 1 720 ? 15.715 17.140 -33.210 1.00 76.12 720 VAL A N 1
ATOM 5873 C CA . VAL A 1 720 ? 16.895 16.712 -32.441 1.00 76.12 720 VAL A CA 1
ATOM 5874 C C . VAL A 1 720 ? 18.093 16.484 -33.360 1.00 76.12 720 VAL A C 1
ATOM 5876 O O . VAL A 1 720 ? 19.195 16.942 -33.057 1.00 76.12 720 VAL A O 1
ATOM 5879 N N . LEU A 1 721 ? 17.894 15.809 -34.494 1.00 74.62 721 LEU A N 1
ATOM 5880 C CA . LEU A 1 721 ? 18.956 15.568 -35.468 1.00 74.62 721 LEU A CA 1
ATOM 5881 C C . LEU A 1 721 ? 19.495 16.876 -36.056 1.00 74.62 721 LEU A C 1
ATOM 5883 O O . LEU A 1 721 ? 20.708 16.998 -36.200 1.00 74.62 721 LEU A O 1
ATOM 5887 N N . ASP A 1 722 ? 18.643 17.865 -36.339 1.00 76.44 722 ASP A N 1
ATOM 5888 C CA . ASP A 1 722 ? 19.101 19.194 -36.771 1.00 76.44 722 ASP A CA 1
ATOM 5889 C C . ASP A 1 722 ? 19.945 19.882 -35.719 1.00 76.44 722 ASP A C 1
ATOM 5891 O O . ASP A 1 722 ? 21.002 20.432 -36.024 1.00 76.44 722 ASP A O 1
ATOM 5895 N N . LYS A 1 723 ? 19.471 19.847 -34.476 1.00 80.50 723 LYS A N 1
ATOM 5896 C CA . LYS A 1 723 ? 20.146 20.500 -33.363 1.00 80.50 723 LYS A CA 1
ATOM 5897 C C . LYS A 1 723 ? 21.509 19.871 -33.074 1.00 80.50 723 LYS A C 1
ATOM 5899 O O . LYS A 1 723 ? 22.441 20.578 -32.703 1.00 80.50 723 LYS A O 1
ATOM 5904 N N . CYS A 1 724 ? 21.627 18.555 -33.238 1.00 75.19 724 CYS A N 1
ATOM 5905 C CA . CYS A 1 724 ? 22.871 17.828 -33.006 1.00 75.19 724 CYS A CA 1
ATOM 5906 C C . CYS A 1 724 ? 23.830 17.897 -34.205 1.00 75.19 724 CYS A C 1
ATOM 5908 O O . CYS A 1 724 ? 25.013 18.185 -34.034 1.00 75.19 724 CYS A O 1
ATOM 5910 N N . PHE A 1 725 ? 23.343 17.622 -35.415 1.00 74.44 725 PHE A N 1
ATOM 5911 C CA . PHE A 1 725 ? 24.194 17.323 -36.572 1.00 74.44 725 PHE A CA 1
ATOM 5912 C C . PHE A 1 725 ? 24.090 18.342 -37.718 1.00 74.44 725 PHE A C 1
ATOM 5914 O O . PHE A 1 725 ? 24.858 18.244 -38.677 1.00 74.44 725 PHE A O 1
ATOM 5921 N N . ALA A 1 726 ? 23.207 19.344 -37.623 1.00 69.25 726 ALA A N 1
ATOM 5922 C CA . ALA A 1 726 ? 22.994 20.372 -38.648 1.00 69.25 726 ALA A CA 1
ATOM 5923 C C . ALA A 1 726 ? 22.891 19.771 -40.075 1.00 69.25 726 ALA A C 1
ATOM 5925 O O . ALA A 1 726 ? 22.203 18.771 -40.295 1.00 69.25 726 ALA A O 1
ATOM 5926 N N . ASP A 1 727 ? 23.548 20.365 -41.079 1.00 60.09 727 ASP A N 1
ATOM 5927 C CA . ASP A 1 727 ? 23.624 19.838 -42.455 1.00 60.09 727 ASP A CA 1
ATOM 5928 C C . ASP A 1 727 ? 24.650 18.707 -42.650 1.00 60.09 727 ASP A C 1
ATOM 5930 O O . ASP A 1 727 ? 24.832 18.212 -43.764 1.00 60.09 727 ASP A O 1
ATOM 5934 N N . GLY A 1 728 ? 25.303 18.251 -41.577 1.00 61.28 728 GLY A N 1
ATOM 5935 C CA . GLY A 1 728 ? 26.227 17.126 -41.618 1.00 61.28 728 GLY A CA 1
ATOM 5936 C C . GLY A 1 728 ? 25.492 15.801 -41.820 1.00 61.28 728 GLY A C 1
ATOM 5937 O O . GLY A 1 728 ? 24.874 15.281 -40.899 1.00 61.28 728 GLY A O 1
ATOM 5938 N N . GLY A 1 729 ? 25.596 15.212 -43.013 1.00 63.59 729 GLY A N 1
ATOM 5939 C CA . GLY A 1 729 ? 25.005 13.899 -43.312 1.00 63.59 729 GLY A CA 1
ATOM 5940 C C . GLY A 1 729 ? 25.748 12.691 -42.712 1.00 63.59 729 GLY A C 1
ATOM 5941 O O . GLY A 1 729 ? 25.326 11.555 -42.923 1.00 63.59 729 GLY A O 1
ATOM 5942 N N . PHE A 1 730 ? 26.856 12.907 -41.994 1.00 68.25 730 PHE A N 1
ATOM 5943 C CA . PHE A 1 730 ? 27.709 11.844 -41.453 1.00 68.25 730 PHE A CA 1
ATOM 5944 C C . PHE A 1 730 ? 28.395 12.246 -40.141 1.00 68.25 730 PHE A C 1
ATOM 5946 O O . PHE A 1 730 ? 28.751 13.410 -39.947 1.00 68.25 730 PHE A O 1
ATOM 5953 N N . ILE A 1 731 ? 28.635 11.259 -39.276 1.00 72.56 731 ILE A N 1
ATOM 5954 C CA . ILE A 1 731 ? 29.404 11.376 -38.035 1.00 72.56 731 ILE A CA 1
ATOM 5955 C C . ILE A 1 731 ? 30.840 10.907 -38.305 1.00 72.56 731 ILE A C 1
ATOM 5957 O O . ILE A 1 731 ? 31.005 9.718 -38.582 1.00 72.56 731 ILE A O 1
ATOM 5961 N N . PRO A 1 732 ? 31.870 11.780 -38.230 1.00 73.06 732 PRO A N 1
ATOM 5962 C CA . PRO A 1 732 ? 33.260 11.395 -38.474 1.00 73.06 732 PRO A CA 1
ATOM 5963 C C . PRO A 1 732 ? 33.711 10.201 -37.645 1.00 73.06 732 PRO A C 1
ATOM 5965 O O . PRO A 1 732 ? 33.204 9.996 -36.549 1.00 73.06 732 PRO A O 1
ATOM 5968 N N . TYR A 1 733 ? 34.684 9.426 -38.122 1.00 69.06 733 TYR A N 1
ATOM 5969 C CA . TYR A 1 733 ? 35.247 8.340 -37.314 1.00 69.06 733 TYR A CA 1
ATOM 5970 C C . TYR A 1 733 ? 36.045 8.895 -36.131 1.00 69.06 733 TYR A C 1
ATOM 5972 O O . TYR A 1 733 ? 35.879 8.423 -35.012 1.00 69.06 733 TYR A O 1
ATOM 5980 N N . ASP A 1 734 ? 36.840 9.943 -36.329 1.00 74.12 734 ASP A N 1
ATOM 5981 C CA . ASP A 1 734 ? 37.670 10.497 -35.264 1.00 74.12 734 ASP A CA 1
ATOM 5982 C C . ASP A 1 734 ? 36.851 11.270 -34.209 1.00 74.12 734 ASP A C 1
ATOM 5984 O O . ASP A 1 734 ? 36.034 12.134 -34.525 1.00 74.12 734 ASP A O 1
ATOM 5988 N N . LEU A 1 735 ? 37.067 10.968 -32.924 1.00 77.50 735 LEU A N 1
ATOM 5989 C CA . LEU A 1 735 ? 36.307 11.577 -31.825 1.00 77.50 735 LEU A CA 1
ATOM 5990 C C . LEU A 1 735 ? 36.636 13.067 -31.632 1.00 77.50 735 LEU A C 1
ATOM 5992 O O . LEU A 1 735 ? 35.765 13.830 -31.207 1.00 77.50 735 LEU A O 1
ATOM 5996 N N . LYS A 1 736 ? 37.872 13.490 -31.917 1.00 79.81 736 LYS A N 1
ATOM 5997 C CA . LYS A 1 736 ? 38.273 14.898 -31.828 1.00 79.81 736 LYS A CA 1
ATOM 5998 C C . LYS A 1 736 ? 37.606 15.692 -32.950 1.00 79.81 736 LYS A C 1
ATOM 6000 O O . LYS A 1 736 ? 36.977 16.709 -32.668 1.00 79.81 736 LYS A O 1
ATOM 6005 N N . GLU A 1 737 ? 37.606 15.153 -34.166 1.00 80.56 737 GLU A N 1
ATOM 6006 C CA . GLU A 1 737 ? 36.878 15.711 -35.307 1.00 80.56 737 GLU A CA 1
ATOM 6007 C C . GLU A 1 737 ? 35.369 15.795 -35.027 1.00 80.56 737 GLU A C 1
ATOM 6009 O O . GLU A 1 737 ? 34.744 16.818 -35.303 1.00 80.56 737 GLU A O 1
ATOM 6014 N N . ARG A 1 738 ? 34.765 14.778 -34.389 1.00 82.69 738 ARG A N 1
ATOM 6015 C CA . ARG A 1 738 ? 33.355 14.849 -33.951 1.00 82.69 738 ARG A CA 1
ATOM 6016 C C . ARG A 1 738 ? 33.106 16.011 -32.993 1.00 82.69 738 ARG A C 1
ATOM 6018 O O . ARG A 1 738 ? 32.083 16.679 -33.124 1.00 82.69 738 ARG A O 1
ATOM 6025 N N . ARG A 1 739 ? 33.993 16.238 -32.016 1.00 82.88 739 ARG A N 1
ATOM 6026 C CA . ARG A 1 739 ? 33.851 17.327 -31.030 1.00 82.88 739 ARG A CA 1
ATOM 6027 C C . ARG A 1 739 ? 33.980 18.703 -31.676 1.00 82.88 739 ARG A C 1
ATOM 6029 O O . ARG A 1 739 ? 33.235 19.604 -31.304 1.00 82.88 739 ARG A O 1
ATOM 6036 N N . GLU A 1 740 ? 34.883 18.843 -32.641 1.00 83.31 740 GLU A N 1
ATOM 6037 C CA . GLU A 1 740 ? 35.075 20.079 -33.408 1.00 83.31 740 GLU A CA 1
ATOM 6038 C C . GLU A 1 740 ? 33.899 20.347 -34.355 1.00 83.31 740 GLU A C 1
ATOM 6040 O O . GLU A 1 740 ? 33.424 21.478 -34.457 1.00 83.31 740 GLU A O 1
ATOM 6045 N N . LYS A 1 741 ? 33.385 19.301 -35.008 1.00 82.00 741 LYS A N 1
ATOM 6046 C CA . LYS A 1 741 ? 32.310 19.400 -36.001 1.00 82.00 741 LYS A CA 1
ATOM 6047 C C . LYS A 1 741 ? 30.913 19.510 -35.389 1.00 82.00 741 LYS A C 1
ATOM 6049 O O . LYS A 1 741 ? 30.059 20.194 -35.948 1.00 82.00 741 LYS A O 1
ATOM 6054 N N . PHE A 1 742 ? 30.673 18.863 -34.247 1.00 85.00 742 PHE A N 1
ATOM 6055 C CA . PHE A 1 742 ? 29.368 18.826 -33.574 1.00 85.00 742 PHE A CA 1
ATOM 6056 C C . PHE A 1 742 ? 29.420 19.282 -32.105 1.00 85.00 742 PHE A C 1
ATOM 6058 O O . PHE A 1 742 ? 28.878 18.601 -31.229 1.00 85.00 742 PHE A O 1
ATOM 6065 N N . PRO A 1 743 ? 30.004 20.451 -31.783 1.00 84.50 743 PRO A N 1
ATOM 6066 C CA . PRO A 1 743 ? 30.123 20.913 -30.398 1.00 84.50 743 PRO A CA 1
ATOM 6067 C C . PRO A 1 743 ? 28.751 21.084 -29.727 1.00 84.50 743 PRO A C 1
ATOM 6069 O O . PRO A 1 743 ? 28.600 20.844 -28.528 1.00 84.50 743 PRO A O 1
ATOM 6072 N N . GLN A 1 744 ? 27.724 21.440 -30.507 1.00 83.62 744 GLN A N 1
ATOM 6073 C CA . GLN A 1 744 ? 26.349 21.553 -30.023 1.00 83.62 744 GLN A CA 1
ATOM 6074 C C . GLN A 1 744 ? 25.732 20.198 -29.663 1.00 83.62 744 GLN A C 1
ATOM 6076 O O . GLN A 1 744 ? 25.046 20.130 -28.647 1.00 83.62 744 GLN A O 1
ATOM 6081 N N . ALA A 1 745 ? 26.015 19.119 -30.406 1.00 83.50 745 ALA A N 1
ATOM 6082 C CA . ALA A 1 745 ? 25.578 17.775 -30.024 1.00 83.50 745 ALA A CA 1
ATOM 6083 C C . ALA A 1 745 ? 26.207 17.340 -28.699 1.00 83.50 745 ALA A C 1
ATOM 6085 O O . ALA A 1 745 ? 25.498 16.849 -27.826 1.00 83.50 745 ALA A O 1
ATOM 6086 N N . PHE A 1 746 ? 27.513 17.574 -28.515 1.00 85.69 746 PHE A N 1
ATOM 6087 C CA . PHE A 1 746 ? 28.197 17.249 -27.258 1.00 85.69 746 PHE A CA 1
ATOM 6088 C C . PHE A 1 746 ? 27.644 18.030 -26.067 1.00 85.69 746 PHE A C 1
ATOM 6090 O O . PHE A 1 746 ? 27.526 17.476 -24.978 1.00 85.69 746 PHE A O 1
ATOM 6097 N N . LYS A 1 747 ? 27.258 19.291 -26.276 1.00 86.81 747 LYS A N 1
ATOM 6098 C CA . LYS A 1 747 ? 26.601 20.105 -25.248 1.00 86.81 747 LYS A CA 1
ATOM 6099 C C . LYS A 1 747 ? 25.156 19.674 -24.987 1.00 86.81 747 LYS A C 1
ATOM 6101 O O . LYS A 1 747 ? 24.716 19.699 -23.848 1.00 86.81 747 LYS A O 1
ATOM 6106 N N . TYR A 1 748 ? 24.399 19.338 -26.028 1.00 85.25 748 TYR A N 1
ATOM 6107 C CA . TYR A 1 748 ? 22.974 19.022 -25.910 1.00 85.25 748 TYR A CA 1
ATOM 6108 C C . TYR A 1 748 ? 22.722 17.615 -25.356 1.00 85.25 748 TYR A C 1
ATOM 6110 O O . TYR A 1 748 ? 21.748 17.409 -24.642 1.00 85.25 748 TYR A O 1
ATOM 6118 N N . LEU A 1 749 ? 23.604 16.663 -25.660 1.00 84.75 749 LEU A N 1
ATOM 6119 C CA . LEU A 1 749 ? 23.499 15.268 -25.232 1.00 84.75 749 LEU A CA 1
ATOM 6120 C C . LEU A 1 749 ? 24.317 14.965 -23.966 1.00 84.75 749 LEU A C 1
ATOM 6122 O O . LEU A 1 749 ? 24.395 13.807 -23.575 1.00 84.75 749 LEU A O 1
ATOM 6126 N N . SER A 1 750 ? 24.923 15.965 -23.316 1.00 85.69 750 SER A N 1
ATOM 6127 C CA . SER A 1 750 ? 25.870 15.755 -22.209 1.00 85.69 750 SER A CA 1
ATOM 6128 C C . SER A 1 750 ? 25.294 14.994 -21.012 1.00 85.69 750 SER A C 1
ATOM 6130 O O . SER A 1 750 ? 26.041 14.306 -20.338 1.00 85.69 750 SER A O 1
ATOM 6132 N N . GLU A 1 751 ? 23.988 15.099 -20.746 1.00 81.19 751 GLU A N 1
ATOM 6133 C CA . GLU A 1 751 ? 23.303 14.354 -19.668 1.00 81.19 751 GLU A CA 1
ATOM 6134 C C . GLU A 1 751 ? 23.117 12.855 -19.999 1.00 81.19 751 GLU A C 1
ATOM 6136 O O . GLU A 1 751 ? 22.885 12.010 -19.128 1.00 81.19 751 GLU A O 1
ATOM 6141 N N . TYR A 1 752 ? 23.210 12.511 -21.284 1.00 78.38 752 TYR A N 1
ATOM 6142 C CA . TYR A 1 752 ? 23.035 11.157 -21.802 1.00 78.38 752 TYR A CA 1
ATOM 6143 C C . TYR A 1 752 ? 24.364 10.447 -22.088 1.00 78.38 752 TYR A C 1
ATOM 6145 O O . TYR A 1 752 ? 24.379 9.216 -22.108 1.00 78.38 752 TYR A O 1
ATOM 6153 N N . MET A 1 753 ? 25.451 11.204 -22.277 1.00 79.56 753 MET A N 1
ATOM 6154 C CA . MET A 1 753 ? 26.831 10.697 -22.361 1.00 79.56 753 MET A CA 1
ATOM 6155 C C . MET A 1 753 ? 27.310 10.160 -21.018 1.00 79.56 753 MET A C 1
ATOM 6157 O O . MET A 1 753 ? 28.137 9.224 -21.057 1.00 79.56 753 MET A O 1
#